Protein AF-A0A534KB92-F1 (afdb_monomer)

pLDDT: mean 74.89, std 21.26, range [25.2, 97.12]

Foldseek 3Di:
DDDDDDDDDDDDDDDDDDDDDDDDDDDDDDDDDDDDDDDDDPDPPDDPVVVVVVVVVVVVVVVVVVVVVVVVCVLPDADELLVQQVDDFADAQDKHKHKFFFAAWDWAQKLVGIWIATAGPNDDADDDNHQHFFTDDRPDDDDGGDMDIDMFHWHWFAELNAIAIGGNGTPPPPPRLLVVLQVVQQVVQVVLFWGWAFAHADPVRWTKTFIAGAQFDWAAQAQKKKFKKFFHDPLPPDPVPDHSHYRRHSVSSVVVSVVVSVLVVLLLEDPSPRIDGPWMDNGQVVQATPVRQWGKAPQVPPNTRHQRIIIIGRDDPPGPQRYKTKMKMKMARSRYPPGDSGIGIGIFTQHNSGTTHRHQPPQPDFDWHWHWPDWDDDPDIDTDIDIDGRSHDDDD

Structure (mmCIF, N/CA/C/O backbone):
data_AF-A0A534KB92-F1
#
_entry.id   AF-A0A534KB92-F1
#
loop_
_atom_site.group_PDB
_atom_site.id
_atom_site.type_symbol
_atom_site.label_atom_id
_atom_site.label_alt_id
_atom_site.label_comp_id
_atom_site.label_asym_id
_atom_site.label_entity_id
_atom_site.label_seq_id
_atom_site.pdbx_PDB_ins_code
_atom_site.Cartn_x
_atom_site.Cartn_y
_atom_site.Cartn_z
_atom_site.occupancy
_atom_site.B_iso_or_equiv
_atom_site.auth_seq_id
_atom_site.auth_comp_id
_atom_site.auth_asym_id
_atom_site.auth_atom_id
_atom_site.pdbx_PDB_model_num
ATOM 1 N N . MET A 1 1 ? 15.948 62.144 0.168 1.00 37.41 1 MET A N 1
ATOM 2 C CA . MET A 1 1 ? 17.275 62.699 0.505 1.00 37.41 1 MET A CA 1
ATOM 3 C C . MET A 1 1 ? 18.301 61.644 0.130 1.00 37.41 1 MET A C 1
ATOM 5 O O . MET A 1 1 ? 18.190 60.567 0.691 1.00 37.41 1 MET A O 1
ATOM 9 N N . ALA A 1 2 ? 19.145 61.980 -0.860 1.00 33.91 2 ALA A N 1
ATOM 10 C CA . ALA A 1 2 ? 20.427 61.401 -1.321 1.00 33.91 2 ALA A CA 1
ATOM 11 C C . ALA A 1 2 ? 20.609 59.859 -1.280 1.00 33.91 2 ALA A C 1
ATOM 13 O O . ALA A 1 2 ? 20.509 59.269 -0.213 1.00 33.91 2 ALA A O 1
ATOM 14 N N . ASP A 1 3 ? 20.793 59.124 -2.391 1.00 32.69 3 ASP A N 1
ATOM 15 C CA . ASP A 1 3 ? 21.846 59.218 -3.442 1.00 32.69 3 ASP A CA 1
ATOM 16 C C . ASP A 1 3 ? 23.246 58.991 -2.814 1.00 32.69 3 ASP A C 1
ATOM 18 O O . ASP A 1 3 ? 23.560 59.627 -1.815 1.00 32.69 3 ASP A O 1
ATOM 22 N N . SER A 1 4 ? 24.093 58.039 -3.227 1.00 32.06 4 SER A N 1
ATOM 23 C CA . SER A 1 4 ? 24.708 57.958 -4.560 1.00 32.06 4 SER A CA 1
ATOM 24 C C . SER A 1 4 ? 25.548 56.678 -4.793 1.00 32.06 4 SER A C 1
ATOM 26 O O . SER A 1 4 ? 26.228 56.188 -3.892 1.00 32.06 4 SER A O 1
ATOM 28 N N . THR A 1 5 ? 25.544 56.214 -6.050 1.00 38.62 5 THR A N 1
ATOM 29 C CA . THR A 1 5 ? 26.513 55.342 -6.775 1.00 38.62 5 THR A CA 1
ATOM 30 C C . THR A 1 5 ? 27.963 55.879 -6.799 1.00 38.62 5 THR A C 1
ATOM 32 O O . THR A 1 5 ? 28.164 57.036 -6.429 1.00 38.62 5 THR A O 1
ATOM 35 N N . PRO A 1 6 ? 28.987 55.092 -7.229 1.00 43.59 6 PRO A N 1
ATOM 36 C CA . PRO A 1 6 ? 29.460 55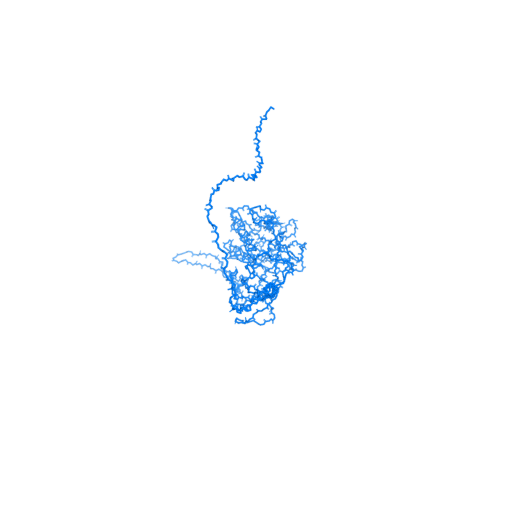.053 -8.647 1.00 43.59 6 PRO A CA 1
ATOM 37 C C . PRO A 1 6 ? 29.781 53.615 -9.161 1.00 43.59 6 PRO A C 1
ATOM 39 O O . PRO A 1 6 ? 30.151 52.753 -8.374 1.00 43.59 6 PRO A O 1
ATOM 42 N N . LEU A 1 7 ? 29.450 53.226 -10.406 1.00 30.69 7 LEU A N 1
ATOM 43 C CA . LEU A 1 7 ? 30.109 53.430 -11.728 1.00 30.69 7 LEU A CA 1
ATOM 44 C C . LEU A 1 7 ? 31.306 52.494 -12.034 1.00 30.69 7 LEU A C 1
ATOM 46 O O . LEU A 1 7 ? 32.291 52.468 -11.305 1.00 30.69 7 LEU A O 1
ATOM 50 N N . GLY A 1 8 ? 31.196 51.765 -13.161 1.00 30.03 8 GLY A N 1
ATOM 51 C CA . GLY A 1 8 ? 32.268 51.001 -13.834 1.00 30.03 8 GLY A CA 1
ATOM 52 C C . GLY A 1 8 ? 33.327 51.896 -14.509 1.00 30.03 8 GLY A C 1
ATOM 53 O O . GLY A 1 8 ? 33.359 53.092 -14.213 1.00 30.03 8 GLY A O 1
ATOM 54 N N . PRO A 1 9 ? 34.180 51.375 -15.425 1.00 38.47 9 PRO A N 1
ATOM 55 C CA . PRO A 1 9 ? 33.712 51.075 -16.790 1.00 38.47 9 PRO A CA 1
ATOM 56 C C . PRO A 1 9 ? 34.442 49.935 -17.559 1.00 38.47 9 PRO A C 1
ATOM 58 O O . PRO A 1 9 ? 35.397 49.320 -17.093 1.00 38.47 9 PRO A O 1
ATOM 61 N N . THR A 1 10 ? 33.922 49.687 -18.766 1.00 32.41 10 THR A N 1
ATOM 62 C CA . THR A 1 10 ? 34.367 48.852 -19.904 1.00 32.41 10 THR A CA 1
ATOM 63 C C . THR A 1 10 ? 35.384 49.545 -20.841 1.00 32.41 10 THR A C 1
ATOM 65 O O . THR A 1 10 ? 35.609 50.740 -20.691 1.00 32.41 10 THR A O 1
ATOM 68 N N . GLU A 1 11 ? 35.853 48.795 -21.867 1.00 29.11 11 GLU A N 1
ATOM 69 C CA . GLU A 1 11 ? 36.626 49.179 -23.088 1.00 29.11 11 GLU A CA 1
ATOM 70 C C . GLU A 1 11 ? 38.169 49.190 -22.957 1.00 29.11 11 GLU A C 1
ATOM 72 O O . GLU A 1 11 ? 38.690 49.487 -21.896 1.00 29.11 11 GLU A O 1
ATOM 77 N N . SER A 1 12 ? 39.023 48.903 -23.956 1.00 25.86 12 SER A N 1
ATOM 78 C CA . SER A 1 12 ? 38.944 48.510 -25.377 1.00 25.86 12 SER A CA 1
ATOM 79 C C . SER A 1 12 ? 40.400 48.368 -25.903 1.00 25.86 12 SER A C 1
ATOM 81 O O . SER A 1 12 ? 41.291 49.026 -25.383 1.00 25.86 12 SER A O 1
ATOM 83 N N . THR A 1 13 ? 40.616 47.555 -26.950 1.00 26.00 13 THR A N 1
ATOM 84 C CA . THR A 1 13 ? 41.680 47.644 -27.989 1.00 26.00 13 THR A CA 1
ATOM 85 C C . THR A 1 13 ? 43.175 47.646 -27.606 1.00 26.00 13 THR A C 1
ATOM 87 O O . THR A 1 13 ? 43.679 48.578 -26.994 1.00 26.00 13 THR A O 1
ATOM 90 N N . VAL A 1 14 ? 43.948 46.715 -28.191 1.00 30.83 14 VAL A N 1
ATOM 91 C CA . VAL A 1 14 ? 45.352 46.979 -28.571 1.00 30.83 14 VAL A CA 1
ATOM 92 C C . VAL A 1 14 ? 45.594 46.534 -30.012 1.00 30.83 14 VAL A C 1
ATOM 94 O O . VAL A 1 14 ? 45.486 45.359 -30.358 1.00 30.83 14 VAL A O 1
ATOM 97 N N . ALA A 1 15 ? 45.927 47.522 -30.838 1.00 27.72 15 ALA A N 1
ATOM 98 C CA . ALA A 1 15 ? 46.513 47.398 -32.159 1.00 27.72 15 ALA A CA 1
ATOM 99 C C . ALA A 1 15 ? 48.050 47.470 -32.069 1.00 27.72 15 ALA A C 1
ATOM 101 O O . ALA A 1 15 ? 48.586 48.123 -31.182 1.00 27.72 15 ALA A O 1
ATOM 102 N N . GLY A 1 16 ? 48.724 46.876 -33.058 1.00 25.20 16 GLY A N 1
ATOM 103 C CA . GLY A 1 16 ? 49.780 47.553 -33.822 1.00 25.20 16 GLY A CA 1
ATOM 104 C C . GLY A 1 16 ? 51.132 47.865 -33.162 1.00 25.20 16 GLY A C 1
ATOM 105 O O . GLY A 1 16 ? 51.293 48.891 -32.520 1.00 25.20 16 GLY A O 1
ATOM 106 N N . ALA A 1 17 ? 52.115 47.030 -33.515 1.00 28.20 17 ALA A N 1
ATOM 107 C CA . ALA A 1 17 ? 53.424 47.368 -34.104 1.00 28.20 17 ALA A CA 1
ATOM 108 C C . ALA A 1 17 ? 54.365 48.418 -33.460 1.00 28.20 17 ALA A C 1
ATOM 110 O O . ALA A 1 17 ? 54.050 49.602 -33.376 1.00 28.20 17 ALA A O 1
ATOM 111 N N . ARG A 1 18 ? 55.604 47.964 -33.198 1.00 28.33 18 ARG A N 1
ATOM 112 C CA . ARG A 1 18 ? 56.930 48.610 -33.406 1.00 28.33 18 ARG A CA 1
ATOM 113 C C . ARG A 1 18 ? 57.983 47.536 -33.071 1.00 28.33 18 ARG A C 1
ATOM 115 O O . ARG A 1 18 ? 57.934 46.992 -31.977 1.00 28.33 18 ARG A O 1
ATOM 122 N N . ASP A 1 19 ? 58.713 46.950 -34.016 1.00 28.78 19 ASP A N 1
ATOM 123 C CA . ASP A 1 19 ? 59.784 47.484 -34.879 1.00 28.78 19 ASP A CA 1
ATOM 124 C C . ASP A 1 19 ? 61.058 47.860 -34.103 1.00 28.78 19 ASP A C 1
ATOM 126 O O . ASP A 1 19 ? 60.982 48.693 -33.200 1.00 28.78 19 ASP A O 1
ATOM 130 N N . LEU A 1 20 ? 62.177 47.203 -34.456 1.00 28.88 20 LEU A N 1
ATOM 131 C CA . LEU A 1 20 ? 63.579 47.657 -34.386 1.00 28.88 20 LEU A CA 1
ATOM 132 C C . LEU A 1 20 ? 64.557 46.480 -34.587 1.00 28.88 20 LEU A C 1
ATOM 134 O O . LEU A 1 20 ? 64.624 45.582 -33.748 1.00 28.88 20 LEU A O 1
ATOM 138 N N . GLY A 1 21 ? 65.403 46.573 -35.621 1.00 26.52 21 GLY A N 1
ATOM 139 C CA . GLY A 1 21 ? 66.811 46.171 -35.498 1.00 26.52 21 GLY A CA 1
ATOM 140 C C . GLY A 1 21 ? 67.415 45.336 -36.628 1.00 26.52 21 GLY A C 1
ATOM 141 O O . GLY A 1 21 ? 67.614 44.139 -36.453 1.00 26.52 21 GLY A O 1
ATOM 142 N N . ASP A 1 22 ? 67.772 46.000 -37.729 1.00 28.91 22 ASP A N 1
ATOM 143 C CA . ASP A 1 22 ? 68.672 45.533 -38.795 1.00 28.91 22 ASP A CA 1
ATOM 144 C C . ASP A 1 22 ? 70.117 45.258 -38.329 1.00 28.91 22 ASP A C 1
ATOM 146 O O . ASP A 1 22 ? 70.643 45.930 -37.442 1.00 28.91 22 ASP A O 1
ATOM 150 N N . SER A 1 23 ? 70.777 44.319 -39.016 1.00 29.34 23 SER A N 1
ATOM 151 C CA . SER A 1 23 ? 72.150 44.379 -39.583 1.00 29.34 23 SER A CA 1
ATOM 152 C C . SER A 1 23 ? 72.512 42.970 -40.098 1.00 29.34 23 SER A C 1
ATOM 154 O O . SER A 1 23 ? 72.037 41.988 -39.538 1.00 29.34 23 SER A O 1
ATOM 156 N N . GLU A 1 24 ? 73.347 42.678 -41.093 1.00 31.47 24 GLU A N 1
ATOM 157 C CA . GLU A 1 24 ? 74.028 43.343 -42.216 1.00 31.47 24 GLU A CA 1
ATOM 158 C C . GLU A 1 24 ? 74.900 42.201 -42.827 1.00 31.47 24 GLU A C 1
ATOM 160 O O . GLU A 1 24 ? 75.537 41.464 -42.082 1.00 31.47 24 GLU A O 1
ATOM 165 N N . VAL A 1 25 ? 74.646 41.777 -44.074 1.00 32.84 25 VAL A N 1
ATOM 166 C CA . VAL A 1 25 ? 75.573 41.773 -45.239 1.00 32.84 25 VAL A CA 1
ATOM 167 C C . VAL A 1 25 ? 76.850 40.915 -45.129 1.00 32.84 25 VAL A C 1
ATOM 169 O O . VAL A 1 25 ? 77.754 41.231 -44.373 1.00 32.84 25 VAL A O 1
ATOM 172 N N . ASP A 1 26 ? 76.954 39.902 -46.003 1.00 29.67 26 ASP A N 1
ATOM 173 C CA . ASP A 1 26 ? 78.116 39.572 -46.866 1.00 29.67 26 ASP A CA 1
ATOM 174 C C . ASP A 1 26 ? 77.743 38.330 -47.712 1.00 29.67 26 ASP A C 1
ATOM 176 O O . ASP A 1 26 ? 77.031 37.454 -47.235 1.00 29.67 26 ASP A O 1
ATOM 180 N N . GLY A 1 27 ? 78.101 38.121 -48.979 1.00 27.88 27 GLY A N 1
ATOM 181 C CA . GLY A 1 27 ? 79.005 38.782 -49.907 1.00 27.88 27 GLY A CA 1
ATOM 182 C C . GLY A 1 27 ? 78.863 38.113 -51.294 1.00 27.88 27 GLY A C 1
ATOM 183 O O . GLY A 1 27 ? 78.242 37.063 -51.457 1.00 27.88 27 GLY A O 1
ATOM 184 N N . PHE A 1 28 ? 79.389 38.778 -52.316 1.00 29.83 28 PHE A N 1
ATOM 185 C CA . PHE A 1 28 ? 79.192 38.545 -53.753 1.00 29.83 28 PHE A CA 1
ATOM 186 C C . PHE A 1 28 ? 80.006 37.372 -54.370 1.00 29.83 28 PHE A C 1
ATOM 188 O O . PHE A 1 28 ? 81.140 37.134 -53.971 1.00 29.83 28 PHE A O 1
ATOM 195 N N . ARG A 1 29 ? 79.488 36.860 -55.511 1.00 29.44 29 ARG A N 1
ATOM 196 C CA . ARG A 1 29 ? 80.167 36.303 -56.725 1.00 29.44 29 ARG A CA 1
ATOM 197 C C . ARG A 1 29 ? 80.736 34.867 -56.739 1.00 29.44 29 ARG A C 1
ATOM 199 O O . ARG A 1 29 ? 81.778 34.610 -56.156 1.00 29.44 29 ARG A O 1
ATOM 206 N N . LEU A 1 30 ? 80.216 34.044 -57.667 1.00 28.61 30 LEU A N 1
ATOM 207 C CA . LEU A 1 30 ? 80.948 33.576 -58.868 1.00 28.61 30 LEU A CA 1
ATOM 208 C C . LEU A 1 30 ? 80.008 32.897 -59.893 1.00 28.61 30 LEU A C 1
ATOM 210 O O . LEU A 1 30 ? 79.083 32.182 -59.529 1.00 28.61 30 LEU A O 1
ATOM 214 N N . LEU A 1 31 ? 80.246 33.199 -61.173 1.00 33.78 31 LEU A N 1
ATOM 215 C CA . LEU A 1 31 ? 79.661 32.606 -62.387 1.00 33.78 31 LEU A CA 1
ATOM 216 C C . LEU A 1 31 ? 80.573 31.463 -62.892 1.00 33.78 31 LEU A C 1
ATOM 218 O O . LEU A 1 31 ? 81.767 31.509 -62.603 1.00 33.78 31 LEU A O 1
ATOM 222 N N . ALA A 1 32 ? 80.017 30.588 -63.750 1.00 31.36 32 ALA A N 1
ATOM 223 C CA . ALA A 1 32 ? 80.631 29.458 -64.492 1.00 31.36 32 ALA A CA 1
ATOM 224 C C . ALA A 1 32 ? 80.796 28.150 -63.672 1.00 31.36 32 ALA A C 1
ATOM 226 O O . ALA A 1 32 ? 81.136 28.214 -62.500 1.00 31.36 32 ALA A O 1
ATOM 227 N N . ASP A 1 33 ? 80.524 26.930 -64.149 1.00 30.52 33 ASP A N 1
ATOM 228 C CA . ASP A 1 33 ? 80.508 26.367 -65.502 1.00 30.52 33 ASP A CA 1
ATOM 229 C C . ASP A 1 33 ? 79.569 25.135 -65.591 1.00 30.52 33 ASP A C 1
ATOM 231 O O . ASP A 1 33 ? 79.400 24.397 -64.626 1.00 30.52 33 ASP A O 1
ATOM 235 N N . ILE A 1 34 ? 78.974 24.985 -66.779 1.00 32.25 34 ILE A N 1
ATOM 236 C CA . ILE A 1 34 ? 78.766 23.789 -67.630 1.00 32.25 34 ILE A CA 1
ATOM 237 C C . ILE A 1 34 ? 78.379 22.427 -66.995 1.00 32.25 34 ILE A C 1
ATOM 239 O O . ILE A 1 34 ? 79.138 21.812 -66.258 1.00 32.25 34 ILE A O 1
ATOM 243 N N . GLU A 1 35 ? 77.203 21.953 -67.436 1.00 33.16 35 GLU A N 1
ATOM 244 C CA . GLU A 1 35 ? 76.746 20.567 -67.668 1.00 33.16 35 GLU A CA 1
ATOM 245 C C . GLU A 1 35 ? 77.602 19.405 -67.131 1.00 33.16 35 GLU A C 1
ATOM 247 O O . GLU A 1 35 ? 78.654 19.088 -67.681 1.00 33.16 35 GLU A O 1
ATOM 252 N N . ASP A 1 36 ? 77.028 18.628 -66.206 1.00 31.09 36 ASP A N 1
ATOM 253 C CA . ASP A 1 36 ? 77.106 17.176 -66.344 1.00 31.09 36 ASP A CA 1
ATOM 254 C C . ASP A 1 36 ? 75.792 16.505 -65.932 1.00 31.09 36 ASP A C 1
ATOM 256 O O . ASP A 1 36 ? 75.069 16.917 -65.020 1.00 31.09 36 ASP A O 1
ATOM 260 N N . SER A 1 37 ? 75.479 15.488 -66.710 1.00 38.97 37 SER A N 1
ATOM 261 C CA . SER A 1 37 ? 74.259 14.716 -66.749 1.00 38.97 37 SER A CA 1
ATOM 262 C C . SER A 1 37 ? 74.090 13.903 -65.465 1.00 38.97 37 SER A C 1
ATOM 264 O O . SER A 1 37 ? 74.858 12.980 -65.206 1.00 38.97 37 SER A O 1
ATOM 266 N N . MET A 1 38 ? 73.052 14.187 -64.678 1.00 33.47 38 MET A N 1
ATOM 267 C CA . MET A 1 38 ? 72.481 13.193 -63.771 1.00 33.47 38 MET A CA 1
ATOM 268 C C . MET A 1 38 ? 70.962 13.226 -63.865 1.00 33.47 38 MET A C 1
ATOM 270 O O . MET A 1 38 ? 70.290 14.196 -63.525 1.00 33.47 38 MET A O 1
ATOM 274 N N . GLU A 1 39 ? 70.460 12.119 -64.390 1.00 36.00 39 GLU A N 1
ATOM 275 C CA . GLU A 1 39 ? 69.072 11.709 -64.484 1.00 36.00 39 GLU A CA 1
ATOM 276 C C . GLU A 1 39 ? 68.310 12.052 -63.196 1.00 36.00 39 GLU A C 1
ATOM 278 O O . GLU A 1 39 ? 68.649 11.592 -62.103 1.00 36.00 39 GLU A O 1
ATOM 283 N N . ALA A 1 40 ? 67.289 12.904 -63.317 1.00 38.16 40 ALA A N 1
ATOM 284 C CA . ALA A 1 40 ? 66.415 13.226 -62.201 1.00 38.16 40 ALA A CA 1
ATOM 285 C C . ALA A 1 40 ? 65.730 11.933 -61.717 1.00 38.16 40 ALA A C 1
ATOM 287 O O . ALA A 1 40 ? 65.131 11.227 -62.536 1.00 38.16 40 ALA A O 1
ATOM 288 N N . PRO A 1 41 ? 65.760 11.602 -60.411 1.00 50.50 41 PRO A N 1
ATOM 289 C CA . PRO A 1 41 ? 64.901 10.543 -59.905 1.00 50.50 41 PRO A CA 1
ATOM 290 C C . PRO A 1 41 ? 63.446 10.966 -60.159 1.00 50.50 41 PRO A C 1
ATOM 292 O O . PRO A 1 41 ? 63.150 12.164 -60.090 1.00 50.50 41 PRO A O 1
ATOM 295 N N . PRO A 1 42 ? 62.519 10.038 -60.457 1.00 46.25 42 PRO A N 1
ATOM 296 C CA . PRO A 1 42 ? 61.131 10.419 -60.645 1.00 46.25 42 PRO A CA 1
ATOM 297 C C . PRO A 1 42 ? 60.658 11.135 -59.381 1.00 46.25 42 PRO A C 1
ATOM 299 O O . PRO A 1 42 ? 60.732 10.591 -58.277 1.00 46.25 42 PRO A O 1
ATOM 302 N N . GLU A 1 43 ? 60.199 12.373 -59.556 1.00 43.75 43 GLU A N 1
ATOM 303 C CA . GLU A 1 43 ? 59.539 13.148 -58.521 1.00 43.75 43 GLU A CA 1
ATOM 304 C C . GLU A 1 43 ? 58.388 12.293 -57.980 1.00 43.75 43 GLU A C 1
ATOM 306 O O . GLU A 1 43 ? 57.392 12.031 -58.664 1.00 43.75 43 GLU A O 1
ATOM 311 N N . VAL A 1 44 ? 58.553 11.771 -56.761 1.00 51.47 44 VAL A N 1
ATOM 312 C CA . VAL A 1 44 ? 57.488 11.061 -56.061 1.00 51.47 44 VAL A CA 1
ATOM 313 C C . VAL A 1 44 ? 56.400 12.092 -55.820 1.00 51.47 44 VAL A C 1
ATOM 315 O O . VAL A 1 44 ? 56.494 12.905 -54.902 1.00 51.47 44 VAL A O 1
ATOM 318 N N . ALA A 1 45 ? 55.378 12.078 -56.678 1.00 54.38 45 ALA A N 1
ATOM 319 C CA . ALA A 1 45 ? 54.221 12.945 -56.541 1.00 54.38 45 ALA A CA 1
ATOM 320 C C . ALA A 1 45 ? 53.734 12.892 -55.081 1.00 54.38 45 ALA A C 1
ATOM 322 O O . ALA A 1 45 ? 53.485 11.790 -54.571 1.00 54.38 45 ALA A O 1
ATOM 323 N N . PRO A 1 46 ? 53.584 14.037 -54.385 1.00 56.12 46 PRO A N 1
ATOM 324 C CA . PRO A 1 46 ? 53.117 14.021 -53.009 1.00 56.12 46 PRO A CA 1
ATOM 325 C C . PRO A 1 46 ? 51.763 13.299 -52.972 1.00 56.12 46 PRO A C 1
ATOM 327 O O . PRO A 1 46 ? 50.927 13.511 -53.862 1.00 56.12 46 PRO A O 1
ATOM 330 N N . PRO A 1 47 ? 51.515 12.412 -51.989 1.00 53.69 47 PRO A N 1
ATOM 331 C CA . PRO A 1 47 ? 50.299 11.616 -51.962 1.00 53.69 47 PRO A CA 1
ATOM 332 C C . PRO A 1 47 ? 49.088 12.549 -52.009 1.00 53.69 47 PRO A C 1
ATOM 334 O O . PRO A 1 47 ? 48.866 13.363 -51.111 1.00 53.69 47 PRO A O 1
ATOM 337 N N . ARG A 1 48 ? 48.313 12.444 -53.097 1.00 53.78 48 ARG A N 1
ATOM 338 C CA . ARG A 1 48 ? 47.195 13.343 -53.412 1.00 53.78 48 ARG A CA 1
ATOM 339 C C . ARG A 1 48 ? 46.264 13.502 -52.189 1.00 53.78 48 ARG A C 1
ATOM 341 O O . ARG A 1 48 ? 45.743 12.496 -51.692 1.00 53.78 48 ARG A O 1
ATOM 348 N N . PRO A 1 49 ? 45.929 14.734 -51.749 1.00 55.16 49 PRO A N 1
ATOM 349 C CA . PRO A 1 49 ? 45.143 14.999 -50.530 1.00 55.16 49 PRO A CA 1
ATOM 350 C C . PRO A 1 49 ? 43.722 14.401 -50.546 1.00 55.16 49 PRO A C 1
ATOM 352 O O . PRO A 1 49 ? 43.091 14.226 -49.502 1.00 55.16 49 PRO A O 1
ATOM 355 N N . ARG A 1 50 ? 43.220 14.013 -51.727 1.00 55.97 50 ARG A N 1
ATOM 356 C CA . ARG A 1 50 ? 41.928 13.330 -51.902 1.00 55.97 50 ARG A CA 1
ATOM 357 C C . ARG A 1 50 ? 41.888 11.937 -51.259 1.00 55.97 50 ARG A C 1
ATOM 359 O O . ARG A 1 50 ? 40.833 11.548 -50.765 1.00 55.97 50 ARG A O 1
ATOM 366 N N . PHE A 1 51 ? 43.008 11.207 -51.207 1.00 54.62 51 PHE A N 1
ATOM 367 C CA . PHE A 1 51 ? 43.061 9.885 -50.562 1.00 54.62 51 PHE A CA 1
ATOM 368 C C . PHE A 1 51 ? 43.012 9.985 -49.032 1.00 54.62 51 PHE A C 1
ATOM 370 O O . PHE A 1 51 ? 42.342 9.179 -48.389 1.00 54.62 51 PHE A O 1
ATOM 377 N N . ARG A 1 52 ? 43.645 11.016 -48.448 1.00 62.88 52 ARG A N 1
ATOM 378 C CA . ARG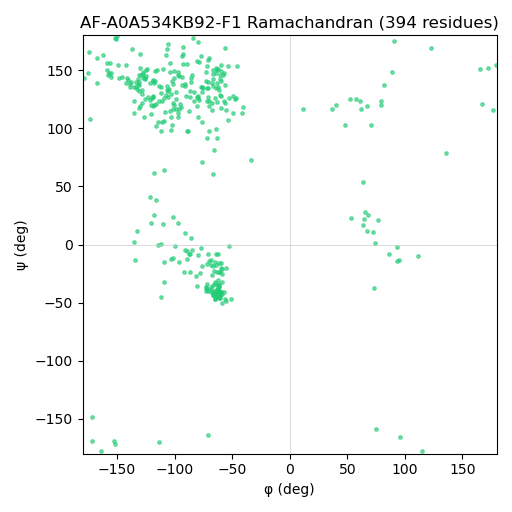 A 1 52 ? 43.550 11.309 -47.006 1.00 62.88 52 ARG A CA 1
ATOM 379 C C . ARG A 1 52 ? 42.135 11.730 -46.605 1.00 62.88 52 ARG A C 1
ATOM 381 O O . ARG A 1 52 ? 41.627 11.215 -45.617 1.00 62.88 52 ARG A O 1
ATOM 388 N N . ARG A 1 53 ? 41.459 12.570 -47.405 1.00 69.88 53 ARG A N 1
ATOM 389 C CA . ARG A 1 53 ? 40.045 12.929 -47.168 1.00 69.88 53 ARG A CA 1
ATOM 390 C C . ARG A 1 53 ? 39.105 11.725 -47.252 1.00 69.88 53 ARG A C 1
ATOM 392 O O . ARG A 1 53 ? 38.253 11.582 -46.388 1.00 69.88 53 ARG A O 1
ATOM 399 N N . ARG A 1 54 ? 39.270 10.832 -48.236 1.00 74.44 54 ARG A N 1
ATOM 400 C CA . ARG A 1 54 ? 38.445 9.611 -48.347 1.00 74.44 54 ARG A CA 1
ATOM 401 C C . ARG A 1 54 ? 38.665 8.641 -47.183 1.00 74.44 54 ARG A C 1
ATOM 403 O O . ARG A 1 54 ? 37.692 8.100 -46.677 1.00 74.44 54 ARG A O 1
ATOM 410 N N . LYS A 1 55 ? 39.912 8.470 -46.721 1.00 76.81 55 LYS A N 1
ATOM 411 C CA . LYS A 1 55 ? 40.212 7.691 -45.506 1.00 76.81 55 LYS A CA 1
ATOM 412 C C . LYS A 1 55 ? 39.590 8.317 -44.255 1.00 76.81 55 LYS A C 1
ATOM 414 O O . LYS A 1 55 ? 38.990 7.595 -43.473 1.00 76.81 55 LYS A O 1
ATOM 419 N N . LEU A 1 56 ? 39.676 9.640 -44.095 1.00 80.69 56 LEU A N 1
ATOM 420 C CA . LEU A 1 56 ? 39.056 10.347 -42.970 1.00 80.69 56 LEU A CA 1
ATOM 421 C C . LEU A 1 56 ? 37.528 10.182 -42.969 1.00 80.69 56 LEU A C 1
ATOM 423 O O . LEU A 1 56 ? 36.952 9.863 -41.938 1.00 80.69 56 LEU A O 1
ATOM 427 N N . ILE A 1 57 ? 36.883 10.334 -44.131 1.00 84.00 57 ILE A N 1
ATOM 428 C CA . ILE A 1 57 ? 35.434 10.132 -44.281 1.00 84.00 57 ILE A CA 1
ATOM 429 C C . ILE A 1 57 ? 35.049 8.686 -43.949 1.00 84.00 57 ILE A C 1
ATOM 431 O O . ILE A 1 57 ? 34.075 8.471 -43.238 1.00 84.00 57 ILE A O 1
ATOM 435 N N . ALA A 1 58 ? 35.822 7.699 -44.412 1.00 84.25 58 ALA A N 1
ATOM 436 C CA . ALA A 1 58 ? 35.571 6.294 -44.098 1.00 84.25 58 ALA A CA 1
ATOM 437 C C . ALA A 1 58 ? 35.712 5.994 -42.595 1.00 84.25 58 ALA A C 1
ATOM 439 O O . ALA A 1 58 ? 34.895 5.263 -42.047 1.00 84.25 58 ALA A O 1
ATOM 440 N N . ILE A 1 59 ? 36.701 6.590 -41.918 1.00 88.19 59 ILE A N 1
ATOM 441 C CA . ILE A 1 59 ? 36.874 6.459 -40.463 1.00 88.19 59 ILE A CA 1
ATOM 442 C C . ILE A 1 59 ? 35.696 7.099 -39.723 1.00 88.19 59 ILE A C 1
ATOM 444 O O . ILE A 1 59 ? 35.124 6.469 -38.842 1.00 88.19 59 ILE A O 1
ATOM 448 N N . LEU A 1 60 ? 35.289 8.315 -40.103 1.00 89.69 60 LEU A N 1
ATOM 449 C CA . LEU A 1 60 ? 34.142 8.992 -39.488 1.00 89.69 60 LEU A CA 1
ATOM 450 C C . LEU A 1 60 ? 32.842 8.207 -39.690 1.00 89.69 60 LEU A C 1
ATOM 452 O O . LEU A 1 60 ? 32.069 8.059 -38.748 1.00 89.69 60 LEU A O 1
ATOM 456 N N . ALA A 1 61 ? 32.625 7.655 -40.886 1.00 89.69 61 ALA A N 1
ATOM 457 C CA . ALA A 1 61 ? 31.483 6.792 -41.160 1.00 89.69 61 ALA A CA 1
ATOM 458 C C . ALA A 1 61 ? 31.527 5.507 -40.316 1.00 89.69 61 ALA A C 1
ATOM 460 O O . ALA A 1 61 ? 30.514 5.127 -39.741 1.00 89.69 61 ALA A O 1
ATOM 461 N N . ALA A 1 62 ? 32.693 4.869 -40.182 1.00 89.44 62 ALA A N 1
ATOM 462 C CA . ALA A 1 62 ? 32.850 3.672 -39.356 1.00 89.44 62 ALA A CA 1
ATOM 463 C C . ALA A 1 62 ? 32.586 3.953 -37.867 1.00 89.44 62 ALA A C 1
ATOM 465 O O . ALA A 1 62 ? 31.879 3.185 -37.220 1.00 89.44 62 ALA A O 1
ATOM 466 N N . VAL A 1 63 ? 33.092 5.072 -37.337 1.00 90.12 63 VAL A N 1
ATOM 467 C CA . VAL A 1 63 ? 32.821 5.507 -35.957 1.00 90.12 63 VAL A CA 1
ATOM 468 C C . VAL A 1 63 ? 31.334 5.797 -35.763 1.00 90.12 63 VAL A C 1
ATOM 470 O O . VAL A 1 63 ? 30.761 5.349 -34.776 1.00 90.12 63 VAL A O 1
ATOM 473 N N . ALA A 1 64 ? 30.690 6.483 -36.710 1.00 90.12 64 ALA A N 1
ATOM 474 C CA . ALA A 1 64 ? 29.259 6.768 -36.639 1.00 90.12 64 ALA A CA 1
ATOM 475 C C . ALA A 1 64 ? 28.412 5.485 -36.651 1.00 90.12 64 ALA A C 1
ATOM 477 O O . ALA A 1 64 ? 27.477 5.361 -35.865 1.00 90.12 64 ALA A O 1
ATOM 478 N N . VAL A 1 65 ? 28.764 4.506 -37.492 1.00 91.12 65 VAL A N 1
ATOM 479 C CA . VAL A 1 65 ? 28.084 3.203 -37.535 1.00 91.12 65 VAL A CA 1
ATOM 480 C C . VAL A 1 65 ? 28.298 2.428 -36.235 1.00 91.12 65 VAL A C 1
ATOM 482 O O . VAL A 1 65 ? 27.336 1.891 -35.694 1.00 91.12 65 VAL A O 1
ATOM 485 N N . ALA A 1 66 ? 29.520 2.402 -35.698 1.00 88.75 66 ALA A N 1
ATOM 486 C CA . ALA A 1 66 ? 29.806 1.742 -34.426 1.00 88.75 66 ALA A CA 1
ATOM 487 C C . ALA A 1 66 ? 29.052 2.398 -33.258 1.00 88.75 66 ALA A C 1
ATOM 489 O O . ALA A 1 66 ? 28.467 1.696 -32.438 1.00 88.75 66 ALA A O 1
ATOM 490 N N . ALA A 1 67 ? 29.001 3.732 -33.218 1.00 89.75 67 ALA A N 1
ATOM 491 C CA . ALA A 1 67 ? 28.248 4.477 -32.215 1.00 89.75 67 ALA A CA 1
ATOM 492 C C . ALA A 1 67 ? 26.738 4.214 -32.321 1.00 89.75 67 ALA A C 1
ATOM 494 O O . ALA A 1 67 ? 26.087 3.994 -31.305 1.00 89.75 67 ALA A O 1
ATOM 495 N N . ALA A 1 68 ? 26.185 4.172 -33.538 1.00 88.75 68 ALA A N 1
ATOM 496 C CA . ALA A 1 68 ? 24.776 3.855 -33.758 1.00 88.75 68 ALA A CA 1
ATOM 497 C C . ALA A 1 68 ? 24.442 2.404 -33.377 1.00 88.75 68 ALA A C 1
ATOM 499 O O . ALA A 1 68 ? 23.416 2.158 -32.750 1.00 88.75 68 ALA A O 1
ATOM 500 N N . ALA A 1 69 ? 25.315 1.450 -33.712 1.00 88.69 69 ALA A N 1
ATOM 501 C CA . ALA A 1 69 ? 25.150 0.049 -33.335 1.00 88.69 69 ALA A CA 1
ATOM 502 C C . ALA A 1 69 ? 25.219 -0.140 -31.815 1.00 88.69 69 ALA A C 1
ATOM 504 O O . ALA A 1 69 ? 24.393 -0.852 -31.251 1.00 88.69 69 ALA A O 1
ATOM 505 N N . PHE A 1 70 ? 26.158 0.536 -31.148 1.00 87.62 70 PHE A N 1
ATOM 506 C CA . PHE A 1 70 ? 26.253 0.533 -29.691 1.00 87.62 70 PHE A CA 1
ATOM 507 C C . PHE A 1 70 ? 25.017 1.168 -29.046 1.00 87.62 70 PHE A C 1
ATOM 509 O O . PHE A 1 70 ? 24.445 0.580 -28.138 1.00 87.62 70 PHE A O 1
ATOM 516 N N . ALA A 1 71 ? 24.553 2.314 -29.550 1.00 84.38 71 ALA A N 1
ATOM 517 C CA . ALA A 1 71 ? 23.341 2.960 -29.053 1.00 84.38 71 ALA A CA 1
ATOM 518 C C . ALA A 1 71 ? 22.103 2.064 -29.225 1.00 84.38 71 ALA A C 1
ATOM 520 O O . ALA A 1 71 ? 21.314 1.923 -28.296 1.00 84.38 71 ALA A O 1
ATOM 521 N N . ALA A 1 72 ? 21.952 1.410 -30.380 1.00 83.31 72 ALA A N 1
ATOM 522 C CA . ALA A 1 72 ? 20.861 0.469 -30.618 1.00 83.31 72 ALA A CA 1
ATOM 523 C C . ALA A 1 72 ? 20.943 -0.752 -29.691 1.00 83.31 72 ALA A C 1
ATOM 525 O O . ALA A 1 72 ? 19.930 -1.162 -29.129 1.00 83.31 72 ALA A O 1
ATOM 526 N N . TRP A 1 73 ? 22.140 -1.312 -29.497 1.00 87.06 73 TRP A N 1
ATOM 527 C CA . TRP A 1 73 ? 22.355 -2.414 -28.561 1.00 87.06 73 TRP A CA 1
ATOM 528 C C . TRP A 1 73 ? 22.025 -2.007 -27.123 1.00 87.06 73 TRP A C 1
ATOM 530 O O . TRP A 1 73 ? 21.319 -2.734 -26.435 1.00 87.06 73 TRP A O 1
ATOM 540 N N . GLU A 1 74 ? 22.455 -0.824 -26.688 1.00 84.75 74 GLU A N 1
ATOM 541 C CA . GLU A 1 74 ? 22.192 -0.325 -25.339 1.00 84.75 74 GLU A CA 1
ATOM 542 C C . GLU A 1 74 ? 20.691 -0.079 -25.100 1.00 84.75 74 GLU A C 1
ATOM 544 O O . GLU A 1 74 ? 20.193 -0.333 -24.007 1.00 84.75 74 GLU A O 1
ATOM 549 N N . ILE A 1 75 ? 19.939 0.348 -26.117 1.00 78.69 75 ILE A N 1
ATOM 550 C CA . ILE A 1 75 ? 18.481 0.538 -26.018 1.00 78.69 75 ILE A CA 1
ATOM 551 C C . ILE A 1 75 ? 17.732 -0.803 -25.979 1.00 78.69 75 ILE A C 1
ATOM 553 O O . ILE A 1 75 ? 16.733 -0.925 -25.276 1.00 78.69 75 ILE A O 1
ATOM 557 N N . LEU A 1 76 ? 18.191 -1.801 -26.738 1.00 82.19 76 LEU A N 1
ATOM 558 C CA . LEU A 1 76 ? 17.460 -3.058 -26.939 1.00 82.19 76 LEU A CA 1
ATOM 559 C C . LEU A 1 76 ? 17.896 -4.193 -26.006 1.00 82.19 76 LEU A C 1
ATOM 561 O O . LEU A 1 76 ? 17.199 -5.206 -25.927 1.00 82.19 76 LEU A O 1
ATOM 565 N N . ARG A 1 77 ? 19.048 -4.077 -25.335 1.00 91.50 77 ARG A N 1
ATOM 566 C CA . ARG A 1 77 ? 19.543 -5.145 -24.461 1.00 91.50 77 ARG A CA 1
ATOM 567 C C . ARG A 1 77 ? 18.639 -5.331 -23.249 1.00 91.50 77 ARG A C 1
ATOM 569 O O . ARG A 1 77 ? 18.183 -4.361 -22.644 1.00 91.50 77 ARG A O 1
ATOM 576 N N . ALA A 1 78 ? 18.463 -6.591 -22.860 1.00 92.88 78 ALA A N 1
ATOM 577 C CA . ALA A 1 78 ? 17.868 -6.909 -21.576 1.00 92.88 78 ALA A CA 1
ATOM 578 C C . ALA A 1 78 ? 18.745 -6.368 -20.443 1.00 92.88 78 ALA A C 1
ATOM 580 O O . ALA A 1 78 ? 19.977 -6.468 -20.480 1.00 92.88 78 ALA A O 1
ATOM 581 N N . ARG A 1 79 ? 18.086 -5.757 -19.465 1.00 93.81 79 ARG A N 1
ATOM 582 C CA . ARG A 1 79 ? 18.690 -5.190 -18.265 1.00 93.81 79 ARG A CA 1
ATOM 583 C C . ARG A 1 79 ? 18.586 -6.181 -17.121 1.00 93.81 79 ARG A C 1
ATOM 585 O O . ARG A 1 79 ? 17.612 -6.930 -17.047 1.00 93.81 79 ARG A O 1
ATOM 592 N N . SER A 1 80 ? 19.565 -6.163 -16.223 1.00 92.69 80 SER A N 1
ATOM 593 C CA . SER A 1 80 ? 19.414 -6.834 -14.929 1.00 92.69 80 SER A CA 1
ATOM 594 C C . SER A 1 80 ? 18.546 -5.993 -13.993 1.00 92.69 80 SER A C 1
ATOM 596 O O . SER A 1 80 ? 18.383 -4.785 -14.192 1.00 92.69 80 SER A O 1
ATOM 598 N N . ILE A 1 81 ? 18.010 -6.606 -12.936 1.00 91.38 81 ILE A N 1
ATOM 599 C CA . ILE A 1 81 ? 17.199 -5.870 -11.958 1.00 91.38 81 ILE A CA 1
ATOM 600 C C . ILE A 1 81 ? 18.010 -4.770 -11.253 1.00 91.38 81 ILE A C 1
ATOM 602 O O . ILE A 1 81 ? 17.522 -3.656 -11.075 1.00 91.38 81 ILE A O 1
ATOM 606 N N . GLY A 1 82 ? 19.284 -5.040 -10.947 1.00 90.00 82 GLY A N 1
ATOM 607 C CA . GLY A 1 82 ? 20.190 -4.055 -10.360 1.00 90.00 82 GLY A CA 1
ATOM 608 C C . GLY A 1 82 ? 20.429 -2.848 -11.273 1.00 90.00 82 GLY A C 1
ATOM 609 O O . GLY A 1 82 ? 20.498 -1.722 -10.788 1.00 90.00 82 GLY A O 1
ATOM 610 N N . GLU A 1 83 ? 20.492 -3.052 -12.595 1.00 92.19 83 GLU A N 1
ATOM 611 C CA . GLU A 1 83 ? 20.577 -1.942 -13.552 1.00 92.19 83 GLU A CA 1
ATOM 612 C C . GLU A 1 83 ? 19.297 -1.105 -13.562 1.00 92.19 83 GLU A C 1
ATOM 614 O O . GLU A 1 83 ? 19.393 0.118 -13.561 1.00 92.19 83 GLU A O 1
ATOM 619 N N . VAL A 1 84 ? 18.117 -1.738 -13.541 1.00 92.56 84 VAL A N 1
ATOM 620 C CA . VAL A 1 84 ? 16.824 -1.031 -13.495 1.00 92.56 84 VAL A CA 1
ATOM 621 C C . VAL A 1 84 ? 16.721 -0.169 -12.240 1.00 92.56 84 VAL A C 1
ATOM 623 O O . VAL A 1 84 ? 16.348 1.000 -12.326 1.00 92.56 84 VAL A O 1
ATOM 626 N N . TYR A 1 85 ? 17.109 -0.702 -11.082 1.00 90.81 85 TYR A N 1
ATOM 627 C CA . TYR A 1 85 ? 17.097 0.056 -9.833 1.00 90.81 85 TYR A CA 1
ATOM 628 C C . TYR A 1 85 ? 18.110 1.205 -9.788 1.00 90.81 85 TYR A C 1
ATOM 630 O O . TYR A 1 85 ? 17.882 2.189 -9.084 1.00 90.81 85 TYR A O 1
ATOM 638 N N . ALA A 1 86 ? 19.208 1.108 -10.540 1.00 90.31 86 ALA A N 1
ATOM 639 C CA . ALA A 1 86 ? 20.196 2.175 -10.659 1.00 90.31 86 ALA A CA 1
ATOM 640 C C . ALA A 1 86 ? 19.776 3.293 -11.634 1.00 90.31 86 ALA A C 1
ATOM 642 O O . ALA A 1 86 ? 20.447 4.326 -11.696 1.00 90.31 86 ALA A O 1
ATOM 643 N N . MET A 1 87 ? 18.694 3.114 -12.402 1.00 91.12 87 MET A N 1
ATOM 644 C CA . MET A 1 87 ? 18.211 4.142 -13.323 1.00 91.12 87 MET A CA 1
ATOM 645 C C . MET A 1 87 ? 17.606 5.326 -12.568 1.00 91.12 87 MET A C 1
ATOM 647 O O . MET A 1 87 ? 16.779 5.174 -11.667 1.00 91.12 87 MET A O 1
ATOM 651 N N . SER A 1 88 ? 17.977 6.526 -13.003 1.00 85.94 88 SER A N 1
ATOM 652 C CA . SER A 1 88 ? 17.301 7.768 -12.647 1.00 85.94 88 SER A CA 1
ATOM 653 C C . SER A 1 88 ? 16.373 8.204 -13.782 1.00 85.94 88 SER A C 1
ATOM 655 O O . SER A 1 88 ? 16.662 7.961 -14.954 1.00 85.94 88 SER A O 1
ATOM 657 N N . HIS A 1 89 ? 15.270 8.872 -13.440 1.00 87.44 89 HIS A N 1
ATOM 658 C CA . HIS A 1 89 ? 14.361 9.503 -14.405 1.00 87.44 89 HIS A CA 1
ATOM 659 C C . HIS A 1 89 ? 13.659 8.543 -15.377 1.00 87.44 89 HIS A C 1
ATOM 661 O O . HIS A 1 89 ? 13.689 8.71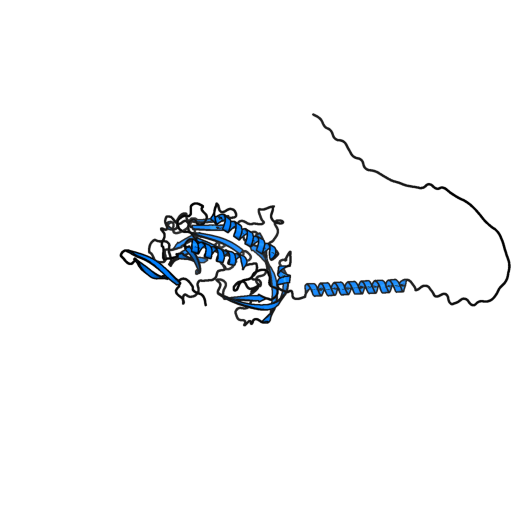9 -16.597 1.00 87.44 89 HIS A O 1
ATOM 667 N N . LEU A 1 90 ? 12.985 7.531 -14.830 1.00 92.12 90 LEU A N 1
ATOM 668 C CA . LEU A 1 90 ? 12.072 6.675 -15.582 1.00 92.12 90 LEU A CA 1
ATOM 669 C C . LEU A 1 90 ? 10.926 7.504 -16.174 1.00 92.12 90 LEU A C 1
ATOM 671 O O . LEU A 1 90 ? 10.401 8.430 -15.556 1.00 92.12 90 LEU A O 1
ATOM 675 N N . SER A 1 91 ? 10.509 7.148 -17.386 1.00 93.19 91 SER A N 1
ATOM 676 C CA . SER A 1 91 ? 9.458 7.859 -18.114 1.00 93.19 91 SER A CA 1
ATOM 677 C C . SER A 1 91 ? 8.264 6.954 -18.385 1.00 93.19 91 SER A C 1
ATOM 679 O O . SER A 1 91 ? 8.411 5.780 -18.724 1.00 93.19 91 SER A O 1
ATOM 681 N N . ALA A 1 92 ? 7.061 7.507 -18.234 1.00 94.50 92 ALA A N 1
ATOM 682 C CA . ALA A 1 92 ? 5.836 6.794 -18.564 1.00 94.50 92 ALA A CA 1
ATOM 683 C C . ALA A 1 92 ? 5.785 6.477 -20.068 1.00 94.50 92 ALA A C 1
ATOM 685 O O . ALA A 1 92 ? 6.138 7.309 -20.904 1.00 94.50 92 ALA A O 1
ATOM 686 N N . GLY A 1 93 ? 5.335 5.271 -20.405 1.00 94.94 93 GLY A N 1
ATOM 687 C CA . GLY A 1 93 ? 5.314 4.745 -21.769 1.00 94.94 93 GLY A CA 1
ATOM 688 C C . GLY A 1 93 ? 6.619 4.077 -22.213 1.00 94.94 93 GLY A C 1
ATOM 689 O O . GLY A 1 93 ? 6.631 3.448 -23.271 1.00 94.94 93 GLY A O 1
ATOM 690 N N . ALA A 1 94 ? 7.699 4.167 -21.429 1.00 93.94 94 ALA A N 1
ATOM 691 C CA . ALA A 1 94 ? 8.917 3.413 -21.702 1.00 93.94 94 ALA A CA 1
ATOM 692 C C . ALA A 1 94 ? 8.691 1.903 -21.522 1.00 93.94 94 ALA A C 1
ATOM 694 O O . ALA A 1 94 ? 7.879 1.467 -20.704 1.00 93.94 94 ALA A O 1
ATOM 695 N N . GLN A 1 95 ? 9.449 1.111 -22.282 1.00 95.38 95 GLN A N 1
ATOM 696 C CA . GLN A 1 95 ? 9.504 -0.342 -22.152 1.00 95.38 95 GLN A CA 1
ATOM 697 C C . GLN A 1 95 ? 10.946 -0.764 -21.908 1.00 95.38 95 GLN A C 1
ATOM 699 O O . GLN A 1 95 ? 11.833 -0.387 -22.675 1.00 95.38 95 GLN A O 1
ATOM 704 N N . ILE A 1 96 ? 11.177 -1.533 -20.846 1.00 94.75 96 ILE A N 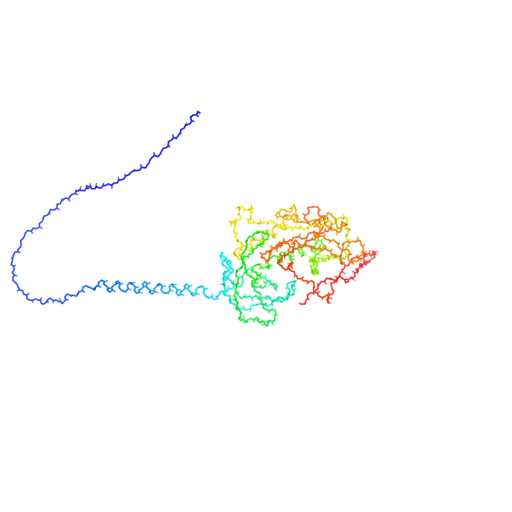1
ATOM 705 C CA . ILE A 1 96 ? 12.516 -2.004 -20.481 1.00 94.75 96 ILE A CA 1
ATOM 706 C C . ILE A 1 96 ? 12.504 -3.533 -20.474 1.00 94.75 96 ILE A C 1
ATOM 708 O O . ILE A 1 96 ? 11.851 -4.127 -19.612 1.00 94.75 96 ILE A O 1
ATOM 712 N N . PRO A 1 97 ? 13.209 -4.197 -21.407 1.00 95.62 97 PRO A N 1
ATOM 713 C CA . PRO A 1 97 ? 13.395 -5.638 -21.338 1.00 95.62 97 PRO A CA 1
ATOM 714 C C . PRO A 1 97 ? 14.231 -5.981 -20.098 1.00 95.62 97 PRO A C 1
ATOM 716 O O . PRO A 1 97 ? 15.323 -5.444 -19.914 1.00 95.62 97 PRO A O 1
ATOM 719 N N . LEU A 1 98 ? 13.723 -6.870 -19.250 1.00 95.06 98 LEU A N 1
ATOM 720 C CA . LEU A 1 98 ? 14.367 -7.337 -18.024 1.00 95.06 98 LEU A CA 1
ATOM 721 C C . LEU A 1 98 ? 14.722 -8.816 -18.177 1.00 95.06 98 LEU A C 1
ATOM 723 O O . LEU A 1 98 ? 13.894 -9.610 -18.626 1.00 95.06 98 LEU A O 1
ATOM 727 N N . GLN A 1 99 ? 15.925 -9.197 -17.755 1.00 95.38 99 GLN A N 1
ATOM 728 C CA . GLN A 1 99 ? 16.333 -10.594 -17.661 1.00 95.38 99 GLN A CA 1
ATOM 729 C C . GLN A 1 99 ? 17.187 -10.829 -16.413 1.00 95.38 99 GLN A C 1
ATOM 731 O O . GLN A 1 99 ? 18.009 -9.994 -16.043 1.00 95.38 99 GLN A O 1
ATOM 736 N N . GLY A 1 100 ? 17.008 -11.990 -15.789 1.00 93.81 100 GLY A N 1
ATOM 737 C CA . GLY A 1 100 ? 17.799 -12.423 -14.641 1.00 93.81 100 GLY A CA 1
ATOM 738 C C . GLY A 1 100 ? 17.659 -13.917 -14.371 1.00 93.81 100 GLY A C 1
ATOM 739 O O . GLY A 1 100 ? 16.972 -14.641 -15.097 1.00 93.81 100 GLY A O 1
ATOM 740 N N . THR A 1 101 ? 18.318 -14.374 -13.318 1.00 94.00 101 THR A N 1
ATOM 741 C CA . THR A 1 101 ? 18.217 -15.737 -12.788 1.00 94.00 101 THR A CA 1
ATOM 742 C C . THR A 1 101 ? 17.388 -15.717 -11.514 1.00 94.00 101 THR A C 1
ATOM 744 O O . THR A 1 101 ? 17.625 -14.885 -10.643 1.00 94.00 101 THR A O 1
ATOM 747 N N . ILE A 1 102 ? 16.436 -16.638 -11.373 1.00 91.94 102 ILE A N 1
ATOM 748 C CA . ILE A 1 102 ? 15.594 -16.728 -10.177 1.00 91.94 102 ILE A CA 1
ATOM 749 C C . ILE A 1 102 ? 16.436 -17.213 -8.992 1.00 91.94 102 ILE A C 1
ATOM 751 O O . ILE A 1 102 ? 17.008 -18.302 -9.033 1.00 91.94 102 ILE A O 1
ATOM 755 N N . THR A 1 103 ? 16.473 -16.438 -7.912 1.00 88.81 103 THR A N 1
ATOM 756 C CA . THR A 1 103 ? 17.173 -16.764 -6.657 1.00 88.81 103 THR A CA 1
ATOM 757 C C . THR A 1 103 ? 16.216 -17.082 -5.507 1.00 88.81 103 THR A C 1
ATOM 759 O O . THR A 1 103 ? 16.623 -17.700 -4.526 1.00 88.81 103 THR A O 1
ATOM 762 N N . GLY A 1 104 ? 14.934 -16.740 -5.645 1.00 85.19 104 GLY A N 1
ATOM 763 C CA . GLY A 1 104 ? 13.894 -16.997 -4.652 1.00 85.19 104 GLY A CA 1
ATOM 764 C C . GLY A 1 104 ? 12.500 -16.970 -5.271 1.00 85.19 104 GLY A C 1
ATOM 765 O O . GLY A 1 104 ? 12.266 -16.282 -6.264 1.00 85.19 104 GLY A O 1
ATOM 766 N N . VAL A 1 105 ? 11.579 -17.742 -4.694 1.00 86.50 105 VAL A N 1
ATOM 767 C CA . VAL A 1 105 ? 10.177 -17.821 -5.123 1.00 86.50 105 VAL A CA 1
ATOM 768 C C . VAL A 1 105 ? 9.299 -17.779 -3.882 1.00 86.50 105 VAL A C 1
ATOM 770 O O . VAL A 1 105 ? 9.433 -18.640 -3.015 1.00 86.50 105 VAL A O 1
ATOM 773 N N . ALA A 1 106 ? 8.382 -16.820 -3.823 1.00 83.38 106 ALA A N 1
ATOM 774 C CA . ALA A 1 106 ? 7.372 -16.724 -2.778 1.00 83.38 106 ALA A CA 1
ATOM 775 C C . ALA A 1 106 ? 5.974 -16.673 -3.394 1.00 83.38 106 ALA A C 1
ATOM 777 O O . ALA A 1 106 ? 5.789 -16.212 -4.522 1.00 83.38 106 ALA A O 1
ATOM 778 N N . ARG A 1 107 ? 4.980 -17.184 -2.667 1.00 85.00 107 ARG A N 1
ATOM 779 C CA . ARG A 1 107 ? 3.580 -17.207 -3.099 1.00 85.00 107 ARG A CA 1
ATOM 780 C C . ARG A 1 107 ? 2.707 -16.682 -1.981 1.00 85.00 107 ARG A C 1
ATOM 782 O O . ARG A 1 107 ? 2.899 -17.056 -0.831 1.00 85.00 107 ARG A O 1
ATOM 789 N N . GLU A 1 108 ? 1.746 -15.849 -2.338 1.00 80.88 108 GLU A N 1
ATOM 790 C CA . GLU A 1 108 ? 0.878 -15.186 -1.375 1.00 80.88 108 GLU A CA 1
ATOM 791 C C . GLU A 1 108 ? -0.503 -14.974 -1.985 1.00 80.88 108 GLU A C 1
ATOM 793 O O . GLU A 1 108 ? -0.628 -14.657 -3.170 1.00 80.88 108 GLU A O 1
ATOM 798 N N . ASN A 1 109 ? -1.547 -15.114 -1.175 1.00 85.56 109 ASN A N 1
ATOM 799 C CA . ASN A 1 109 ? -2.881 -14.679 -1.557 1.00 85.56 109 ASN A CA 1
ATOM 800 C C . ASN A 1 109 ? -3.093 -13.274 -1.016 1.00 85.56 109 ASN A C 1
ATOM 802 O O . ASN A 1 109 ? -3.052 -13.064 0.189 1.00 85.56 109 ASN A O 1
ATOM 806 N N . THR A 1 110 ? -3.316 -12.324 -1.916 1.00 87.56 110 THR A N 1
ATOM 807 C CA . THR A 1 110 ? -3.626 -10.938 -1.557 1.00 87.56 110 THR A CA 1
ATOM 808 C C . THR A 1 110 ? -5.100 -10.647 -1.813 1.00 87.56 110 THR A C 1
ATOM 810 O O . THR A 1 110 ? -5.769 -11.384 -2.541 1.00 87.56 110 THR A O 1
ATOM 813 N N . SER A 1 111 ? -5.600 -9.520 -1.316 1.00 88.19 111 SER A N 1
ATOM 814 C CA . SER A 1 111 ? -6.909 -8.965 -1.684 1.00 88.19 111 SER A CA 1
ATOM 815 C C . SER A 1 111 ? -7.058 -8.748 -3.200 1.00 88.19 111 SER A C 1
ATOM 817 O O . SER A 1 111 ? -8.166 -8.688 -3.728 1.00 88.19 111 SER A O 1
ATOM 819 N N . TYR A 1 112 ? -5.945 -8.671 -3.942 1.00 88.44 112 TYR A N 1
ATOM 820 C CA . TYR A 1 112 ? -5.935 -8.527 -5.402 1.00 88.44 112 TYR A CA 1
ATOM 821 C C . TYR A 1 112 ? -5.942 -9.883 -6.132 1.00 88.44 112 TYR A C 1
ATOM 823 O O . TYR A 1 112 ? -6.063 -9.907 -7.363 1.00 88.44 112 TYR A O 1
ATOM 831 N N . GLY A 1 113 ? -5.846 -10.990 -5.389 1.00 89.56 113 GLY A N 1
ATOM 832 C CA . GLY A 1 113 ? -5.745 -12.362 -5.879 1.00 89.56 113 GLY A CA 1
ATOM 833 C C . GLY A 1 113 ? -4.407 -13.034 -5.533 1.00 89.56 113 GLY A C 1
ATOM 834 O O . GLY A 1 113 ? -3.559 -12.430 -4.862 1.00 89.56 113 GLY A O 1
ATOM 835 N N . PRO A 1 114 ? -4.205 -14.283 -5.992 1.00 89.38 114 PRO A N 1
ATOM 836 C CA . PRO A 1 114 ? -2.946 -15.003 -5.826 1.00 89.38 114 PRO A CA 1
ATOM 837 C C . PRO A 1 114 ? -1.811 -14.297 -6.574 1.00 89.38 114 PRO A C 1
ATOM 839 O O . PRO A 1 114 ? -1.960 -13.911 -7.735 1.00 89.38 114 PRO A O 1
ATOM 842 N N . ARG A 1 115 ? -0.663 -14.156 -5.913 1.00 87.88 115 ARG A N 1
ATOM 843 C CA . ARG A 1 115 ? 0.559 -13.556 -6.452 1.00 87.88 115 ARG A CA 1
ATOM 844 C C . ARG A 1 115 ? 1.745 -14.491 -6.271 1.00 87.88 115 ARG A C 1
ATOM 846 O O . ARG A 1 115 ? 1.818 -15.262 -5.312 1.00 87.88 115 ARG A O 1
ATOM 853 N N . VAL A 1 116 ? 2.681 -14.404 -7.210 1.00 89.31 116 VAL A N 1
ATOM 854 C CA . VAL A 1 116 ? 3.984 -15.064 -7.136 1.00 89.31 116 VAL A CA 1
ATOM 855 C C . VAL A 1 116 ? 5.042 -13.985 -7.215 1.00 89.31 116 VAL A C 1
ATOM 857 O O . VAL A 1 116 ? 5.058 -13.214 -8.169 1.00 89.31 116 VAL A O 1
ATOM 860 N N . TYR A 1 117 ? 5.918 -13.948 -6.224 1.00 88.19 117 TYR A N 1
ATOM 861 C CA . TYR A 1 117 ? 7.050 -13.039 -6.176 1.00 88.19 117 TYR A CA 1
ATOM 862 C C . TYR A 1 117 ? 8.308 -13.812 -6.540 1.00 88.19 117 TYR A C 1
ATOM 864 O O . TYR A 1 117 ? 8.570 -14.881 -5.980 1.00 88.19 117 TYR A O 1
ATOM 872 N N . LEU A 1 118 ? 9.078 -13.282 -7.484 1.00 89.75 118 LEU A N 1
ATOM 873 C CA . LEU A 1 118 ? 10.350 -13.859 -7.895 1.00 89.75 118 LEU A CA 1
ATOM 874 C C . LEU A 1 118 ? 11.468 -12.901 -7.505 1.00 89.75 118 LEU A C 1
ATOM 876 O O . LEU A 1 118 ? 11.471 -11.741 -7.913 1.00 89.75 118 LEU A O 1
ATOM 880 N N . GLN A 1 119 ? 12.422 -13.402 -6.730 1.00 89.56 119 GLN A N 1
ATOM 881 C CA . GLN A 1 119 ? 13.685 -12.714 -6.503 1.00 89.56 119 GLN A CA 1
ATOM 882 C C . GLN A 1 119 ? 14.617 -13.032 -7.669 1.00 89.56 119 GLN A C 1
ATOM 884 O O . GLN A 1 119 ? 14.770 -14.203 -8.033 1.00 89.56 119 GLN A O 1
ATOM 889 N N . LEU A 1 120 ? 15.239 -12.006 -8.242 1.00 90.06 120 LEU A N 1
ATOM 890 C CA . LEU A 1 120 ? 16.235 -12.149 -9.293 1.00 90.06 120 LEU A CA 1
ATOM 891 C C . LEU A 1 120 ? 17.644 -11.920 -8.732 1.00 90.06 120 LEU A C 1
ATOM 893 O O . LEU A 1 120 ? 17.850 -11.287 -7.694 1.00 90.06 120 LEU A O 1
ATOM 897 N N . ASP A 1 121 ? 18.640 -12.477 -9.408 1.00 87.44 121 ASP A N 1
ATOM 898 C CA . ASP A 1 121 ? 20.042 -12.186 -9.144 1.00 87.44 121 ASP A CA 1
ATOM 899 C C . ASP A 1 121 ? 20.357 -10.693 -9.335 1.00 87.44 121 ASP A C 1
ATOM 901 O O . ASP A 1 121 ? 19.695 -9.976 -10.081 1.00 87.44 121 ASP A O 1
ATOM 905 N N . HIS A 1 122 ? 21.396 -10.213 -8.647 1.00 80.94 122 HIS A N 1
ATOM 906 C CA . HIS A 1 122 ? 21.804 -8.800 -8.654 1.00 80.94 122 HIS A CA 1
ATOM 907 C C . HIS A 1 122 ? 20.771 -7.817 -8.073 1.00 80.94 122 HIS A C 1
ATOM 909 O O . HIS A 1 122 ? 20.897 -6.610 -8.287 1.00 80.94 122 HIS A O 1
ATOM 915 N N . SER A 1 123 ? 19.782 -8.300 -7.316 1.00 75.50 123 SER A N 1
ATOM 916 C CA . SER A 1 123 ? 18.934 -7.430 -6.501 1.00 75.50 123 SER A CA 1
ATOM 917 C C . SER A 1 123 ? 19.666 -6.941 -5.253 1.00 75.50 123 SER A C 1
ATOM 919 O O . SER A 1 123 ? 20.351 -7.705 -4.570 1.00 75.50 123 SER A O 1
ATOM 921 N N . THR A 1 124 ? 19.537 -5.646 -4.969 1.00 64.81 124 THR A N 1
ATOM 922 C CA . THR A 1 124 ? 20.225 -4.963 -3.861 1.00 64.81 124 THR A CA 1
ATOM 923 C C . THR A 1 124 ? 19.316 -4.026 -3.061 1.00 64.81 124 THR A C 1
ATOM 925 O O . THR A 1 124 ? 19.797 -3.346 -2.158 1.00 64.81 124 THR A O 1
ATOM 928 N N . VAL A 1 125 ? 18.020 -3.952 -3.391 1.00 61.47 125 VAL A N 1
ATOM 929 C CA . VAL A 1 125 ? 17.158 -2.814 -3.011 1.00 61.47 125 VAL A CA 1
ATOM 930 C C . VAL A 1 125 ? 16.094 -3.182 -1.984 1.00 61.47 125 VAL A C 1
ATOM 932 O O . VAL A 1 125 ? 15.947 -2.456 -1.003 1.00 61.47 125 VAL A O 1
ATOM 935 N N . CYS A 1 126 ? 15.396 -4.306 -2.154 1.00 63.78 126 CYS A N 1
ATOM 936 C CA . CYS A 1 126 ? 14.500 -4.849 -1.134 1.00 63.78 126 CYS A CA 1
ATOM 937 C C . CYS A 1 126 ? 14.864 -6.312 -0.894 1.00 63.78 126 CYS A C 1
ATOM 939 O O . CYS A 1 126 ? 14.879 -7.111 -1.827 1.00 63.78 126 CYS A O 1
ATOM 941 N N . GLY A 1 127 ? 15.197 -6.647 0.352 1.00 51.50 127 GLY A N 1
ATOM 942 C CA . GLY A 1 127 ? 15.446 -8.016 0.789 1.00 51.50 127 GLY A CA 1
ATOM 943 C C . GLY A 1 127 ? 14.354 -8.464 1.753 1.00 51.50 127 GLY A C 1
ATOM 944 O O . GLY A 1 127 ? 13.977 -7.713 2.649 1.00 51.50 127 GLY A O 1
ATOM 945 N N . GLY A 1 128 ? 13.844 -9.677 1.568 1.00 48.84 128 GLY A N 1
ATOM 946 C CA . GLY A 1 128 ? 12.867 -10.301 2.456 1.00 48.84 128 GLY A CA 1
ATOM 947 C C . GLY A 1 128 ? 12.205 -11.517 1.797 1.00 48.84 128 GLY A C 1
ATOM 948 O O . GLY A 1 128 ? 12.092 -11.566 0.574 1.00 48.84 128 GLY A O 1
ATOM 949 N N . PRO A 1 129 ? 11.774 -12.525 2.575 1.00 40.12 129 PRO A N 1
ATOM 950 C CA . PRO A 1 129 ? 11.171 -13.745 2.034 1.00 40.12 129 PRO A CA 1
ATOM 951 C C . PRO A 1 129 ? 9.824 -13.510 1.322 1.00 40.12 129 PRO A C 1
ATOM 953 O O . PRO A 1 129 ? 9.391 -14.374 0.567 1.00 40.12 129 PRO A O 1
ATOM 956 N N . SER A 1 130 ? 9.185 -12.352 1.521 1.00 50.75 130 SER A N 1
ATOM 957 C CA . SER A 1 130 ? 7.896 -11.948 0.935 1.00 50.75 130 SER A CA 1
ATOM 958 C C . SER A 1 130 ? 7.996 -10.799 -0.085 1.00 50.75 130 SER A C 1
ATOM 960 O O . SER A 1 130 ? 6.980 -10.395 -0.643 1.00 50.75 130 SER A O 1
ATOM 962 N N . SER A 1 131 ? 9.195 -10.270 -0.364 1.00 60.56 131 SER A N 1
ATOM 963 C CA . SER A 1 131 ? 9.382 -8.982 -1.060 1.00 60.56 131 SER A CA 1
ATOM 964 C C . SER A 1 131 ? 10.109 -9.074 -2.407 1.00 60.56 131 SER A C 1
ATOM 966 O O . SER A 1 131 ? 10.706 -8.090 -2.842 1.00 60.56 131 SER A O 1
ATOM 968 N N . GLY A 1 132 ? 10.042 -10.242 -3.066 1.00 73.88 132 GLY A N 1
ATOM 969 C CA . GLY A 1 132 ? 10.733 -10.525 -4.333 1.00 73.88 132 GLY A CA 1
ATOM 970 C C . GLY A 1 132 ? 10.597 -9.412 -5.381 1.00 73.88 132 GLY A C 1
ATOM 971 O O . GLY A 1 132 ? 9.630 -8.662 -5.386 1.00 73.88 132 GLY A O 1
ATOM 972 N N . ASP A 1 133 ? 11.569 -9.305 -6.284 1.00 84.31 133 ASP A N 1
ATOM 973 C CA . ASP A 1 133 ? 11.703 -8.164 -7.197 1.00 84.31 133 ASP A CA 1
ATOM 974 C C . ASP A 1 133 ? 10.530 -7.993 -8.167 1.00 84.31 133 ASP A C 1
ATOM 976 O O . ASP A 1 133 ? 10.092 -6.869 -8.429 1.00 84.31 133 ASP A O 1
ATOM 980 N N . VAL A 1 134 ? 10.036 -9.106 -8.718 1.00 90.50 134 VAL A N 1
ATOM 981 C CA . VAL A 1 134 ? 9.085 -9.107 -9.838 1.00 90.50 134 VAL A CA 1
ATOM 982 C C . VAL A 1 134 ? 7.870 -9.990 -9.575 1.00 90.50 134 VAL A C 1
ATOM 984 O O . VAL A 1 134 ? 7.959 -11.001 -8.873 1.00 90.50 134 VAL A O 1
ATOM 987 N N . LEU A 1 135 ? 6.740 -9.644 -10.195 1.00 91.50 135 LEU A N 1
ATOM 988 C CA . LEU A 1 135 ? 5.566 -10.513 -10.247 1.00 91.50 135 LEU A CA 1
ATOM 989 C C . LEU A 1 135 ? 5.729 -11.579 -11.335 1.00 91.50 135 LEU A C 1
ATOM 991 O O . LEU A 1 135 ? 5.966 -11.269 -12.503 1.00 91.50 135 LEU A O 1
ATOM 995 N N . GLY A 1 136 ? 5.557 -12.838 -10.937 1.00 91.44 136 GLY A N 1
ATOM 996 C CA . GLY A 1 136 ? 5.355 -13.973 -11.832 1.00 91.44 136 GLY A CA 1
ATOM 997 C C . GLY A 1 136 ? 3.869 -14.261 -12.076 1.00 91.44 136 GLY A C 1
ATOM 998 O O . GLY A 1 136 ? 2.996 -13.835 -11.318 1.00 91.44 136 GLY A O 1
ATOM 999 N N . ASP A 1 137 ? 3.580 -15.038 -13.119 1.00 93.50 137 ASP A N 1
ATOM 1000 C CA . ASP A 1 137 ? 2.253 -15.596 -13.380 1.00 93.50 137 ASP A CA 1
ATOM 1001 C C . ASP A 1 137 ? 1.903 -16.628 -12.291 1.00 93.50 137 ASP A C 1
ATOM 1003 O O . ASP A 1 137 ? 2.617 -17.626 -12.135 1.00 93.50 137 ASP A O 1
ATOM 1007 N N . PRO A 1 138 ? 0.800 -16.447 -11.541 1.00 91.69 138 PRO A N 1
ATOM 1008 C CA . PRO A 1 138 ? 0.399 -17.388 -10.501 1.00 91.69 138 PRO A CA 1
ATOM 1009 C C . PRO A 1 138 ? 0.156 -18.815 -11.002 1.00 91.69 138 PRO A C 1
ATOM 1011 O O . PRO A 1 138 ? 0.344 -19.761 -10.230 1.00 91.69 138 PRO A O 1
ATOM 1014 N N . ASN A 1 139 ? -0.184 -18.985 -12.282 1.00 94.12 139 ASN A N 1
ATOM 1015 C CA . ASN A 1 139 ? -0.440 -20.286 -12.899 1.00 94.12 139 ASN A CA 1
ATOM 1016 C C . ASN A 1 139 ? 0.829 -20.962 -13.442 1.00 94.12 139 ASN A C 1
ATOM 1018 O O . ASN A 1 139 ? 0.783 -22.127 -13.844 1.00 94.12 139 ASN A O 1
ATOM 1022 N N . ALA A 1 140 ? 1.965 -20.261 -13.448 1.00 93.81 140 ALA A N 1
ATOM 1023 C CA . ALA A 1 140 ? 3.234 -20.798 -13.905 1.00 93.81 140 ALA A CA 1
ATOM 1024 C C . ALA A 1 140 ? 4.018 -21.489 -12.774 1.00 93.81 140 ALA A C 1
ATOM 1026 O O . ALA A 1 140 ? 3.867 -21.218 -11.574 1.00 93.81 140 ALA A O 1
ATOM 1027 N N . SER A 1 141 ? 4.887 -22.415 -13.182 1.00 92.56 141 SER A N 1
ATOM 1028 C CA . SER A 1 141 ? 5.854 -23.074 -12.305 1.00 92.56 141 SER A CA 1
ATOM 1029 C C . SER A 1 141 ? 7.219 -22.416 -12.457 1.00 92.56 141 SER A C 1
ATOM 1031 O O . SER A 1 141 ? 7.705 -22.263 -13.573 1.00 92.56 141 SER A O 1
ATOM 1033 N N . TYR A 1 142 ? 7.840 -22.081 -11.329 1.00 91.31 142 TYR A N 1
ATOM 1034 C CA . TYR A 1 142 ? 9.144 -21.426 -11.259 1.00 91.31 142 TYR A CA 1
ATOM 1035 C C . TYR A 1 142 ? 10.091 -22.251 -10.399 1.00 91.31 142 TYR A C 1
ATOM 1037 O O . TYR A 1 142 ? 9.655 -22.850 -9.410 1.00 91.31 142 TYR A O 1
ATOM 1045 N N . ARG A 1 143 ? 11.379 -22.270 -10.750 1.00 90.81 143 ARG A N 1
ATOM 1046 C CA . ARG A 1 143 ? 12.426 -22.885 -9.930 1.00 90.81 143 ARG A CA 1
ATOM 1047 C C . ARG A 1 143 ? 13.597 -21.934 -9.757 1.00 90.81 143 ARG A C 1
ATOM 1049 O O . ARG A 1 143 ? 13.947 -21.173 -10.653 1.00 90.81 143 ARG A O 1
ATOM 1056 N N . ILE A 1 144 ? 14.215 -22.011 -8.584 1.00 88.44 144 ILE A N 1
ATOM 1057 C CA . ILE A 1 144 ? 15.476 -21.325 -8.311 1.00 88.44 144 ILE A CA 1
ATOM 1058 C C . ILE A 1 144 ? 16.540 -21.871 -9.274 1.00 88.44 144 ILE A C 1
ATOM 1060 O O . ILE A 1 144 ? 16.665 -23.085 -9.436 1.00 88.44 144 ILE A O 1
ATOM 1064 N N . GLY A 1 145 ? 17.290 -20.969 -9.903 1.00 88.44 145 GLY A N 1
ATOM 1065 C CA . GLY A 1 145 ? 18.282 -21.266 -10.936 1.00 88.44 145 GLY A CA 1
ATOM 1066 C C . GLY A 1 145 ? 17.763 -21.151 -12.372 1.00 88.44 145 GLY A C 1
ATOM 1067 O O . GLY A 1 145 ? 18.579 -21.095 -13.290 1.00 88.44 145 GLY A O 1
ATOM 1068 N N . ASP A 1 146 ? 16.445 -21.072 -12.585 1.00 93.62 146 ASP A N 1
ATOM 1069 C CA . ASP A 1 146 ? 15.888 -20.853 -13.922 1.00 93.62 146 ASP A CA 1
ATOM 1070 C C . ASP A 1 146 ? 16.130 -19.404 -14.383 1.00 93.62 146 ASP A C 1
ATOM 1072 O O . ASP A 1 146 ? 16.132 -18.464 -13.582 1.00 93.62 146 ASP A O 1
ATOM 1076 N N . SER A 1 147 ? 16.301 -19.209 -15.695 1.00 94.56 147 SER A N 1
ATOM 1077 C CA . SER A 1 147 ? 16.305 -17.866 -16.283 1.00 94.56 147 SER A CA 1
ATOM 1078 C C . SER A 1 147 ? 14.878 -17.332 -16.371 1.00 94.56 147 SER A C 1
ATOM 1080 O O . SER A 1 147 ? 13.964 -18.032 -16.809 1.00 94.56 147 SER A O 1
ATOM 1082 N N . TYR A 1 148 ? 14.706 -16.071 -15.992 1.00 94.75 148 TYR A N 1
ATOM 1083 C CA . TYR A 1 148 ? 13.464 -15.328 -16.109 1.00 94.75 148 TYR A CA 1
ATOM 1084 C C . TYR A 1 148 ? 13.662 -14.112 -17.010 1.00 94.75 148 TYR A C 1
ATOM 1086 O O . TYR A 1 148 ? 14.691 -13.437 -16.943 1.00 94.75 148 TYR A O 1
ATOM 1094 N N . GLY A 1 149 ? 12.662 -13.821 -17.838 1.00 94.44 149 GLY A N 1
ATOM 1095 C CA . GLY A 1 149 ? 12.640 -12.643 -18.692 1.00 94.44 149 GLY A CA 1
ATOM 1096 C C . GLY A 1 149 ? 11.236 -12.062 -18.782 1.00 94.44 149 GLY A C 1
ATOM 1097 O O . GLY A 1 149 ? 10.261 -12.802 -18.890 1.00 94.44 149 GLY A O 1
ATOM 1098 N N . THR A 1 150 ? 11.141 -10.738 -18.738 1.00 95.06 150 THR A N 1
ATOM 1099 C CA . THR A 1 150 ? 9.885 -10.000 -18.912 1.00 95.06 150 THR A CA 1
ATOM 1100 C C . THR A 1 150 ? 10.159 -8.621 -19.517 1.00 95.06 150 THR A C 1
ATOM 1102 O O . THR A 1 150 ? 11.307 -8.253 -19.758 1.00 95.06 150 THR A O 1
ATOM 1105 N N . THR A 1 151 ? 9.114 -7.853 -19.804 1.00 95.88 151 THR A N 1
ATOM 1106 C CA . THR A 1 151 ? 9.222 -6.445 -20.203 1.00 95.88 151 THR A CA 1
ATOM 1107 C C . THR A 1 151 ? 8.499 -5.592 -19.176 1.00 95.88 151 THR A C 1
ATOM 1109 O O . THR A 1 151 ? 7.345 -5.855 -18.857 1.00 95.88 151 THR A O 1
ATOM 1112 N N . LEU A 1 152 ? 9.194 -4.586 -18.656 1.00 96.19 152 LEU A N 1
ATOM 1113 C CA . LEU A 1 152 ? 8.643 -3.610 -17.727 1.00 96.19 152 LEU A CA 1
ATOM 1114 C C . LEU A 1 152 ? 7.913 -2.528 -18.520 1.00 96.19 152 LEU A C 1
ATOM 1116 O O . LEU A 1 152 ? 8.522 -1.898 -19.388 1.00 96.19 152 LEU A O 1
ATOM 1120 N N . HIS A 1 153 ? 6.634 -2.313 -18.223 1.00 96.62 153 HIS A N 1
ATOM 1121 C CA . HIS A 1 153 ? 5.802 -1.285 -18.841 1.00 96.62 153 HIS A CA 1
ATOM 1122 C C . HIS A 1 153 ? 5.625 -0.107 -17.886 1.00 96.62 153 HIS A C 1
ATOM 1124 O O . HIS A 1 153 ? 4.762 -0.118 -17.006 1.00 96.62 153 HIS A O 1
ATOM 1130 N N . LEU A 1 154 ? 6.423 0.939 -18.088 1.00 96.19 154 LEU A N 1
ATOM 1131 C CA . LEU A 1 154 ? 6.426 2.097 -17.205 1.00 96.19 154 LEU A CA 1
ATOM 1132 C C . LEU A 1 154 ? 5.127 2.892 -17.384 1.00 96.19 154 LEU A C 1
ATOM 1134 O O . LEU A 1 154 ? 4.760 3.292 -18.491 1.00 96.19 154 LEU A O 1
ATOM 1138 N N . GLN A 1 155 ? 4.437 3.151 -16.282 1.00 95.62 155 GLN A N 1
ATOM 1139 C CA . GLN A 1 155 ? 3.144 3.819 -16.206 1.00 95.62 155 GLN A CA 1
ATOM 1140 C C . GLN A 1 155 ? 3.228 5.003 -15.251 1.00 95.62 155 GLN A C 1
ATOM 1142 O O . GLN A 1 155 ? 3.886 4.932 -14.213 1.00 95.62 155 GLN A O 1
ATOM 1147 N N . SER A 1 156 ? 2.534 6.088 -15.590 1.00 93.81 156 SER A N 1
ATOM 1148 C CA . SER A 1 156 ? 2.327 7.197 -14.667 1.00 93.81 156 SER A CA 1
ATOM 1149 C C . SER A 1 156 ? 1.116 6.946 -13.775 1.00 93.81 156 SER A C 1
ATOM 1151 O O . SER A 1 156 ? 0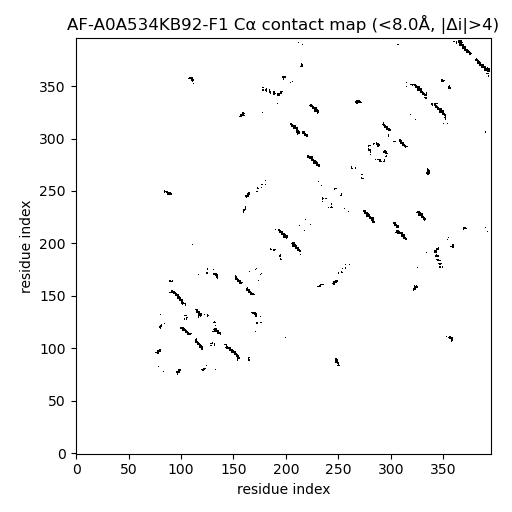.063 6.487 -14.221 1.00 93.81 156 SER A O 1
ATOM 1153 N N . PHE A 1 157 ? 1.256 7.300 -12.507 1.00 93.50 157 PHE A N 1
ATOM 1154 C CA . PHE A 1 157 ? 0.190 7.263 -11.514 1.00 93.50 157 PHE A CA 1
ATOM 1155 C C . PHE A 1 157 ? 0.433 8.352 -10.466 1.00 93.50 157 PHE A C 1
ATOM 1157 O O . PHE A 1 157 ? 1.399 9.110 -10.562 1.00 93.50 157 PHE A O 1
ATOM 1164 N N . THR A 1 158 ? -0.451 8.465 -9.482 1.00 91.31 158 THR A N 1
ATOM 1165 C CA . THR A 1 158 ? -0.226 9.307 -8.303 1.00 91.31 158 THR A CA 1
ATOM 1166 C C . THR A 1 158 ? -0.178 8.465 -7.038 1.00 91.31 158 THR A C 1
ATOM 1168 O O . THR A 1 158 ? -0.962 7.527 -6.904 1.00 91.31 158 THR A O 1
ATOM 1171 N N . ILE A 1 159 ? 0.713 8.798 -6.106 1.00 90.69 159 ILE A N 1
ATOM 1172 C CA . ILE A 1 159 ? 0.741 8.228 -4.755 1.00 90.69 159 ILE A CA 1
ATOM 1173 C C . ILE A 1 159 ? 0.574 9.351 -3.735 1.00 90.69 159 ILE A C 1
ATOM 1175 O O . ILE A 1 159 ? 1.333 10.311 -3.749 1.00 90.69 159 ILE A O 1
ATOM 1179 N N . ASN A 1 160 ? -0.475 9.295 -2.912 1.00 88.38 160 ASN A N 1
ATOM 1180 C CA . ASN A 1 160 ? -0.836 10.375 -1.974 1.00 88.38 160 ASN A CA 1
ATOM 1181 C C . ASN A 1 160 ? -0.981 11.766 -2.629 1.00 88.38 160 ASN A C 1
ATOM 1183 O O . ASN A 1 160 ? -0.889 12.789 -1.962 1.00 88.38 160 ASN A O 1
ATOM 1187 N N . GLY A 1 161 ? -1.244 11.816 -3.940 1.00 87.31 161 GLY A N 1
ATOM 1188 C CA . GLY A 1 161 ? -1.315 13.055 -4.721 1.00 87.31 161 GLY A CA 1
ATOM 1189 C C . GLY A 1 161 ? -0.005 13.465 -5.404 1.00 87.31 161 GLY A C 1
ATOM 1190 O O . GLY A 1 161 ? -0.061 14.264 -6.337 1.00 87.31 161 GLY A O 1
ATOM 1191 N N . ASP A 1 162 ? 1.137 12.880 -5.033 1.00 87.56 162 ASP A N 1
ATOM 1192 C CA . ASP A 1 162 ? 2.411 13.110 -5.717 1.00 87.56 162 ASP A CA 1
ATOM 1193 C C . ASP A 1 162 ? 2.469 12.321 -7.040 1.00 87.56 162 ASP A C 1
ATOM 1195 O O . ASP A 1 162 ? 2.089 11.144 -7.073 1.00 87.56 162 ASP A O 1
ATOM 1199 N N . PRO A 1 163 ? 2.930 12.923 -8.153 1.00 90.81 163 PRO A N 1
ATOM 1200 C CA . PRO A 1 163 ? 3.093 12.213 -9.418 1.00 90.81 163 PRO A CA 1
ATOM 1201 C C . PRO A 1 163 ? 4.210 11.168 -9.320 1.00 90.81 163 PRO A C 1
ATOM 1203 O O . PRO A 1 163 ? 5.275 11.433 -8.769 1.00 90.81 163 PRO A O 1
ATOM 1206 N N . ALA A 1 164 ? 3.995 9.993 -9.903 1.00 92.12 164 ALA A N 1
ATOM 1207 C CA . ALA A 1 164 ? 4.928 8.874 -9.862 1.00 92.12 164 ALA A CA 1
ATOM 1208 C C . ALA A 1 164 ? 4.968 8.115 -11.196 1.00 92.12 164 ALA A C 1
ATOM 1210 O O . ALA A 1 164 ? 4.001 8.121 -11.962 1.00 92.12 164 ALA A O 1
ATOM 1211 N N . VAL A 1 165 ? 6.094 7.457 -11.471 1.00 94.12 165 VAL A N 1
ATOM 1212 C CA . VAL A 1 165 ? 6.292 6.565 -12.618 1.00 94.12 165 VAL A CA 1
ATOM 1213 C C . VAL A 1 165 ? 6.874 5.250 -12.119 1.00 94.12 165 VAL A C 1
ATOM 1215 O O . VAL A 1 165 ? 7.969 5.223 -11.563 1.00 94.12 165 VAL A O 1
ATOM 1218 N N . TRP A 1 166 ? 6.151 4.155 -12.337 1.00 94.25 166 TRP A N 1
ATOM 1219 C CA . TRP A 1 166 ? 6.588 2.805 -11.972 1.00 94.25 166 TRP A CA 1
ATOM 1220 C C . TRP A 1 166 ? 5.967 1.765 -12.902 1.00 94.25 166 TRP A C 1
ATOM 1222 O O . TRP A 1 166 ? 5.357 2.120 -13.903 1.00 94.25 166 TRP A O 1
ATOM 1232 N N . THR A 1 167 ? 6.130 0.481 -12.607 1.00 94.44 167 THR A N 1
ATOM 1233 C CA . THR A 1 167 ? 5.694 -0.613 -13.478 1.00 94.44 167 THR A CA 1
ATOM 1234 C C . THR A 1 167 ? 4.991 -1.687 -12.645 1.00 94.44 167 THR A C 1
ATOM 1236 O O . THR A 1 167 ? 5.485 -2.025 -11.569 1.00 94.44 167 THR A O 1
ATOM 1239 N N . PRO A 1 168 ? 3.840 -2.226 -13.085 1.00 91.81 168 PRO A N 1
ATOM 1240 C CA . PRO A 1 168 ? 3.096 -3.229 -12.318 1.00 91.81 168 PRO A CA 1
ATOM 1241 C C . PRO A 1 168 ? 3.817 -4.582 -12.214 1.00 91.81 168 PRO A C 1
ATOM 1243 O O . PRO A 1 168 ? 3.460 -5.396 -11.371 1.00 91.81 168 PRO A O 1
ATOM 1246 N N . GLU A 1 169 ? 4.807 -4.842 -13.068 1.00 94.38 169 GLU A N 1
ATOM 1247 C CA . GLU A 1 169 ? 5.608 -6.067 -13.069 1.00 94.38 169 GLU A CA 1
ATOM 1248 C C . GLU A 1 169 ? 6.654 -6.102 -11.947 1.00 94.38 169 GLU A C 1
ATOM 1250 O O . GLU A 1 169 ? 7.145 -7.184 -11.627 1.00 94.38 169 GLU A O 1
ATOM 1255 N N . LEU A 1 170 ? 6.999 -4.951 -11.357 1.00 92.00 170 LEU A N 1
ATOM 1256 C CA . LEU A 1 170 ? 7.918 -4.858 -10.224 1.00 92.00 170 LEU A CA 1
ATOM 1257 C C . LEU A 1 170 ? 7.145 -4.705 -8.918 1.00 92.00 170 LEU A C 1
ATOM 1259 O O . LEU A 1 170 ? 6.124 -4.024 -8.857 1.00 92.00 170 LEU A O 1
ATOM 1263 N N . VAL A 1 171 ? 7.670 -5.327 -7.866 1.00 87.31 171 VAL A N 1
ATOM 1264 C CA . VAL A 1 171 ? 7.086 -5.281 -6.518 1.00 87.31 171 VAL A CA 1
ATOM 1265 C C . VAL A 1 171 ? 7.931 -4.449 -5.570 1.00 87.31 171 VAL A C 1
ATOM 1267 O O . VAL A 1 171 ? 7.394 -3.781 -4.692 1.00 87.31 171 VAL A O 1
ATOM 1270 N N . CYS A 1 172 ? 9.245 -4.438 -5.770 1.00 87.00 172 CYS A N 1
ATOM 1271 C CA . CYS A 1 172 ? 10.164 -3.555 -5.070 1.00 87.00 172 CYS A CA 1
ATOM 1272 C C . CYS A 1 172 ? 10.571 -2.385 -5.981 1.00 87.00 172 CYS A C 1
ATOM 1274 O O . CYS A 1 172 ? 10.822 -2.614 -7.162 1.00 87.00 172 CYS A O 1
ATOM 1276 N N . PRO A 1 173 ? 10.695 -1.149 -5.458 1.00 85.50 173 PRO A N 1
ATOM 1277 C CA . PRO A 1 173 ? 10.365 -0.741 -4.089 1.00 85.50 173 PRO A CA 1
ATOM 1278 C C . PRO A 1 173 ? 8.865 -0.552 -3.844 1.00 85.50 173 PRO A C 1
ATOM 1280 O O . PRO A 1 173 ? 8.430 -0.715 -2.711 1.00 85.50 173 PRO A O 1
ATOM 1283 N N . PHE A 1 174 ? 8.079 -0.265 -4.882 1.00 90.88 174 PHE A N 1
ATOM 1284 C CA . PHE A 1 174 ? 6.630 -0.108 -4.775 1.00 90.88 174 PHE A CA 1
ATOM 1285 C C . PHE A 1 174 ? 5.908 -1.325 -5.370 1.00 90.88 174 PHE A C 1
ATOM 1287 O O . PHE A 1 174 ? 6.224 -1.693 -6.508 1.00 90.88 174 PHE A O 1
ATOM 1294 N N . PRO A 1 175 ? 4.919 -1.925 -4.674 1.00 89.00 175 PRO A N 1
ATOM 1295 C CA . PRO A 1 175 ? 4.352 -1.529 -3.373 1.00 89.00 175 PRO A CA 1
ATOM 1296 C C . PRO A 1 175 ? 5.016 -2.164 -2.127 1.00 89.00 175 PRO A C 1
ATOM 1298 O O . PRO A 1 175 ? 4.444 -2.115 -1.038 1.00 89.00 175 PRO A O 1
ATOM 1301 N N . ALA A 1 176 ? 6.156 -2.852 -2.268 1.00 86.88 176 ALA A N 1
ATOM 1302 C CA . ALA A 1 176 ? 6.749 -3.651 -1.189 1.00 86.88 176 ALA A CA 1
ATOM 1303 C C . ALA A 1 176 ? 7.087 -2.849 0.074 1.00 86.88 176 ALA A C 1
ATOM 1305 O O . ALA A 1 176 ? 6.864 -3.342 1.178 1.00 86.88 176 ALA A O 1
ATOM 1306 N N . LEU A 1 177 ? 7.649 -1.647 -0.065 1.00 85.88 177 LEU A N 1
ATOM 1307 C CA . LEU A 1 177 ? 8.118 -0.880 1.088 1.00 85.88 177 LEU A CA 1
ATOM 1308 C C . LEU A 1 177 ? 6.961 -0.341 1.928 1.00 85.88 177 LEU A C 1
ATOM 1310 O O . LEU A 1 177 ? 7.029 -0.412 3.149 1.00 85.88 177 LEU A O 1
ATOM 1314 N N . GLU A 1 178 ? 5.881 0.131 1.307 1.00 86.38 178 GLU A N 1
ATOM 1315 C CA . GLU A 1 178 ? 4.681 0.575 2.020 1.00 86.38 178 GLU A CA 1
ATOM 1316 C C . GLU A 1 178 ? 4.040 -0.578 2.800 1.00 86.38 178 GLU A C 1
ATOM 1318 O O . GLU A 1 178 ? 3.628 -0.400 3.945 1.00 86.38 178 GLU A O 1
ATOM 1323 N N . ARG A 1 179 ? 4.027 -1.782 2.215 1.00 84.88 179 ARG A N 1
ATOM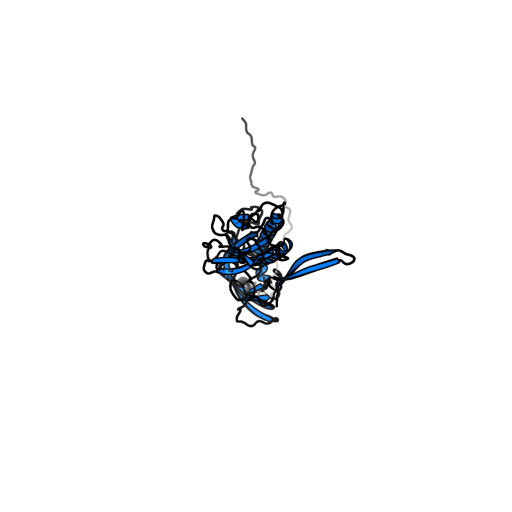 1324 C CA . ARG A 1 179 ? 3.582 -2.993 2.915 1.00 84.88 179 ARG A CA 1
ATOM 1325 C C . ARG A 1 179 ? 4.493 -3.356 4.087 1.00 84.88 179 ARG A C 1
ATOM 1327 O O . ARG A 1 179 ? 3.995 -3.654 5.165 1.00 84.88 179 ARG A O 1
ATOM 1334 N N . ALA A 1 180 ? 5.811 -3.293 3.901 1.00 82.06 180 ALA A N 1
ATOM 1335 C CA . ALA A 1 180 ? 6.771 -3.579 4.966 1.00 82.06 180 ALA A CA 1
ATOM 1336 C C . ALA A 1 180 ? 6.644 -2.592 6.140 1.00 82.06 180 ALA A C 1
ATOM 1338 O O . ALA A 1 180 ? 6.789 -2.987 7.295 1.00 82.06 180 ALA A O 1
ATOM 1339 N N . ILE A 1 181 ? 6.329 -1.320 5.866 1.00 84.56 181 ILE A N 1
ATOM 1340 C CA . ILE A 1 181 ? 5.997 -0.345 6.913 1.00 84.56 181 ILE A CA 1
ATOM 1341 C C . ILE A 1 181 ? 4.767 -0.815 7.696 1.00 84.56 181 ILE A C 1
ATOM 1343 O O . ILE A 1 181 ? 4.810 -0.808 8.923 1.00 84.56 181 ILE A O 1
ATOM 1347 N N . GLY A 1 182 ? 3.714 -1.275 7.014 1.00 83.81 182 GLY A N 1
ATOM 1348 C CA . GLY A 1 182 ? 2.535 -1.868 7.655 1.00 83.81 182 GLY A CA 1
ATOM 1349 C C . GLY A 1 182 ? 2.876 -3.040 8.572 1.00 83.81 182 GLY A C 1
ATOM 1350 O O . GLY A 1 182 ? 2.502 -3.016 9.738 1.00 83.81 182 GLY A O 1
ATOM 1351 N N . GLU A 1 183 ? 3.680 -3.997 8.105 1.00 81.19 183 GLU A N 1
ATOM 1352 C CA . GLU A 1 183 ? 4.104 -5.153 8.914 1.00 81.19 183 GLU A CA 1
ATOM 1353 C C . GLU A 1 183 ? 4.866 -4.739 10.185 1.00 81.19 183 GLU A C 1
ATOM 1355 O O . GLU A 1 183 ? 4.652 -5.302 11.263 1.00 81.19 183 GLU A O 1
ATOM 1360 N N . VAL A 1 184 ? 5.746 -3.736 10.085 1.00 81.56 184 VAL A N 1
ATOM 1361 C CA . VAL A 1 184 ? 6.454 -3.187 11.251 1.00 81.56 184 VAL A CA 1
ATOM 1362 C C . VAL A 1 184 ? 5.470 -2.521 12.212 1.00 81.56 184 VAL A C 1
ATOM 1364 O O . VAL A 1 184 ? 5.556 -2.735 13.419 1.00 81.56 184 VAL A O 1
ATOM 1367 N N . MET A 1 185 ? 4.522 -1.741 11.697 1.00 81.62 185 MET A N 1
ATOM 1368 C CA . MET A 1 185 ? 3.539 -1.020 12.509 1.00 81.62 185 MET A CA 1
ATOM 1369 C C . MET A 1 185 ? 2.551 -1.969 13.194 1.00 81.62 185 MET A C 1
ATOM 1371 O O . MET A 1 185 ? 2.260 -1.789 14.376 1.00 81.62 185 MET A O 1
ATOM 1375 N N . ASP A 1 186 ? 2.131 -3.041 12.527 1.00 79.12 186 ASP A N 1
ATOM 1376 C CA . ASP A 1 186 ? 1.326 -4.110 13.123 1.00 79.12 186 ASP A CA 1
ATOM 1377 C C . ASP A 1 186 ? 2.089 -4.812 14.261 1.00 79.12 186 ASP A C 1
ATOM 1379 O O . ASP A 1 186 ? 1.511 -5.154 15.298 1.00 79.12 186 ASP A O 1
ATOM 1383 N N . ALA A 1 187 ? 3.404 -5.007 14.104 1.00 76.38 187 ALA A N 1
ATOM 1384 C CA . ALA A 1 187 ? 4.253 -5.576 15.148 1.00 76.38 187 ALA A CA 1
ATOM 1385 C C . ALA A 1 187 ? 4.422 -4.633 16.352 1.00 76.38 187 ALA A C 1
ATOM 1387 O O . ALA A 1 187 ? 4.446 -5.108 17.486 1.00 76.38 187 ALA A O 1
ATOM 1388 N N . VAL A 1 188 ? 4.512 -3.316 16.137 1.00 77.56 188 VAL A N 1
ATOM 1389 C CA . VAL A 1 188 ? 4.533 -2.335 17.237 1.00 77.56 188 VAL A CA 1
ATOM 1390 C C . VAL A 1 188 ? 3.176 -2.282 17.940 1.00 77.56 188 VAL A C 1
ATOM 1392 O O . VAL A 1 188 ? 3.131 -2.264 19.167 1.00 77.56 188 VAL A O 1
ATOM 1395 N N . SER A 1 189 ? 2.081 -2.323 17.185 1.00 79.06 189 SER A N 1
ATOM 1396 C CA . SER A 1 189 ? 0.711 -2.316 17.718 1.00 79.06 189 SER A CA 1
ATOM 1397 C C . SER A 1 189 ? 0.434 -3.521 18.612 1.00 79.06 189 SER A C 1
ATOM 1399 O O . SER A 1 189 ? -0.179 -3.388 19.666 1.00 79.06 189 SER A O 1
ATOM 1401 N N . ALA A 1 190 ? 0.997 -4.681 18.266 1.00 71.38 190 ALA A N 1
ATOM 1402 C CA . ALA A 1 190 ? 0.979 -5.859 19.126 1.00 71.38 190 ALA A CA 1
ATOM 1403 C C . ALA A 1 190 ? 1.468 -5.577 20.549 1.00 71.38 190 ALA A C 1
ATOM 1405 O O . ALA A 1 190 ? 0.823 -5.952 21.519 1.00 71.38 190 ALA A O 1
ATOM 1406 N N . VAL A 1 191 ? 2.595 -4.867 20.660 1.00 72.50 191 VAL A N 1
ATOM 1407 C CA . VAL A 1 191 ? 3.199 -4.510 21.948 1.00 72.50 191 VAL A CA 1
ATOM 1408 C C . VAL A 1 191 ? 2.302 -3.546 22.736 1.00 72.50 191 VAL A C 1
ATOM 1410 O O . VAL A 1 191 ? 2.402 -3.495 23.958 1.00 72.50 191 VAL A O 1
ATOM 1413 N N . ASP A 1 192 ? 1.414 -2.816 22.056 1.00 73.31 192 ASP A N 1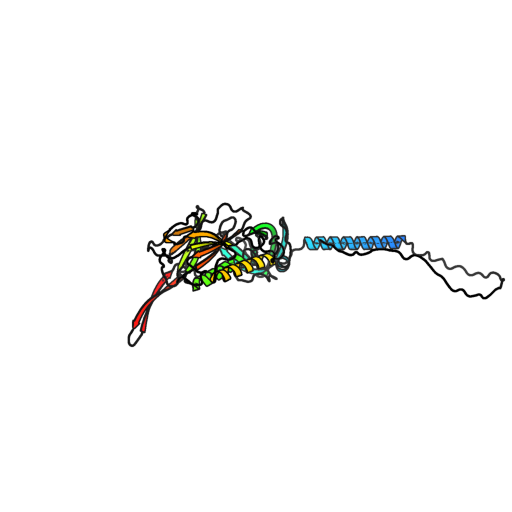
ATOM 1414 C CA . ASP A 1 192 ? 0.414 -1.904 22.633 1.00 73.31 192 ASP A CA 1
ATOM 1415 C C . ASP A 1 192 ? -0.981 -2.569 22.780 1.00 73.31 192 ASP A C 1
ATOM 1417 O O . ASP A 1 192 ? -1.995 -1.901 22.996 1.00 73.31 192 ASP A O 1
ATOM 1421 N N . HIS A 1 193 ? -1.000 -3.911 22.740 1.00 76.06 193 HIS A N 1
ATOM 1422 C CA . HIS A 1 193 ? -2.105 -4.833 23.040 1.00 76.06 193 HIS A CA 1
ATOM 1423 C C . HIS A 1 193 ? -3.232 -4.948 22.009 1.00 76.06 193 HIS A C 1
ATOM 1425 O O . HIS A 1 193 ? -4.160 -5.732 22.229 1.00 76.06 193 HIS A O 1
ATOM 1431 N N . VAL A 1 194 ? -3.159 -4.243 20.877 1.00 82.19 194 VAL A N 1
ATOM 1432 C CA . VAL A 1 194 ? -4.146 -4.351 19.794 1.00 82.19 194 VAL A CA 1
ATOM 1433 C C . VAL A 1 194 ? -3.466 -4.494 18.442 1.00 82.19 194 VAL A C 1
ATOM 1435 O O . VAL A 1 194 ? -2.596 -3.715 18.082 1.00 82.19 194 VAL A O 1
ATOM 1438 N N . ARG A 1 195 ? -3.938 -5.434 17.624 1.00 85.69 195 ARG A N 1
ATOM 1439 C CA . ARG A 1 195 ? -3.670 -5.466 16.183 1.00 85.69 195 ARG A CA 1
ATOM 1440 C C . ARG A 1 195 ? -4.969 -5.323 15.409 1.00 85.69 195 ARG A C 1
ATOM 1442 O O . ARG A 1 195 ? -6.018 -5.780 15.856 1.00 85.69 195 ARG A O 1
ATOM 1449 N N . LEU A 1 196 ? -4.876 -4.730 14.230 1.00 89.06 196 LEU A N 1
ATOM 1450 C CA . LEU A 1 196 ? -5.964 -4.680 13.264 1.00 89.06 196 LEU A CA 1
ATOM 1451 C C . LEU A 1 196 ? -5.551 -5.536 12.073 1.00 89.06 196 LEU A C 1
ATOM 1453 O O . LEU A 1 196 ? -4.435 -5.394 11.583 1.00 89.06 196 LEU A O 1
ATOM 1457 N N . VAL A 1 197 ? -6.418 -6.444 11.630 1.00 87.62 197 VAL A N 1
ATOM 1458 C CA . VAL A 1 197 ? -6.083 -7.355 10.528 1.00 87.62 197 VAL A CA 1
ATOM 1459 C C . VAL A 1 197 ? -7.176 -7.370 9.478 1.00 87.62 197 VAL A C 1
ATOM 1461 O O . VAL A 1 197 ? -8.356 -7.534 9.787 1.00 87.62 197 VAL A O 1
ATOM 1464 N N . TYR A 1 198 ? -6.779 -7.234 8.217 1.00 89.88 198 TYR A N 1
ATOM 1465 C CA . TYR A 1 198 ? -7.699 -7.257 7.092 1.00 89.88 198 TYR A CA 1
ATOM 1466 C C . TYR A 1 198 ? -8.415 -8.616 6.946 1.00 89.88 198 TYR A C 1
ATOM 1468 O O . TYR A 1 198 ? -7.805 -9.672 6.759 1.00 89.88 198 TYR A O 1
ATOM 1476 N N . ASN A 1 199 ? -9.746 -8.567 6.978 1.00 88.25 199 ASN A N 1
ATOM 1477 C CA . ASN A 1 199 ? -10.672 -9.696 6.887 1.00 88.25 199 ASN A CA 1
ATOM 1478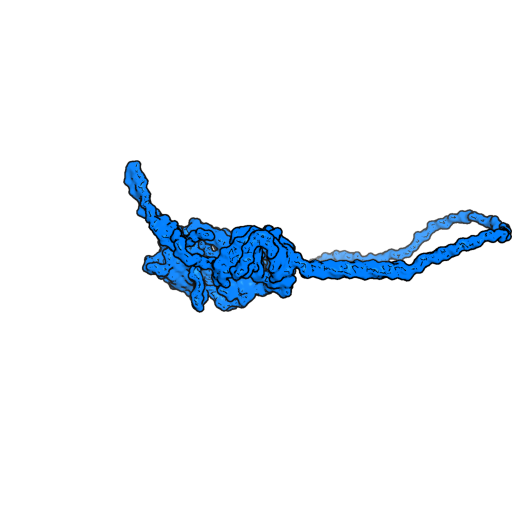 C C . ASN A 1 199 ? -11.638 -9.536 5.696 1.00 88.25 199 ASN A C 1
ATOM 1480 O O . ASN A 1 199 ? -12.840 -9.795 5.777 1.00 88.25 199 ASN A O 1
ATOM 1484 N N . GLY A 1 200 ? -11.108 -9.064 4.569 1.00 88.88 200 GLY A N 1
ATOM 1485 C CA . GLY A 1 200 ? -11.845 -8.966 3.314 1.00 88.88 200 GLY A CA 1
ATOM 1486 C C . GLY A 1 200 ? -12.571 -7.640 3.101 1.00 88.88 200 GLY A C 1
ATOM 1487 O O . GLY A 1 200 ? -12.590 -6.746 3.946 1.00 88.88 200 GLY A O 1
ATOM 1488 N N . THR A 1 201 ? -13.163 -7.519 1.915 1.00 89.94 201 THR A N 1
ATOM 1489 C CA . THR A 1 201 ? -13.960 -6.363 1.504 1.00 89.94 201 THR A CA 1
ATOM 1490 C C . THR A 1 201 ? -15.305 -6.852 0.981 1.00 89.94 201 THR A C 1
ATOM 1492 O O . THR A 1 201 ? -15.346 -7.746 0.132 1.00 89.94 201 THR A O 1
ATOM 1495 N N . ASP A 1 202 ? -16.403 -6.280 1.473 1.00 89.19 202 ASP A N 1
ATOM 1496 C CA . ASP A 1 202 ? -17.745 -6.641 1.019 1.00 89.19 202 ASP A CA 1
ATOM 1497 C C . ASP A 1 202 ? -18.137 -5.981 -0.318 1.00 89.19 202 ASP A C 1
ATOM 1499 O O . ASP A 1 202 ? -17.447 -5.125 -0.877 1.00 89.19 202 ASP A O 1
ATOM 1503 N N . ALA A 1 203 ? -19.302 -6.371 -0.843 1.00 86.44 203 ALA A N 1
ATOM 1504 C CA . ALA A 1 203 ? -19.860 -5.804 -2.072 1.00 86.44 203 ALA A CA 1
ATOM 1505 C C . ALA A 1 203 ? -20.203 -4.303 -1.962 1.00 86.44 203 ALA A C 1
ATOM 1507 O O . ALA A 1 203 ? -20.371 -3.634 -2.981 1.00 86.44 203 ALA A O 1
ATOM 1508 N N . GLY A 1 204 ? -20.320 -3.774 -0.741 1.00 85.81 204 GLY A N 1
ATOM 1509 C CA . GLY A 1 204 ? -20.503 -2.355 -0.448 1.00 85.81 204 GLY A CA 1
ATOM 1510 C C . GLY A 1 204 ? -19.191 -1.567 -0.374 1.00 85.81 204 GLY A C 1
ATOM 1511 O O . GLY A 1 204 ? -19.237 -0.378 -0.053 1.00 85.81 204 GLY A O 1
ATOM 1512 N N . LEU A 1 205 ? -18.055 -2.205 -0.691 1.00 88.00 205 LEU A N 1
ATOM 1513 C CA . LEU A 1 205 ? -16.697 -1.659 -0.607 1.00 88.00 205 LEU A CA 1
ATOM 1514 C C . LEU A 1 205 ? -16.252 -1.326 0.825 1.00 88.00 205 LEU A C 1
ATOM 1516 O O . LEU A 1 205 ? -15.335 -0.524 1.018 1.00 88.00 205 LEU A O 1
ATOM 1520 N N . TRP A 1 206 ? -16.873 -1.945 1.830 1.00 93.19 206 TRP A N 1
ATOM 1521 C CA . TRP A 1 206 ? -16.369 -1.892 3.197 1.00 93.19 206 TRP A CA 1
ATOM 1522 C C . TRP A 1 206 ? -15.249 -2.897 3.356 1.00 93.19 206 TRP A C 1
ATOM 1524 O O . TRP A 1 206 ? -15.454 -4.090 3.167 1.00 93.19 206 TRP A O 1
ATOM 1534 N N . SER A 1 207 ? -14.067 -2.404 3.696 1.00 94.19 207 SER A N 1
ATOM 1535 C CA . SER A 1 207 ? -12.939 -3.235 4.098 1.00 94.19 207 SER A CA 1
ATOM 1536 C C . SER A 1 207 ? -13.044 -3.503 5.591 1.00 94.19 207 SER A C 1
ATOM 1538 O O . SER A 1 207 ? -13.208 -2.568 6.372 1.00 94.19 207 SER A O 1
ATOM 1540 N N . HIS A 1 208 ? -12.990 -4.771 5.969 1.00 93.88 208 HIS A N 1
ATOM 1541 C CA . HIS A 1 208 ? -13.172 -5.230 7.338 1.00 93.88 208 HIS A CA 1
ATOM 1542 C C . HIS A 1 208 ? -11.805 -5.381 7.997 1.00 93.88 208 HIS A C 1
ATOM 1544 O O . HIS A 1 208 ? -10.989 -6.159 7.510 1.00 93.88 208 HIS A O 1
ATOM 1550 N N . TYR A 1 209 ? -11.557 -4.675 9.096 1.00 94.19 209 TYR A N 1
ATOM 1551 C CA . TYR A 1 209 ? -10.344 -4.833 9.896 1.00 94.19 209 TYR A CA 1
ATOM 1552 C C . TYR A 1 209 ? -10.728 -5.381 11.262 1.00 94.19 209 TYR A C 1
ATOM 1554 O O . TYR A 1 209 ? -11.320 -4.683 12.083 1.00 94.19 209 TYR A O 1
ATOM 1562 N N . GLU A 1 210 ? -10.446 -6.659 11.477 1.00 91.56 210 GLU A N 1
ATOM 1563 C CA . GLU A 1 210 ? -10.730 -7.348 12.729 1.00 91.56 210 GLU A CA 1
ATOM 1564 C C . GLU A 1 210 ? -9.785 -6.869 13.823 1.00 91.56 210 GLU A C 1
ATOM 1566 O O . GLU A 1 210 ? -8.579 -6.746 13.602 1.00 91.56 210 GLU A O 1
ATOM 1571 N N . ILE A 1 211 ? -10.351 -6.595 14.994 1.00 89.88 211 ILE A N 1
ATOM 1572 C CA . ILE A 1 211 ? -9.595 -6.260 16.191 1.00 89.88 211 ILE A CA 1
ATOM 1573 C C . ILE A 1 211 ? -9.084 -7.572 16.774 1.00 89.88 211 ILE A C 1
ATOM 1575 O O . ILE A 1 211 ? -9.853 -8.506 16.986 1.00 89.88 211 ILE A O 1
ATOM 1579 N N . LEU A 1 212 ? -7.784 -7.641 17.035 1.00 85.38 212 LEU A N 1
ATOM 1580 C CA . LEU A 1 212 ? -7.158 -8.711 17.797 1.00 85.38 212 LEU A CA 1
ATOM 1581 C C . LEU A 1 212 ? -6.523 -8.100 19.037 1.00 85.38 212 LEU A C 1
ATOM 1583 O O . LEU A 1 212 ? -5.643 -7.248 18.931 1.00 85.38 212 LEU A O 1
ATOM 1587 N N . THR A 1 213 ? -6.964 -8.548 20.203 1.00 80.69 213 THR A N 1
ATOM 1588 C CA . THR A 1 213 ? -6.422 -8.134 21.496 1.00 80.69 213 THR A CA 1
ATOM 1589 C C . THR A 1 213 ? -5.486 -9.206 22.035 1.00 80.69 213 THR A C 1
ATOM 1591 O O . THR A 1 213 ? -5.768 -10.402 21.931 1.00 80.69 213 THR A O 1
ATOM 1594 N N . GLU A 1 214 ? -4.350 -8.802 22.599 1.00 68.94 214 GLU A N 1
ATOM 1595 C CA . GLU A 1 214 ? -3.500 -9.748 23.326 1.00 68.94 214 GLU A CA 1
ATOM 1596 C C . GLU A 1 214 ? -4.159 -10.115 24.671 1.00 68.94 214 GLU A C 1
ATOM 1598 O O . GLU A 1 214 ? -4.737 -9.260 25.337 1.00 68.94 214 GLU A O 1
ATOM 1603 N N . ASN A 1 215 ? -4.072 -11.384 25.087 1.00 66.06 215 ASN A N 1
ATOM 1604 C CA . ASN A 1 215 ? -4.596 -11.915 26.362 1.00 66.06 215 ASN A CA 1
ATOM 1605 C C . ASN A 1 215 ? -6.132 -11.923 26.508 1.00 66.06 215 ASN A C 1
ATOM 1607 O O . ASN A 1 215 ? -6.645 -12.132 27.616 1.00 66.06 215 ASN A O 1
ATOM 1611 N N . GLY A 1 216 ? -6.869 -11.688 25.416 1.00 66.75 216 GLY A N 1
ATOM 1612 C CA . GLY A 1 216 ? -8.333 -11.682 25.414 1.00 66.75 216 GLY A CA 1
ATOM 1613 C C . GLY A 1 216 ? -8.926 -10.510 26.196 1.00 66.75 216 GLY A C 1
ATOM 1614 O O . GLY A 1 216 ? -10.039 -10.612 26.722 1.00 66.75 216 GLY A O 1
ATOM 1615 N N . ASP A 1 217 ? -8.166 -9.419 26.312 1.00 77.88 217 ASP A N 1
ATOM 1616 C CA . ASP A 1 217 ? -8.619 -8.187 26.940 1.00 77.88 217 ASP A CA 1
ATOM 1617 C C . ASP A 1 217 ? -9.732 -7.540 26.116 1.00 77.88 217 ASP A C 1
ATOM 1619 O O . ASP A 1 217 ? -9.745 -7.620 24.884 1.00 77.88 217 ASP A O 1
ATOM 1623 N N . GLY A 1 218 ? -10.659 -6.885 26.817 1.00 84.69 218 GLY A N 1
ATOM 1624 C CA . GLY A 1 218 ? -11.736 -6.131 26.198 1.00 84.69 218 GLY A CA 1
ATOM 1625 C C . GLY A 1 218 ? -11.883 -4.745 26.789 1.00 84.69 218 GLY A C 1
ATOM 1626 O O . GLY A 1 218 ? -11.788 -4.528 28.002 1.00 84.69 218 GLY A O 1
ATOM 1627 N N . PHE A 1 219 ? -12.101 -3.788 25.897 1.00 86.62 219 PHE A N 1
ATOM 1628 C CA . PHE A 1 219 ? -12.007 -2.371 26.206 1.00 86.62 219 PHE A CA 1
ATOM 1629 C C . PHE A 1 219 ? -13.362 -1.692 26.072 1.00 86.62 219 PHE A C 1
ATOM 1631 O O . PHE A 1 219 ? -14.205 -2.094 25.279 1.00 86.62 219 PHE A O 1
ATOM 1638 N N . ARG A 1 220 ? -13.595 -0.637 26.859 1.00 89.62 220 ARG A N 1
ATOM 1639 C CA . ARG A 1 220 ? -14.854 0.112 26.778 1.00 89.62 220 ARG A CA 1
ATOM 1640 C C . ARG A 1 220 ? -14.889 0.934 25.482 1.00 89.62 220 ARG A C 1
ATOM 1642 O O . ARG A 1 220 ? -14.027 1.800 25.327 1.00 89.62 220 ARG A O 1
ATOM 1649 N N . PRO A 1 221 ? -15.901 0.769 24.611 1.00 91.31 221 PRO A N 1
ATOM 1650 C CA . PRO A 1 221 ? -15.999 1.536 23.367 1.00 91.31 221 PRO A CA 1
ATOM 1651 C C . PRO A 1 221 ? -16.044 3.058 23.591 1.00 91.31 221 PRO A C 1
ATOM 1653 O O . PRO A 1 221 ? -15.482 3.820 22.805 1.00 91.31 221 PRO A O 1
ATOM 1656 N N . ASP A 1 222 ? -16.640 3.509 24.703 1.00 89.94 222 ASP A N 1
ATOM 1657 C CA . ASP A 1 222 ? -16.822 4.928 25.070 1.00 89.94 222 ASP A CA 1
ATOM 1658 C C . ASP A 1 222 ? -15.525 5.746 25.191 1.00 89.94 222 ASP A C 1
ATOM 1660 O O . ASP A 1 222 ? -15.561 6.973 25.123 1.00 89.94 222 ASP A O 1
ATOM 1664 N N . ILE A 1 223 ? -14.382 5.085 25.393 1.00 83.69 223 ILE A N 1
ATOM 1665 C CA . ILE A 1 223 ? -13.084 5.747 25.608 1.00 83.69 223 ILE A CA 1
ATOM 1666 C C . ILE A 1 223 ? -12.082 5.491 24.483 1.00 83.69 223 ILE A C 1
ATOM 1668 O O . ILE A 1 223 ? -10.955 5.976 24.560 1.00 83.69 223 ILE A O 1
ATOM 1672 N N . LEU A 1 224 ? -12.467 4.711 23.470 1.00 88.62 224 LEU A N 1
ATOM 1673 C CA . LEU A 1 224 ? -11.598 4.350 22.359 1.00 88.62 224 LEU A CA 1
ATOM 1674 C C . LEU A 1 224 ? -11.940 5.185 21.128 1.00 88.62 224 LEU A C 1
ATOM 1676 O O . LEU A 1 224 ? -12.938 4.892 20.468 1.00 88.62 224 LEU A O 1
ATOM 1680 N N . PRO A 1 225 ? -11.152 6.218 20.796 1.00 90.81 225 PRO A N 1
ATOM 1681 C CA . PRO A 1 225 ? -11.281 6.878 19.509 1.00 90.81 225 PRO A CA 1
ATOM 1682 C C . PRO A 1 225 ? -10.765 5.971 18.389 1.00 90.81 225 PRO A C 1
ATOM 1684 O O . PRO A 1 225 ? -9.955 5.077 18.621 1.00 90.81 225 PRO A O 1
ATOM 1687 N N . VAL A 1 226 ? -11.205 6.230 17.163 1.00 92.25 226 VAL A N 1
ATOM 1688 C CA . VAL A 1 226 ? -10.568 5.703 15.953 1.00 92.25 226 VAL A CA 1
ATOM 1689 C C . VAL A 1 226 ? -10.405 6.830 14.950 1.00 92.25 226 VAL A C 1
ATOM 1691 O O . VAL A 1 226 ? -11.320 7.632 14.748 1.00 92.25 226 VAL A O 1
ATOM 1694 N N . VAL A 1 227 ? -9.236 6.900 14.328 1.00 90.75 227 VAL A N 1
ATOM 1695 C CA . VAL A 1 227 ? -8.868 7.956 13.389 1.00 90.75 227 VAL A CA 1
ATOM 1696 C C . VAL A 1 227 ? -8.353 7.311 12.111 1.00 90.75 227 VAL A C 1
ATOM 1698 O O . VAL A 1 227 ? -7.537 6.394 12.144 1.00 90.75 227 VAL A O 1
ATOM 1701 N N . LEU A 1 228 ? -8.844 7.795 10.974 1.00 92.75 228 LEU A N 1
ATOM 1702 C CA . LEU A 1 228 ? -8.308 7.475 9.662 1.00 92.75 228 LEU A CA 1
ATOM 1703 C C . LEU A 1 228 ? -7.497 8.667 9.174 1.00 92.75 228 LEU A C 1
ATOM 1705 O O . LEU A 1 228 ? -8.037 9.744 8.916 1.00 92.75 228 LEU A O 1
ATOM 1709 N N . LEU A 1 229 ? -6.200 8.460 9.029 1.00 90.00 229 LEU A N 1
ATOM 1710 C CA . LEU A 1 229 ? -5.246 9.474 8.614 1.00 90.00 229 LEU A CA 1
ATOM 1711 C C . LEU A 1 229 ? -4.845 9.248 7.162 1.00 90.00 229 LEU A C 1
ATOM 1713 O O . LEU A 1 229 ? -4.774 8.111 6.687 1.00 90.00 229 LEU A O 1
ATOM 1717 N N . LYS A 1 230 ? -4.543 10.340 6.465 1.00 89.44 230 LYS A N 1
ATOM 1718 C CA . LYS A 1 230 ? -4.010 10.325 5.107 1.00 89.44 230 LYS A CA 1
ATOM 1719 C C . LYS A 1 230 ? -2.715 11.141 5.060 1.00 89.44 230 LYS A C 1
ATOM 1721 O O . LYS A 1 230 ? -2.766 12.312 5.431 1.00 89.44 230 LYS A O 1
ATOM 1726 N N . PRO A 1 231 ? -1.586 10.579 4.591 1.00 85.88 231 PRO A N 1
ATOM 1727 C CA . PRO A 1 231 ? -0.364 11.346 4.405 1.00 85.88 231 PRO A CA 1
ATOM 1728 C C . PRO A 1 231 ? -0.581 12.496 3.424 1.00 85.88 231 PRO A C 1
ATOM 1730 O O . PRO A 1 231 ? -1.269 12.352 2.405 1.00 85.88 231 PRO A O 1
ATOM 1733 N N . LEU A 1 232 ? 0.034 13.627 3.735 1.00 83.00 232 LEU A N 1
ATOM 1734 C CA . LEU A 1 232 ? 0.098 14.782 2.861 1.00 83.00 232 LEU A CA 1
ATOM 1735 C C . LEU A 1 232 ? 1.043 14.502 1.680 1.00 83.00 232 LEU A C 1
ATOM 1737 O O . LEU A 1 232 ? 1.980 13.711 1.810 1.00 83.00 232 LEU A O 1
ATOM 1741 N N . PRO A 1 233 ? 0.840 15.160 0.524 1.00 79.81 233 PRO A N 1
ATOM 1742 C CA . PRO A 1 233 ? 1.808 15.121 -0.564 1.00 79.81 233 PRO A CA 1
ATOM 1743 C C . PRO A 1 233 ? 3.175 15.619 -0.080 1.00 79.81 233 PRO A C 1
ATOM 1745 O O . PRO A 1 233 ? 3.308 16.746 0.405 1.00 79.81 233 PRO A O 1
ATOM 1748 N N . VAL A 1 234 ? 4.198 14.790 -0.244 1.00 70.31 234 VAL A N 1
ATOM 1749 C CA . VAL A 1 234 ? 5.556 15.036 0.250 1.00 70.31 234 VAL A CA 1
ATOM 1750 C C . VAL A 1 234 ? 6.308 15.974 -0.696 1.00 70.31 234 VAL A C 1
ATOM 1752 O O . VAL A 1 234 ? 7.079 16.829 -0.256 1.00 70.31 234 VAL A O 1
ATOM 1755 N N . GLN A 1 235 ? 6.063 15.863 -2.005 1.00 63.47 235 GLN A N 1
ATOM 1756 C CA . GLN A 1 235 ? 6.713 16.702 -3.020 1.00 63.47 235 GLN A CA 1
ATOM 1757 C C . GLN A 1 235 ? 5.978 18.031 -3.246 1.00 63.47 235 GLN A C 1
ATOM 1759 O O . GLN A 1 235 ? 6.587 19.005 -3.689 1.00 63.47 235 GLN A O 1
ATOM 1764 N N . GLY A 1 236 ? 4.682 18.099 -2.925 1.00 51.41 236 GLY A N 1
ATOM 1765 C CA . GLY A 1 236 ? 3.849 19.286 -3.145 1.00 51.41 236 GLY A CA 1
ATOM 1766 C C . GLY A 1 236 ? 4.132 20.482 -2.225 1.00 51.41 236 GLY A C 1
ATOM 1767 O O . GLY A 1 236 ? 3.714 21.592 -2.554 1.00 51.41 236 GLY A O 1
ATOM 1768 N N . ALA A 1 237 ? 4.827 20.289 -1.095 1.00 49.81 237 ALA A N 1
ATOM 1769 C CA . ALA A 1 237 ? 4.926 21.308 -0.041 1.00 49.81 237 ALA A CA 1
ATOM 1770 C C . ALA A 1 237 ? 6.334 21.565 0.536 1.00 49.81 237 ALA A C 1
ATOM 1772 O O . ALA A 1 237 ? 6.509 22.576 1.217 1.00 49.81 237 ALA A O 1
ATOM 1773 N N . ASN A 1 238 ? 7.339 20.713 0.283 1.00 48.19 238 ASN A N 1
ATOM 1774 C CA . ASN A 1 238 ? 8.654 20.829 0.927 1.00 48.19 238 ASN A CA 1
ATOM 1775 C C . ASN A 1 238 ? 9.773 21.259 -0.055 1.00 48.19 238 ASN A C 1
ATOM 1777 O O . ASN A 1 238 ? 10.242 20.436 -0.844 1.00 48.19 238 ASN A O 1
ATOM 1781 N N . PRO A 1 239 ? 10.247 22.521 -0.000 1.00 47.03 239 PRO A N 1
ATOM 1782 C CA . PRO A 1 239 ? 11.318 23.023 -0.865 1.00 47.03 239 PRO A CA 1
ATOM 1783 C C . PRO A 1 239 ? 12.718 22.452 -0.557 1.00 47.03 239 PRO A C 1
ATOM 1785 O O . PRO A 1 239 ? 13.639 22.699 -1.334 1.00 47.03 239 PRO A O 1
ATOM 1788 N N . GLU A 1 240 ? 12.901 21.706 0.541 1.00 45.06 240 GLU A N 1
ATOM 1789 C CA . GLU A 1 240 ? 14.180 21.073 0.914 1.00 45.06 240 GLU A CA 1
ATOM 1790 C C . GLU A 1 240 ? 14.360 19.661 0.330 1.00 45.06 240 GLU A C 1
ATOM 1792 O O . GLU A 1 240 ? 15.470 19.126 0.331 1.00 45.06 240 GLU A O 1
ATOM 1797 N N . LEU A 1 241 ? 13.296 19.055 -0.208 1.00 51.94 241 LEU A N 1
ATOM 1798 C CA . LEU A 1 241 ? 13.379 17.784 -0.929 1.00 51.94 241 LEU A CA 1
ATOM 1799 C C . LEU A 1 241 ? 13.725 18.045 -2.405 1.00 51.94 241 LEU A C 1
ATOM 1801 O O . LEU A 1 241 ? 13.286 19.052 -2.962 1.00 51.94 241 LEU A O 1
ATOM 1805 N N . PRO A 1 242 ? 14.544 17.190 -3.054 1.00 47.53 242 PRO A N 1
ATOM 1806 C CA . PRO A 1 242 ? 15.138 17.472 -4.359 1.00 47.53 242 PRO A CA 1
ATOM 1807 C C . PRO A 1 242 ? 14.081 17.637 -5.461 1.00 47.53 242 PRO A C 1
ATOM 1809 O O . PRO A 1 242 ? 13.709 16.674 -6.125 1.00 47.53 242 PRO A O 1
ATOM 1812 N N . ALA A 1 243 ? 13.679 18.899 -5.646 1.00 47.28 243 ALA A N 1
ATOM 1813 C CA . ALA A 1 243 ? 12.840 19.487 -6.684 1.00 47.28 243 ALA A CA 1
ATOM 1814 C C . ALA A 1 243 ? 11.537 18.725 -6.961 1.00 47.28 243 ALA A C 1
ATOM 1816 O O . ALA A 1 243 ? 11.577 17.744 -7.697 1.00 47.28 243 ALA A O 1
ATOM 1817 N N . GLY A 1 244 ? 10.416 19.258 -6.441 1.00 56.91 244 GLY A N 1
ATOM 1818 C CA . GLY A 1 244 ? 9.009 18.859 -6.633 1.00 56.91 244 GLY A CA 1
ATOM 1819 C C . GLY A 1 244 ? 8.649 18.306 -8.015 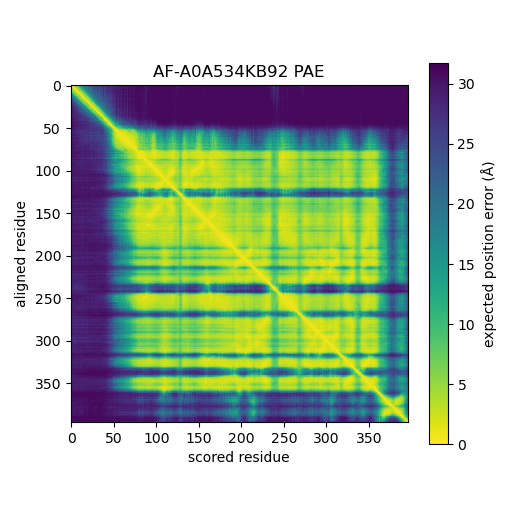1.00 56.91 244 GLY A C 1
ATOM 1820 O O . GLY A 1 244 ? 7.994 18.950 -8.832 1.00 56.91 244 GLY A O 1
ATOM 1821 N N . GLY A 1 245 ? 9.104 17.089 -8.265 1.00 67.31 245 GLY A N 1
ATOM 1822 C CA . GLY A 1 245 ? 9.087 16.379 -9.528 1.00 67.31 245 GLY A CA 1
ATOM 1823 C C . GLY A 1 245 ? 8.673 14.936 -9.271 1.00 67.31 245 GLY A C 1
ATOM 1824 O O . GLY A 1 245 ? 8.605 14.506 -8.120 1.00 67.31 245 GLY A O 1
ATOM 1825 N N . PRO A 1 246 ? 8.358 14.175 -10.325 1.00 81.38 246 PRO A N 1
ATOM 1826 C CA . PRO A 1 246 ? 7.745 12.870 -10.158 1.00 81.38 246 PRO A CA 1
ATOM 1827 C C . PRO A 1 246 ? 8.660 11.882 -9.429 1.00 81.38 246 PRO A C 1
ATOM 1829 O O . PRO A 1 246 ? 9.882 11.900 -9.584 1.00 81.38 246 PRO A O 1
ATOM 1832 N N . ILE A 1 247 ? 8.063 10.974 -8.666 1.00 90.12 247 ILE A N 1
ATOM 1833 C CA . ILE A 1 247 ? 8.739 9.807 -8.100 1.00 90.12 247 ILE A CA 1
ATOM 1834 C C . ILE A 1 247 ? 9.010 8.841 -9.257 1.00 90.12 247 ILE A C 1
ATOM 1836 O O . ILE A 1 247 ? 8.154 8.055 -9.647 1.00 90.12 247 ILE A O 1
ATOM 1840 N N . ASP A 1 248 ? 10.182 8.976 -9.868 1.00 91.06 248 ASP A N 1
ATOM 1841 C CA . ASP A 1 248 ? 10.525 8.414 -11.180 1.00 91.06 248 ASP A CA 1
ATOM 1842 C C . ASP A 1 248 ? 11.726 7.456 -11.127 1.00 91.06 248 ASP A C 1
ATOM 1844 O O . ASP A 1 248 ? 12.393 7.207 -12.127 1.00 91.06 248 ASP A O 1
ATOM 1848 N N . SER A 1 249 ? 12.067 6.950 -9.948 1.00 90.75 249 SER A N 1
ATOM 1849 C CA . SER A 1 249 ? 13.195 6.037 -9.755 1.00 90.75 249 SER A CA 1
ATOM 1850 C C . SER A 1 249 ? 13.025 5.250 -8.467 1.00 90.75 249 SER A C 1
ATOM 1852 O O . SER A 1 249 ? 12.364 5.707 -7.530 1.00 90.75 249 SER A O 1
ATOM 1854 N N . ALA A 1 250 ? 13.671 4.086 -8.391 1.00 90.00 250 ALA A N 1
ATOM 1855 C CA . ALA A 1 250 ? 13.615 3.247 -7.199 1.00 90.00 250 ALA A CA 1
ATOM 1856 C C . ALA A 1 250 ? 14.100 3.999 -5.941 1.00 90.00 250 ALA A C 1
ATOM 1858 O O . ALA A 1 250 ? 13.463 3.938 -4.891 1.00 90.00 250 ALA A O 1
ATOM 1859 N N . ALA A 1 251 ? 15.167 4.796 -6.068 1.00 86.69 251 ALA A N 1
ATOM 1860 C CA . ALA A 1 251 ? 15.697 5.617 -4.978 1.00 86.69 251 ALA A CA 1
ATOM 1861 C C . ALA A 1 251 ? 14.692 6.667 -4.459 1.00 86.69 251 ALA A C 1
ATOM 1863 O O . ALA A 1 251 ? 14.632 6.935 -3.256 1.00 86.69 251 ALA A O 1
ATOM 1864 N N . ARG A 1 252 ? 13.865 7.254 -5.340 1.00 87.19 252 ARG A N 1
ATOM 1865 C CA . ARG A 1 252 ? 12.823 8.207 -4.924 1.00 87.19 252 ARG A CA 1
ATOM 1866 C C . ARG A 1 252 ? 11.674 7.516 -4.196 1.00 87.19 252 ARG A C 1
ATOM 1868 O O . ARG A 1 252 ? 11.214 8.052 -3.194 1.00 87.19 252 ARG A O 1
ATOM 1875 N N . PHE A 1 253 ? 11.267 6.323 -4.630 1.00 89.06 253 PHE A N 1
ATOM 1876 C CA . PHE A 1 253 ? 10.293 5.513 -3.887 1.00 89.06 253 PHE A CA 1
ATOM 1877 C C . PHE A 1 253 ? 10.813 5.117 -2.501 1.00 89.06 253 PHE A C 1
ATOM 1879 O O . PHE A 1 253 ? 10.094 5.257 -1.519 1.00 89.06 253 PHE A O 1
ATOM 1886 N N . GLN A 1 254 ? 12.082 4.709 -2.391 1.00 87.19 254 GLN A N 1
ATOM 1887 C CA . GLN A 1 254 ? 12.712 4.448 -1.091 1.00 87.19 254 GLN A CA 1
ATOM 1888 C C . GLN A 1 254 ? 12.715 5.684 -0.186 1.00 87.19 254 GLN A C 1
ATOM 1890 O O . GLN A 1 254 ? 12.453 5.575 1.008 1.00 87.19 254 GLN A O 1
ATOM 1895 N N . THR A 1 255 ? 12.989 6.862 -0.752 1.00 85.06 255 THR A N 1
ATOM 1896 C CA . THR A 1 255 ? 12.953 8.126 -0.004 1.00 85.06 255 THR A CA 1
ATOM 1897 C C . THR A 1 255 ? 11.540 8.430 0.493 1.00 85.06 255 THR A C 1
ATOM 1899 O O . THR A 1 255 ? 11.380 8.771 1.662 1.00 85.06 255 THR A O 1
ATOM 1902 N N . LEU A 1 256 ? 10.515 8.262 -0.355 1.00 86.06 256 LEU A N 1
ATOM 1903 C CA . LEU A 1 256 ? 9.114 8.438 0.041 1.00 86.06 256 LEU A CA 1
ATOM 1904 C C . LEU A 1 256 ? 8.738 7.487 1.185 1.00 86.06 256 LEU A C 1
ATOM 1906 O O . LEU A 1 256 ? 8.214 7.936 2.201 1.00 86.06 256 LEU A O 1
ATOM 1910 N N . ALA A 1 257 ? 9.039 6.195 1.043 1.00 86.44 257 ALA A N 1
ATOM 1911 C CA . ALA A 1 257 ? 8.751 5.199 2.070 1.00 86.44 257 ALA A CA 1
ATOM 1912 C C . ALA A 1 257 ? 9.482 5.511 3.389 1.00 86.44 257 ALA A C 1
ATOM 1914 O O . ALA A 1 257 ? 8.894 5.425 4.463 1.00 86.44 257 ALA A O 1
ATOM 1915 N N . GLY A 1 258 ? 10.746 5.941 3.320 1.00 84.56 258 GLY A N 1
ATOM 1916 C CA . GLY A 1 258 ? 11.510 6.367 4.492 1.00 84.56 258 GLY A CA 1
ATOM 1917 C C . GLY A 1 258 ? 10.892 7.570 5.209 1.00 84.56 258 GLY A C 1
ATOM 1918 O O . GLY A 1 258 ? 10.822 7.572 6.436 1.00 84.56 258 GLY A O 1
ATOM 1919 N N . LEU A 1 259 ? 10.405 8.568 4.464 1.00 81.94 259 LEU A N 1
ATOM 1920 C CA . LEU A 1 259 ? 9.712 9.727 5.036 1.00 81.94 259 LEU A CA 1
ATOM 1921 C C . LEU A 1 259 ? 8.396 9.322 5.700 1.00 81.94 259 LEU A C 1
ATOM 1923 O O . LEU A 1 259 ? 8.184 9.674 6.855 1.00 81.94 259 LEU A O 1
ATOM 1927 N N . LEU A 1 260 ? 7.582 8.501 5.029 1.00 83.56 260 LEU A N 1
ATOM 1928 C CA . LEU A 1 260 ? 6.352 7.957 5.606 1.00 83.56 260 LEU A CA 1
ATOM 1929 C C . LEU A 1 260 ? 6.637 7.203 6.914 1.00 83.56 260 LEU A C 1
ATOM 1931 O O . LEU A 1 260 ? 5.972 7.433 7.920 1.00 83.56 260 LEU A O 1
ATOM 1935 N N . TYR A 1 261 ? 7.655 6.339 6.928 1.00 83.94 261 TYR A N 1
ATOM 1936 C CA . TYR A 1 261 ? 8.047 5.606 8.131 1.00 83.94 261 TYR A CA 1
ATOM 1937 C C . TYR A 1 261 ? 8.479 6.541 9.272 1.00 83.94 261 TYR A C 1
ATOM 1939 O O . TYR A 1 261 ? 8.116 6.306 10.426 1.00 83.94 261 TYR A O 1
ATOM 1947 N N . LEU A 1 262 ? 9.237 7.601 8.969 1.00 79.94 262 LEU A N 1
ATOM 1948 C CA . LEU A 1 262 ? 9.676 8.592 9.956 1.00 79.94 262 LEU A CA 1
ATOM 1949 C C . LEU A 1 262 ? 8.508 9.406 10.516 1.00 79.94 262 LEU A C 1
ATOM 1951 O O . LEU A 1 262 ? 8.446 9.600 11.727 1.00 79.94 262 LEU A O 1
ATOM 1955 N N . GLU A 1 263 ? 7.583 9.854 9.667 1.00 79.06 263 GLU A N 1
ATOM 1956 C CA . GLU A 1 263 ? 6.382 10.585 10.083 1.00 79.06 263 GLU A CA 1
ATOM 1957 C C . GLU A 1 263 ? 5.487 9.711 10.966 1.00 79.06 263 GLU A C 1
ATOM 1959 O O . GLU A 1 263 ? 5.086 10.139 12.047 1.00 79.06 263 GLU A O 1
ATOM 1964 N N . MET A 1 264 ? 5.263 8.452 10.579 1.00 77.25 264 MET A N 1
ATOM 1965 C CA . MET A 1 264 ? 4.532 7.482 11.397 1.00 77.25 264 MET A CA 1
ATOM 1966 C C . MET A 1 264 ? 5.221 7.216 12.738 1.00 77.25 264 MET A C 1
ATOM 1968 O O . MET A 1 264 ? 4.573 7.233 13.781 1.00 77.25 264 MET A O 1
ATOM 1972 N N . SER A 1 265 ? 6.540 7.012 12.730 1.00 73.94 265 SER A N 1
ATOM 1973 C CA . SER A 1 265 ? 7.321 6.766 13.949 1.00 73.94 265 SER A CA 1
ATOM 1974 C C . SER A 1 265 ? 7.354 7.991 14.869 1.00 73.94 265 SER A C 1
ATOM 1976 O O . SER A 1 265 ? 7.345 7.850 16.090 1.00 73.94 265 SER A O 1
ATOM 1978 N N . GLY A 1 266 ? 7.380 9.200 14.300 1.00 64.44 266 GLY A N 1
ATOM 1979 C CA . GLY A 1 266 ? 7.302 10.461 15.037 1.00 64.44 266 GLY A CA 1
ATOM 1980 C C . GLY A 1 266 ? 5.909 10.733 15.607 1.00 64.44 266 GLY A C 1
ATOM 1981 O O . GLY A 1 266 ? 5.797 11.267 16.712 1.00 64.44 266 GLY A O 1
ATOM 1982 N N . ALA A 1 267 ? 4.856 10.306 14.903 1.00 59.62 267 ALA A N 1
ATOM 1983 C CA . ALA A 1 267 ? 3.477 10.393 15.372 1.00 59.62 267 ALA A CA 1
ATOM 1984 C C . ALA A 1 267 ? 3.233 9.553 16.637 1.00 59.62 267 ALA A C 1
ATOM 1986 O O . ALA A 1 267 ? 2.393 9.933 17.436 1.00 59.62 267 ALA A O 1
ATOM 1987 N N . VAL A 1 268 ? 4.028 8.509 16.911 1.00 52.62 268 VAL A N 1
ATOM 1988 C CA . VAL A 1 268 ? 3.977 7.722 18.170 1.00 52.62 268 VAL A CA 1
ATOM 1989 C C . VAL A 1 268 ? 4.306 8.564 19.426 1.00 52.62 268 VAL A C 1
ATOM 1991 O O . VAL A 1 268 ? 4.166 8.096 20.555 1.00 52.62 268 VAL A O 1
ATOM 1994 N N . GLY A 1 269 ? 4.748 9.819 19.268 1.00 45.56 269 GLY A N 1
ATOM 1995 C CA . GLY A 1 269 ? 5.087 10.720 20.375 1.00 45.56 269 GLY A CA 1
ATOM 1996 C C . GLY A 1 269 ? 4.524 12.144 20.287 1.00 45.56 269 GLY A C 1
ATOM 1997 O O . GLY A 1 269 ? 4.978 12.994 21.059 1.00 45.56 269 GLY A O 1
ATOM 1998 N N . GLY A 1 270 ? 3.584 12.453 19.383 1.00 49.41 270 GLY A N 1
ATOM 1999 C CA . GLY A 1 270 ? 3.132 13.833 19.149 1.00 49.41 270 GLY A CA 1
ATOM 2000 C C . GLY A 1 270 ? 1.915 13.991 18.225 1.00 49.41 270 GLY A C 1
ATOM 2001 O O . GLY A 1 270 ? 1.228 13.035 17.903 1.00 49.41 270 GLY A O 1
ATOM 2002 N N . GLN A 1 271 ? 1.625 15.233 17.808 1.00 55.44 271 GLN A N 1
ATOM 2003 C CA . GLN A 1 271 ? 0.590 15.510 16.796 1.00 55.44 271 GLN A CA 1
ATOM 2004 C C . GLN A 1 271 ? 0.973 14.872 15.449 1.00 55.44 271 GLN A C 1
ATOM 2006 O O . GLN A 1 271 ? 2.159 14.783 15.139 1.00 55.44 271 GLN A O 1
ATOM 2011 N N . TYR A 1 272 ? -0.022 14.484 14.643 1.00 63.59 272 TYR A N 1
ATOM 2012 C CA . TYR A 1 272 ? 0.133 13.880 13.311 1.00 63.59 272 TYR A CA 1
ATOM 2013 C C . TYR A 1 272 ? 0.731 14.833 12.258 1.00 63.59 272 TYR A C 1
ATOM 2015 O O . TYR A 1 272 ? 0.099 15.166 11.256 1.00 63.59 272 TYR A O 1
ATOM 2023 N N . PHE A 1 273 ? 1.950 15.317 12.476 1.00 66.62 273 PHE A N 1
ATOM 2024 C CA . PHE A 1 273 ? 2.675 16.091 11.476 1.00 66.62 273 PHE A CA 1
ATOM 2025 C C . PHE A 1 273 ? 2.860 15.240 10.214 1.00 66.62 273 PHE A C 1
ATOM 2027 O O . PHE A 1 273 ? 3.326 14.108 10.300 1.00 66.62 273 PHE A O 1
ATOM 2034 N N . GLY A 1 274 ? 2.474 15.787 9.059 1.00 75.19 274 GLY A N 1
ATOM 2035 C CA . GLY A 1 274 ? 2.525 15.075 7.778 1.00 75.19 274 GLY A CA 1
ATOM 2036 C C . GLY A 1 274 ? 1.232 14.350 7.391 1.00 75.19 274 GLY A C 1
ATOM 2037 O O . GLY A 1 274 ? 1.161 13.821 6.288 1.00 75.19 274 GLY A O 1
ATOM 2038 N N . PHE A 1 275 ? 0.182 14.374 8.224 1.00 83.50 275 PHE A N 1
ATOM 2039 C CA . PHE A 1 275 ? -1.098 13.731 7.910 1.00 83.50 275 PHE A CA 1
ATOM 2040 C C . PHE A 1 275 ? -2.295 14.671 8.065 1.00 83.50 275 PHE A C 1
ATOM 2042 O O . PHE A 1 275 ? -2.351 15.493 8.978 1.00 83.50 275 PHE A O 1
ATOM 2049 N N . ASP A 1 276 ? -3.300 14.461 7.218 1.00 87.38 276 ASP A N 1
ATOM 2050 C CA . ASP A 1 276 ? -4.654 14.975 7.401 1.00 87.38 276 ASP A CA 1
ATOM 2051 C C . ASP A 1 276 ? -5.553 13.909 8.040 1.00 87.38 276 ASP A C 1
ATOM 2053 O O . ASP A 1 276 ? -5.465 12.720 7.719 1.00 87.38 276 ASP A O 1
ATOM 2057 N N . VAL A 1 277 ? -6.487 14.339 8.893 1.00 88.88 277 VAL A N 1
ATOM 2058 C CA . VAL A 1 277 ? -7.575 13.478 9.380 1.00 88.88 277 VAL A CA 1
ATOM 2059 C C . VAL A 1 277 ? -8.609 13.328 8.267 1.00 88.88 277 VAL A C 1
ATOM 2061 O O . VAL A 1 277 ? -9.379 14.249 7.990 1.00 88.88 277 VAL A O 1
ATOM 2064 N N . ALA A 1 278 ? -8.630 12.163 7.622 1.00 90.12 278 ALA A N 1
ATOM 2065 C CA . ALA A 1 278 ? -9.603 11.841 6.584 1.00 90.12 278 ALA A CA 1
ATOM 2066 C C . ALA A 1 278 ? -10.999 11.600 7.182 1.00 90.12 278 ALA A C 1
ATOM 2068 O O . ALA A 1 278 ? -12.007 12.034 6.618 1.00 90.12 278 ALA A O 1
ATOM 2069 N N . ASP A 1 279 ? -11.058 10.919 8.326 1.00 93.38 279 ASP A N 1
ATOM 2070 C CA . ASP A 1 279 ? -12.274 10.720 9.113 1.00 93.38 279 ASP A CA 1
ATOM 2071 C C . ASP A 1 279 ? -11.924 10.285 10.540 1.00 93.38 279 ASP A C 1
ATOM 2073 O O . ASP A 1 279 ? -10.809 9.834 10.801 1.00 93.38 279 ASP A O 1
ATOM 2077 N N . GLN A 1 280 ? -12.869 10.399 11.470 1.00 92.81 280 GLN A N 1
ATOM 2078 C CA . GLN A 1 280 ? -12.666 9.949 12.845 1.00 92.81 280 GLN A CA 1
ATOM 2079 C C . GLN A 1 280 ? -13.977 9.639 13.573 1.00 92.81 280 GLN A C 1
ATOM 2081 O O . GLN A 1 280 ? -15.036 10.201 13.282 1.00 92.81 280 GLN A O 1
ATOM 2086 N N . MET A 1 281 ? -13.877 8.796 14.597 1.00 93.81 281 MET A N 1
ATOM 2087 C CA . MET A 1 281 ? -14.845 8.692 15.683 1.00 93.81 281 MET A CA 1
ATOM 2088 C C . MET A 1 281 ? -14.123 9.009 16.990 1.00 93.81 281 MET A C 1
ATOM 2090 O O . MET A 1 281 ? -13.119 8.383 17.311 1.00 93.81 281 MET A O 1
ATOM 2094 N N . LEU A 1 282 ? -14.643 9.958 17.772 1.00 90.81 282 LEU A N 1
ATOM 2095 C CA . LEU A 1 282 ? -14.078 10.275 19.095 1.00 90.81 282 LEU A CA 1
ATOM 2096 C C . LEU A 1 282 ? -14.256 9.125 20.098 1.00 90.81 282 LEU A C 1
ATOM 2098 O O . LEU A 1 282 ? -13.586 9.086 21.124 1.00 90.81 282 LEU A O 1
ATOM 2102 N N . SER A 1 283 ? -15.175 8.211 19.796 1.00 91.81 283 SER A N 1
ATOM 2103 C CA . SER A 1 283 ? -15.405 6.973 20.520 1.00 91.81 283 SER A CA 1
ATOM 2104 C C . SER A 1 283 ? -16.051 5.943 19.590 1.00 91.81 283 SER A C 1
ATOM 2106 O O . SER A 1 283 ? -16.910 6.296 18.777 1.00 91.81 283 SER A O 1
ATOM 2108 N N . LEU A 1 284 ? -15.702 4.666 19.755 1.00 93.81 284 LEU A N 1
ATOM 2109 C CA . LEU A 1 284 ? -16.351 3.545 19.075 1.00 93.81 284 LEU A CA 1
ATOM 2110 C C . LEU A 1 284 ? -17.851 3.418 19.398 1.00 93.81 284 LEU A C 1
ATOM 2112 O O . LEU A 1 284 ? -18.595 2.884 18.576 1.00 93.81 284 LEU A O 1
ATOM 2116 N N . SER A 1 285 ? -18.336 3.943 20.532 1.00 93.25 285 SER A N 1
ATOM 2117 C CA . SER A 1 285 ? -19.768 3.890 20.875 1.00 93.25 285 SER A CA 1
ATOM 2118 C C . SER A 1 285 ? -20.646 4.784 20.000 1.00 93.25 285 SER A C 1
ATOM 2120 O O . SER A 1 285 ? -21.858 4.582 19.935 1.00 93.25 285 SER A O 1
ATOM 2122 N N . ALA A 1 286 ? -20.044 5.711 19.243 1.00 93.94 286 ALA A N 1
ATOM 2123 C CA . ALA A 1 286 ? -20.737 6.419 18.170 1.00 93.94 286 ALA A CA 1
ATOM 2124 C C . ALA A 1 286 ? -21.239 5.459 17.073 1.00 93.94 286 ALA A C 1
ATOM 2126 O O . ALA A 1 286 ? -22.175 5.789 16.344 1.00 93.94 286 ALA A O 1
ATOM 2127 N N . GLY A 1 287 ? -20.616 4.282 16.939 1.00 94.12 287 GLY A N 1
ATOM 2128 C CA . GLY A 1 287 ? -20.945 3.236 15.974 1.00 94.12 287 GLY A CA 1
ATOM 2129 C C . GLY A 1 287 ? -20.546 3.570 14.536 1.00 94.12 287 GLY A C 1
ATOM 2130 O O . GLY A 1 287 ? -20.104 2.694 13.799 1.00 94.12 287 GLY A O 1
ATOM 2131 N N . THR A 1 288 ? -20.679 4.821 14.101 1.00 96.25 288 THR A N 1
ATOM 2132 C CA . THR A 1 288 ? -20.292 5.285 12.763 1.00 96.25 288 THR A CA 1
ATOM 2133 C C . THR A 1 288 ? -19.783 6.722 12.828 1.00 96.25 288 THR A C 1
ATOM 2135 O O . THR A 1 288 ? -20.286 7.536 13.603 1.00 96.25 288 THR A O 1
ATOM 2138 N N . SER A 1 289 ? -18.783 7.044 12.010 1.00 95.56 289 SER A N 1
ATOM 2139 C CA . SER A 1 289 ? -18.239 8.399 11.909 1.00 95.56 289 SER A CA 1
ATOM 2140 C C . SER A 1 289 ? -19.202 9.371 11.233 1.00 95.56 289 SER A C 1
ATOM 2142 O O . SER A 1 289 ? -20.099 8.982 10.483 1.00 95.56 289 SER A O 1
ATOM 2144 N N . SER A 1 290 ? -18.986 10.672 11.442 1.00 89.19 290 SER A N 1
ATOM 2145 C CA . SER A 1 290 ? -19.812 11.718 10.829 1.00 89.19 290 SER A CA 1
ATOM 2146 C C . SER A 1 290 ? -19.765 11.696 9.301 1.00 89.19 290 SER A C 1
ATOM 2148 O O . SER A 1 290 ? -20.778 11.972 8.660 1.00 89.19 290 SER A O 1
ATOM 2150 N N . ASN A 1 291 ? -18.616 11.342 8.715 1.00 89.69 291 ASN A N 1
ATOM 2151 C CA . ASN A 1 291 ? -18.474 11.240 7.261 1.00 89.69 291 ASN A CA 1
ATOM 2152 C C . ASN A 1 291 ? -18.924 9.865 6.731 1.00 89.69 291 ASN A C 1
ATOM 2154 O O . ASN A 1 291 ? -18.973 9.655 5.519 1.00 89.69 291 ASN A O 1
ATOM 2158 N N . GLY A 1 292 ? -19.274 8.925 7.619 1.00 90.62 292 GLY A N 1
ATOM 2159 C CA . GLY A 1 292 ? -19.777 7.602 7.262 1.00 90.62 292 GLY A CA 1
ATOM 2160 C C . GLY A 1 292 ? -18.754 6.727 6.539 1.00 90.62 292 GLY A C 1
ATOM 2161 O O . GLY A 1 292 ? -19.150 5.900 5.712 1.00 90.62 292 GLY A O 1
ATOM 2162 N N . THR A 1 293 ? -17.457 6.933 6.788 1.00 92.88 293 THR A N 1
ATOM 2163 C CA . THR A 1 293 ? -16.374 6.107 6.224 1.00 92.88 293 THR A CA 1
ATOM 2164 C C . THR A 1 293 ? -15.785 5.123 7.228 1.00 92.88 293 THR A C 1
ATOM 2166 O O . THR A 1 293 ? -15.108 4.186 6.815 1.00 92.88 293 THR A O 1
ATOM 2169 N N . LEU A 1 294 ? -16.099 5.279 8.517 1.00 96.50 294 LEU A N 1
ATOM 2170 C CA . LEU A 1 294 ? -15.707 4.369 9.587 1.00 96.50 294 LEU A CA 1
ATOM 2171 C C . LEU A 1 294 ? -16.945 3.836 10.302 1.00 96.50 294 LEU A C 1
ATOM 2173 O O . LEU A 1 294 ? -17.873 4.596 10.588 1.00 96.50 294 LEU A O 1
ATOM 2177 N N . ARG A 1 295 ? -16.939 2.543 10.626 1.00 96.19 295 ARG A N 1
ATOM 2178 C CA . ARG A 1 295 ? -17.963 1.891 11.446 1.00 96.19 295 ARG A CA 1
ATOM 2179 C C . ARG A 1 295 ? -17.322 0.911 12.419 1.00 96.19 295 ARG A C 1
ATOM 2181 O O . ARG A 1 295 ? -16.487 0.111 12.019 1.00 96.19 295 ARG A O 1
ATOM 2188 N N . PHE A 1 296 ? -17.764 0.934 13.670 1.00 97.12 296 PHE A N 1
ATOM 2189 C CA . PHE A 1 296 ? -17.471 -0.123 14.633 1.00 97.12 296 PHE A CA 1
ATOM 2190 C C . PHE A 1 296 ? -18.568 -1.186 14.579 1.00 97.12 296 PHE A C 1
ATOM 2192 O O . PHE A 1 296 ? -19.755 -0.856 14.514 1.00 97.12 296 PHE A O 1
ATOM 2199 N N . VAL A 1 297 ? -18.176 -2.457 14.599 1.00 95.94 297 VAL A N 1
ATOM 2200 C CA . VAL A 1 297 ? -19.099 -3.588 14.686 1.00 95.94 297 VAL A CA 1
ATOM 2201 C C . VAL A 1 297 ? -18.685 -4.471 15.852 1.00 95.94 297 VAL A C 1
ATOM 2203 O O . VAL A 1 297 ? -17.679 -5.170 15.756 1.00 95.94 297 VAL A O 1
ATOM 2206 N N . ASP A 1 298 ? -19.512 -4.455 16.897 1.00 93.25 298 ASP A N 1
ATOM 2207 C CA . ASP A 1 298 ? -19.502 -5.444 17.977 1.00 93.25 298 ASP A CA 1
ATOM 2208 C C . ASP A 1 298 ? -20.023 -6.772 17.403 1.00 93.25 298 ASP A C 1
ATOM 2210 O O . ASP A 1 298 ? -21.223 -6.956 17.165 1.00 93.25 298 ASP A O 1
ATOM 2214 N N . GLY A 1 299 ? -19.089 -7.643 17.031 1.00 88.31 299 GLY A N 1
ATOM 2215 C CA . GLY A 1 299 ? -19.364 -8.877 16.307 1.00 88.31 299 GLY A CA 1
ATOM 2216 C C . GLY A 1 299 ? -19.837 -9.998 17.224 1.00 88.31 299 GLY A C 1
ATOM 2217 O O . GLY A 1 299 ? -20.577 -10.882 16.781 1.00 88.31 299 GLY A O 1
ATOM 2218 N N . ASN A 1 300 ? -19.428 -9.958 18.492 1.00 85.75 300 ASN A N 1
ATOM 2219 C CA . ASN A 1 300 ? -19.746 -10.977 19.488 1.00 85.75 300 ASN A CA 1
ATOM 2220 C C . ASN A 1 300 ? -20.891 -10.559 20.441 1.00 85.75 300 ASN A C 1
ATOM 2222 O O . ASN A 1 300 ? -21.457 -11.416 21.126 1.00 85.75 300 ASN A O 1
ATOM 2226 N N . GLY A 1 301 ? -21.295 -9.287 20.420 1.00 87.75 301 GLY A N 1
ATOM 2227 C CA . GLY A 1 301 ? -22.426 -8.720 21.150 1.00 87.75 301 GLY A CA 1
ATOM 2228 C C . GLY A 1 301 ? -22.164 -8.492 22.639 1.00 87.75 301 GLY A C 1
ATOM 2229 O O . GLY A 1 301 ? -23.123 -8.473 23.419 1.00 87.75 301 GLY A O 1
ATOM 2230 N N . ASN A 1 302 ? -20.901 -8.400 23.064 1.00 87.31 302 ASN A N 1
ATOM 2231 C CA . ASN A 1 302 ? -20.534 -8.307 24.477 1.00 87.31 302 ASN A CA 1
ATOM 2232 C C . ASN A 1 302 ? -20.433 -6.856 24.998 1.00 87.31 302 ASN A C 1
ATOM 2234 O O . ASN A 1 302 ? -20.269 -6.653 26.206 1.00 87.31 302 ASN A O 1
ATOM 2238 N N . GLY A 1 303 ? -20.581 -5.856 24.119 1.00 90.06 303 GLY A N 1
ATOM 2239 C CA . GLY A 1 303 ? -20.519 -4.433 24.454 1.00 90.06 303 GLY A CA 1
ATOM 2240 C C . GLY A 1 303 ? -19.116 -3.905 24.775 1.00 90.06 303 GLY A C 1
ATOM 2241 O O . GLY A 1 303 ? -18.991 -2.787 25.286 1.00 90.06 303 GLY A O 1
ATOM 2242 N N . LEU A 1 304 ? -18.074 -4.693 24.515 1.00 91.19 304 LEU A N 1
ATOM 2243 C CA . LEU A 1 304 ? -16.668 -4.308 24.575 1.00 91.19 304 LEU A CA 1
ATOM 2244 C C . LEU A 1 304 ? -16.116 -4.154 23.151 1.00 91.19 304 LEU A C 1
ATOM 2246 O O . LEU A 1 304 ? -16.819 -4.379 22.176 1.00 91.19 304 LEU A O 1
ATOM 2250 N N . ALA A 1 305 ? -14.887 -3.659 23.047 1.00 90.12 305 ALA A N 1
ATOM 2251 C CA . ALA A 1 305 ? -14.088 -3.714 21.833 1.00 90.12 305 ALA A CA 1
ATOM 2252 C C . ALA A 1 305 ? -12.953 -4.711 22.074 1.00 90.12 305 ALA A C 1
ATOM 2254 O O . ALA A 1 305 ? -12.040 -4.420 22.856 1.00 90.12 305 ALA A O 1
ATOM 2255 N N . ASP A 1 306 ? -13.048 -5.887 21.459 1.00 87.00 306 ASP A N 1
ATOM 2256 C CA . ASP A 1 306 ? -12.102 -6.984 21.633 1.00 87.00 306 ASP A CA 1
ATOM 2257 C C . ASP A 1 306 ? -12.009 -7.924 20.420 1.00 87.00 306 ASP A C 1
ATOM 2259 O O . ASP A 1 306 ? -12.453 -7.626 19.308 1.00 87.00 306 ASP A O 1
ATOM 2263 N N . SER A 1 307 ? -11.332 -9.054 20.628 1.00 86.31 307 SER A N 1
ATOM 2264 C CA . SER A 1 307 ? -11.171 -10.093 19.620 1.00 86.31 307 SER A CA 1
ATOM 2265 C C . SER A 1 307 ? -12.521 -10.651 19.149 1.00 86.31 307 SER A C 1
ATOM 2267 O O . SER A 1 307 ? -13.242 -11.308 19.900 1.00 86.31 307 SER A O 1
ATOM 2269 N N . GLY A 1 308 ? -12.815 -10.479 17.858 1.00 81.44 308 GLY A N 1
ATOM 2270 C CA . GLY A 1 308 ? -14.093 -10.855 17.237 1.00 81.44 308 GLY A CA 1
ATOM 2271 C C . GLY A 1 308 ? -14.934 -9.656 16.792 1.00 81.44 308 GLY A C 1
ATOM 2272 O O . GLY A 1 308 ? -15.895 -9.834 16.036 1.00 81.44 308 GLY A O 1
ATOM 2273 N N . ASP A 1 309 ? -14.525 -8.453 17.186 1.00 92.00 309 ASP A N 1
ATOM 2274 C CA . ASP A 1 309 ? -15.067 -7.196 16.689 1.00 92.00 309 ASP A CA 1
ATOM 2275 C C . ASP A 1 309 ? -14.257 -6.671 15.510 1.00 92.00 309 ASP A C 1
ATOM 2277 O O . ASP A 1 309 ? -13.179 -7.170 15.175 1.00 92.00 309 ASP A O 1
ATOM 2281 N N . ARG A 1 310 ? -14.779 -5.643 14.840 1.00 93.69 310 ARG A N 1
ATOM 2282 C CA . ARG A 1 310 ? -14.073 -5.038 13.709 1.00 93.69 310 ARG A CA 1
ATOM 2283 C C . ARG A 1 310 ? -14.337 -3.556 13.538 1.00 93.69 310 ARG A C 1
ATOM 2285 O O . ARG A 1 310 ? -15.405 -3.037 13.874 1.00 93.69 310 ARG A O 1
ATOM 2292 N N . ILE A 1 311 ? -13.360 -2.909 12.918 1.00 96.38 311 ILE A N 1
ATOM 2293 C CA . ILE A 1 311 ? -13.489 -1.595 12.310 1.00 96.38 311 ILE A CA 1
ATOM 2294 C C . ILE A 1 311 ? -13.699 -1.795 10.812 1.00 96.38 311 ILE A C 1
ATOM 2296 O O . ILE A 1 311 ? -12.836 -2.310 10.104 1.00 96.38 311 ILE A O 1
ATOM 2300 N N . ASP A 1 312 ? -14.857 -1.380 10.319 1.00 96.69 312 ASP A N 1
ATOM 2301 C CA . ASP A 1 312 ? -15.134 -1.336 8.894 1.00 96.69 312 ASP A CA 1
ATOM 2302 C C . ASP A 1 312 ? -14.728 0.033 8.347 1.00 96.69 312 ASP A C 1
ATOM 2304 O O . ASP A 1 312 ? -15.162 1.074 8.849 1.00 96.69 312 ASP A O 1
ATOM 2308 N N . VAL A 1 313 ? -13.921 0.025 7.290 1.00 96.38 313 VAL A N 1
ATOM 2309 C CA . VAL A 1 313 ? -13.429 1.229 6.620 1.00 96.38 313 VAL A CA 1
ATOM 2310 C C . VAL A 1 313 ? -13.899 1.236 5.177 1.00 96.38 313 VAL A C 1
ATOM 2312 O O . VAL A 1 313 ? -13.650 0.303 4.412 1.00 96.38 313 VAL A O 1
ATOM 2315 N N . ARG A 1 314 ? -14.537 2.328 4.776 1.00 92.69 314 ARG A N 1
ATOM 2316 C CA . ARG A 1 314 ? -14.894 2.596 3.387 1.00 92.69 314 ARG A CA 1
ATOM 2317 C C . ARG A 1 314 ? -14.074 3.762 2.880 1.00 92.69 314 ARG A C 1
ATOM 2319 O O . ARG A 1 314 ? -14.411 4.922 3.097 1.00 92.69 314 ARG A O 1
ATOM 2326 N N . LEU A 1 315 ? -12.999 3.434 2.179 1.00 86.75 315 LEU A N 1
ATOM 2327 C CA . LEU A 1 315 ? -12.137 4.435 1.569 1.00 86.75 315 LEU A CA 1
ATOM 2328 C C . LEU A 1 315 ? -12.902 5.226 0.489 1.00 86.75 315 LEU A C 1
ATOM 2330 O O . LEU A 1 315 ? -13.835 4.690 -0.118 1.00 86.75 315 LEU A O 1
ATOM 2334 N N . PRO A 1 316 ? -12.533 6.494 0.230 1.00 72.50 316 PRO A N 1
ATOM 2335 C CA . PRO A 1 316 ? -13.210 7.326 -0.760 1.00 72.50 316 PRO A CA 1
ATOM 2336 C C . PRO A 1 316 ? -13.290 6.630 -2.125 1.00 72.50 316 PRO A C 1
ATOM 2338 O O . PRO A 1 316 ? -12.278 6.226 -2.686 1.00 72.50 316 PRO A O 1
ATOM 2341 N N . SER A 1 317 ? -14.493 6.508 -2.686 1.00 57.12 317 SER A N 1
ATOM 2342 C CA . SER A 1 317 ? -14.753 5.735 -3.912 1.00 57.12 317 SER A CA 1
ATOM 2343 C C . SER A 1 317 ? -14.320 6.428 -5.213 1.00 57.12 317 SER A C 1
ATOM 2345 O O . SER A 1 317 ? -14.499 5.869 -6.291 1.00 57.12 317 SER A O 1
ATOM 2347 N N . SER A 1 318 ? -13.809 7.661 -5.148 1.00 52.78 318 SER A N 1
ATOM 2348 C CA . SER A 1 318 ? -13.531 8.520 -6.310 1.00 52.78 318 SER A CA 1
ATOM 2349 C C . SER A 1 318 ? -12.058 8.567 -6.711 1.00 52.78 318 SER A C 1
ATOM 2351 O O . SER A 1 318 ? -11.618 9.544 -7.320 1.00 52.78 318 SER A O 1
ATOM 2353 N N . VAL A 1 319 ? -11.277 7.547 -6.358 1.00 62.34 319 VAL A N 1
ATOM 2354 C CA . VAL A 1 319 ? -9.863 7.518 -6.722 1.00 62.34 319 VAL A CA 1
ATOM 2355 C C . VAL A 1 319 ? -9.713 7.062 -8.183 1.00 62.34 319 VAL A C 1
ATOM 2357 O O . VAL A 1 319 ? -10.261 6.018 -8.543 1.00 62.34 319 VAL A O 1
ATOM 2360 N N . PRO A 1 320 ? -9.012 7.817 -9.050 1.00 74.19 320 PRO A N 1
ATOM 2361 C CA . PRO A 1 320 ? -8.720 7.378 -10.412 1.00 74.19 320 PRO A CA 1
ATOM 2362 C C . PRO A 1 320 ? -8.041 6.003 -10.453 1.00 74.19 320 PRO A C 1
ATOM 2364 O O . PRO A 1 320 ? -7.320 5.616 -9.535 1.00 74.19 320 PRO A O 1
ATOM 2367 N N . SER A 1 321 ? -8.206 5.273 -11.561 1.00 81.00 321 SER A N 1
ATOM 2368 C CA . SER A 1 321 ? -7.609 3.939 -11.738 1.00 81.00 321 SER A CA 1
ATOM 2369 C C . SER A 1 321 ? -6.075 3.934 -11.766 1.00 81.00 321 SER A C 1
ATOM 2371 O O . SER A 1 321 ? -5.467 2.871 -11.806 1.00 81.00 321 SER A O 1
ATOM 2373 N N . ASN A 1 322 ? -5.447 5.106 -11.792 1.00 87.44 322 ASN A N 1
ATOM 2374 C CA . ASN A 1 322 ? -4.007 5.323 -11.755 1.00 87.44 322 ASN A CA 1
ATOM 2375 C C . ASN A 1 322 ? -3.602 6.080 -10.482 1.00 87.44 322 ASN A C 1
ATOM 2377 O O . ASN A 1 322 ? -2.750 6.966 -10.519 1.00 87.44 322 ASN A O 1
ATOM 2381 N N . THR A 1 323 ? -4.232 5.769 -9.356 1.00 90.12 323 THR A N 1
ATOM 2382 C CA . THR A 1 323 ? -3.895 6.388 -8.079 1.00 90.12 323 THR A CA 1
ATOM 2383 C C . THR A 1 323 ? -3.786 5.339 -6.991 1.00 90.12 323 THR A C 1
ATOM 2385 O O . THR A 1 323 ? -4.597 4.420 -6.890 1.00 90.12 323 THR A O 1
ATOM 2388 N N . TRP A 1 324 ? -2.782 5.544 -6.155 1.00 92.69 324 TRP A N 1
ATOM 2389 C CA . TRP A 1 324 ? -2.554 4.847 -4.911 1.00 92.69 324 TRP A CA 1
ATOM 2390 C C . TRP A 1 324 ? -2.590 5.862 -3.769 1.00 92.69 324 TRP A C 1
ATOM 2392 O O . TRP A 1 324 ? -2.132 6.995 -3.902 1.00 92.69 324 TRP A O 1
ATOM 2402 N N . ASN A 1 325 ? -3.169 5.490 -2.640 1.00 91.94 325 ASN A N 1
ATOM 2403 C CA . ASN A 1 325 ? -3.093 6.277 -1.419 1.00 91.94 325 ASN A CA 1
ATOM 2404 C C . ASN A 1 325 ? -2.704 5.351 -0.281 1.00 91.94 325 ASN A C 1
ATOM 2406 O O . ASN A 1 325 ? -3.178 4.223 -0.205 1.00 91.94 325 ASN A O 1
ATOM 2410 N N . VAL A 1 326 ? -1.882 5.851 0.617 1.00 92.00 326 VAL A N 1
ATOM 2411 C CA . VAL A 1 326 ? -1.665 5.240 1.915 1.00 92.00 326 VAL A CA 1
ATOM 2412 C C . VAL A 1 326 ? -2.672 5.857 2.877 1.00 92.00 326 VAL A C 1
ATOM 2414 O O . VAL A 1 326 ? -2.918 7.062 2.845 1.00 92.00 326 VAL A O 1
ATOM 2417 N N . TYR A 1 327 ? -3.268 5.031 3.718 1.00 92.62 327 TYR A N 1
ATOM 2418 C CA . TYR A 1 327 ? -4.038 5.465 4.870 1.00 92.62 327 TYR A CA 1
ATOM 2419 C C . TYR A 1 327 ? -3.464 4.817 6.118 1.00 92.62 327 TYR A C 1
ATOM 2421 O O . TYR A 1 327 ? -2.914 3.720 6.055 1.00 92.62 327 TYR A O 1
ATOM 2429 N N . VAL A 1 328 ? -3.610 5.489 7.250 1.00 91.06 328 VAL A N 1
ATOM 2430 C CA . VAL A 1 328 ? -3.241 4.939 8.551 1.00 91.06 328 VAL A CA 1
ATOM 2431 C C . VAL A 1 328 ? -4.501 4.890 9.398 1.00 91.06 328 VAL A C 1
ATOM 2433 O O . VAL A 1 328 ? -5.148 5.914 9.612 1.00 91.06 328 VAL A O 1
ATOM 2436 N N . LEU A 1 329 ? -4.880 3.691 9.820 1.00 92.94 329 LEU A N 1
ATOM 2437 C CA . LEU A 1 329 ? -5.998 3.454 10.716 1.00 92.94 329 LEU A CA 1
ATOM 2438 C C . LEU A 1 329 ? -5.453 3.315 12.134 1.00 92.94 329 LEU A C 1
ATOM 2440 O O . LEU A 1 329 ? -4.750 2.352 12.423 1.00 92.94 329 LEU A O 1
ATOM 2444 N N . GLU A 1 330 ? -5.776 4.263 13.003 1.00 89.75 330 GLU A N 1
ATOM 2445 C CA . GLU A 1 330 ? -5.397 4.232 14.415 1.00 89.75 330 GLU A CA 1
ATOM 2446 C C . GLU A 1 330 ? -6.627 3.985 15.280 1.00 89.75 330 GLU A C 1
ATOM 2448 O O . GLU A 1 330 ? -7.611 4.717 15.186 1.00 89.75 330 GLU A O 1
ATOM 2453 N N . LEU A 1 331 ? -6.557 2.970 16.136 1.00 89.31 331 LEU A N 1
ATOM 2454 C CA . LEU A 1 331 ? -7.506 2.708 17.208 1.00 89.31 331 LEU A CA 1
ATOM 2455 C C . LEU A 1 331 ? -6.865 3.062 18.552 1.00 89.31 331 LEU A C 1
ATOM 2457 O O . LEU A 1 331 ? -5.729 2.684 18.831 1.00 89.31 331 LEU A O 1
ATOM 2461 N N . GLY A 1 332 ? -7.617 3.734 19.417 1.00 84.62 332 GLY A N 1
ATOM 2462 C CA . GLY A 1 332 ? -7.089 4.251 20.671 1.00 84.62 332 GLY A CA 1
ATOM 2463 C C . GLY A 1 332 ? -6.216 5.482 20.444 1.00 84.62 332 GLY A C 1
ATOM 2464 O O . GLY A 1 332 ? -6.352 6.183 19.445 1.00 84.62 332 GLY A O 1
ATOM 2465 N N . ASN A 1 333 ? -5.353 5.778 21.411 1.00 72.81 333 ASN A N 1
ATOM 2466 C CA . ASN A 1 333 ? -4.483 6.950 21.377 1.00 72.81 333 ASN A CA 1
ATOM 2467 C C . ASN A 1 333 ? -3.012 6.522 21.365 1.00 72.81 333 ASN A C 1
ATOM 2469 O O . ASN A 1 333 ? -2.258 6.810 22.302 1.00 72.81 333 ASN A O 1
ATOM 2473 N N . PHE A 1 334 ? -2.649 5.793 20.308 1.00 64.69 334 PHE A N 1
ATOM 2474 C CA . PHE A 1 334 ? -1.302 5.279 20.051 1.00 64.69 334 PHE A CA 1
ATOM 2475 C C . PHE A 1 334 ? -0.285 6.424 19.892 1.00 64.69 334 PHE A C 1
ATOM 2477 O O . PHE A 1 334 ? 0.878 6.297 20.271 1.00 64.69 334 PHE A O 1
ATOM 2484 N N . SER A 1 335 ? -0.743 7.570 19.385 1.00 56.88 335 SER A N 1
ATOM 2485 C CA . SER A 1 335 ? 0.060 8.756 19.062 1.00 56.88 335 SER A CA 1
ATOM 2486 C C . SER A 1 335 ? 0.302 9.753 20.213 1.00 56.88 335 SER A C 1
ATOM 2488 O O . SER A 1 335 ? 1.111 10.677 20.086 1.00 56.88 335 SER A O 1
ATOM 2490 N N . SER A 1 336 ? -0.348 9.604 21.375 1.00 53.22 336 SER A N 1
ATOM 2491 C CA . SER A 1 336 ? -0.187 10.577 22.470 1.00 53.22 336 SER A CA 1
ATOM 2492 C C . SER A 1 336 ? 0.884 10.214 23.503 1.00 53.22 336 SER A C 1
ATOM 2494 O O . SER A 1 336 ? 1.015 9.080 23.960 1.00 53.22 336 SER A O 1
ATOM 2496 N N . ALA A 1 337 ? 1.568 11.249 24.008 1.00 42.81 337 ALA A N 1
ATOM 2497 C CA . ALA A 1 337 ? 2.448 11.164 25.179 1.00 42.81 337 ALA A CA 1
ATOM 2498 C C . ALA A 1 337 ? 1.725 10.704 26.466 1.00 42.81 337 ALA A C 1
ATOM 2500 O O . ALA A 1 337 ? 2.371 10.310 27.436 1.00 42.81 337 ALA A O 1
ATOM 2501 N N . ALA A 1 338 ? 0.391 10.752 26.477 1.00 41.84 338 ALA A N 1
ATOM 2502 C CA . ALA A 1 338 ? -0.462 10.215 27.524 1.00 41.84 338 ALA A CA 1
ATOM 2503 C C . ALA A 1 338 ? -1.190 8.983 26.981 1.00 41.84 338 ALA A C 1
ATOM 2505 O O . ALA A 1 338 ? -2.413 9.018 26.846 1.00 41.84 338 ALA A O 1
ATOM 2506 N N . ARG A 1 339 ? -0.429 7.928 26.643 1.00 49.47 339 ARG A N 1
ATOM 2507 C CA . ARG A 1 339 ? -0.977 6.644 26.190 1.00 49.47 339 ARG A CA 1
ATOM 2508 C C . ARG A 1 339 ? -2.191 6.296 27.042 1.00 49.47 339 ARG A C 1
ATOM 2510 O O . ARG A 1 339 ? -2.070 6.055 28.247 1.00 49.47 339 ARG A O 1
ATOM 2517 N N . THR A 1 340 ? -3.370 6.285 26.429 1.00 49.38 340 THR A N 1
ATOM 2518 C CA . THR A 1 340 ? -4.442 5.456 26.968 1.00 49.38 340 THR A CA 1
ATOM 2519 C C . THR A 1 340 ? -3.912 4.032 27.009 1.00 49.38 340 THR A C 1
ATOM 2521 O O . THR A 1 340 ? -3.091 3.660 26.181 1.00 49.38 340 THR A O 1
ATOM 2524 N N . TYR A 1 341 ? -4.355 3.254 27.989 1.00 56.19 341 TYR A N 1
ATOM 2525 C CA . TYR A 1 341 ? -3.868 1.911 28.322 1.00 56.19 341 TYR A CA 1
ATOM 2526 C C . TYR A 1 341 ? -3.833 0.877 27.168 1.00 56.19 341 TYR A C 1
ATOM 2528 O O . TYR A 1 341 ? -3.442 -0.258 27.410 1.00 56.19 341 TYR A O 1
ATOM 2536 N N . VAL A 1 342 ? -4.266 1.242 25.958 1.00 69.50 342 VAL A N 1
ATOM 2537 C CA . VAL A 1 342 ? -4.353 0.404 24.765 1.00 69.50 342 VAL A CA 1
ATOM 2538 C C . VAL A 1 342 ? -4.372 1.274 23.498 1.00 69.50 342 VAL A C 1
ATOM 2540 O O . VAL A 1 342 ? -4.975 2.360 23.493 1.00 69.50 342 VAL A O 1
ATOM 2543 N N . GLY A 1 343 ? -3.766 0.776 22.422 1.00 78.56 343 GLY A N 1
ATOM 2544 C CA . GLY A 1 343 ? -3.801 1.386 21.100 1.00 78.56 343 GLY A CA 1
ATOM 2545 C C . GLY A 1 343 ? -3.289 0.438 20.018 1.00 78.56 343 GLY A C 1
ATOM 2546 O O . GLY A 1 343 ? -2.611 -0.544 20.293 1.00 78.56 343 GLY A O 1
ATOM 2547 N N . GLY A 1 344 ? -3.639 0.711 18.767 1.00 84.06 344 GLY A N 1
ATOM 2548 C CA . GLY A 1 344 ? -3.129 -0.042 17.629 1.00 84.06 344 GLY A CA 1
ATOM 2549 C C . GLY A 1 344 ? -3.209 0.773 16.352 1.00 84.06 344 GLY A C 1
ATOM 2550 O O . GLY A 1 344 ? -4.116 1.584 16.176 1.00 84.06 344 GLY A O 1
ATOM 2551 N N . VAL A 1 345 ? -2.255 0.559 15.458 1.00 87.44 345 VAL A N 1
ATOM 2552 C CA . VAL A 1 345 ? -2.158 1.230 14.168 1.00 87.44 345 VAL A CA 1
ATOM 2553 C C . VAL A 1 345 ? -2.022 0.206 13.048 1.00 87.44 345 VAL A C 1
ATOM 2555 O O . VAL A 1 345 ? -1.365 -0.818 13.202 1.00 87.44 345 VAL A O 1
ATOM 2558 N N . HIS A 1 346 ? -2.636 0.497 11.907 1.00 90.75 346 HIS A N 1
ATOM 2559 C CA . HIS A 1 346 ? -2.534 -0.321 10.708 1.00 90.75 346 HIS A CA 1
ATOM 2560 C C . HIS A 1 346 ? -2.394 0.548 9.460 1.00 90.75 346 HIS A C 1
ATOM 2562 O O . HIS A 1 346 ? -3.057 1.582 9.328 1.00 90.75 346 HIS A O 1
ATOM 2568 N N . VAL A 1 347 ? -1.515 0.141 8.546 1.00 91.25 347 VAL A N 1
ATOM 2569 C CA . VAL A 1 347 ? -1.226 0.875 7.307 1.00 91.25 347 VAL A CA 1
ATOM 2570 C C . VAL A 1 347 ? -1.945 0.218 6.151 1.00 91.25 347 VAL A C 1
ATOM 2572 O O . VAL A 1 347 ? -1.681 -0.930 5.828 1.00 91.25 347 VAL A O 1
ATOM 2575 N N . ILE A 1 348 ? -2.789 0.992 5.479 1.00 93.38 348 ILE A N 1
ATOM 2576 C CA . ILE A 1 348 ? -3.610 0.533 4.368 1.00 93.38 348 ILE A CA 1
ATOM 2577 C C . ILE A 1 348 ? -3.066 1.134 3.076 1.00 93.38 348 ILE A C 1
ATOM 2579 O O . ILE A 1 348 ? -3.174 2.344 2.850 1.00 93.38 348 ILE A O 1
ATOM 2583 N N . LEU A 1 349 ? -2.539 0.299 2.180 1.00 93.25 349 LEU A N 1
ATOM 2584 C CA . LEU A 1 349 ? -2.171 0.733 0.831 1.00 93.25 349 LEU A CA 1
ATOM 2585 C C . LEU A 1 349 ? -3.361 0.567 -0.123 1.00 93.25 349 LEU A C 1
ATOM 2587 O O . LEU A 1 349 ? -3.618 -0.502 -0.672 1.00 93.25 349 LEU A O 1
ATOM 2591 N N . ALA A 1 350 ? -4.091 1.650 -0.350 1.00 92.00 350 ALA A N 1
ATOM 2592 C CA . ALA A 1 350 ? -5.283 1.695 -1.180 1.00 92.00 350 ALA A CA 1
ATOM 2593 C C . ALA A 1 350 ? -4.953 1.952 -2.650 1.00 92.00 350 ALA A C 1
ATOM 2595 O O . ALA A 1 350 ? -4.502 3.037 -3.014 1.00 92.00 350 ALA A O 1
ATOM 2596 N N . GLY A 1 351 ? -5.232 0.972 -3.505 1.00 90.00 351 GLY A N 1
ATOM 2597 C CA . GLY A 1 351 ? -5.083 1.095 -4.951 1.00 90.00 351 GLY A CA 1
ATOM 2598 C C . GLY A 1 351 ? -6.413 1.051 -5.711 1.00 90.00 351 GLY A C 1
ATOM 2599 O O . GLY A 1 351 ? -7.493 1.039 -5.114 1.00 90.00 351 GLY A O 1
ATOM 2600 N N . PRO A 1 352 ? -6.352 0.946 -7.048 1.00 84.44 352 PRO A N 1
ATOM 2601 C CA . PRO A 1 352 ? -7.524 0.978 -7.931 1.00 84.44 352 PRO A CA 1
ATOM 2602 C C . PRO A 1 352 ? -8.565 -0.121 -7.685 1.00 84.44 352 PRO A C 1
ATOM 2604 O O . PRO A 1 352 ? -9.703 -0.004 -8.131 1.00 84.44 352 PRO A O 1
ATOM 2607 N N . ARG A 1 353 ? -8.177 -1.217 -7.021 1.00 85.69 353 ARG A N 1
ATOM 2608 C CA . ARG A 1 353 ? -9.052 -2.361 -6.714 1.00 85.69 353 ARG A CA 1
ATOM 2609 C C . ARG A 1 353 ? -9.382 -2.460 -5.220 1.00 85.69 353 ARG A C 1
ATOM 2611 O O . ARG A 1 353 ? -9.800 -3.521 -4.771 1.00 85.69 353 ARG A O 1
ATOM 2618 N N . GLY A 1 354 ? -9.181 -1.380 -4.464 1.00 88.62 354 GLY A N 1
ATOM 2619 C CA . GLY A 1 354 ? -9.293 -1.367 -3.006 1.00 88.62 354 GLY A CA 1
ATOM 2620 C C . GLY A 1 354 ? -7.937 -1.546 -2.312 1.00 88.62 354 GLY A C 1
ATOM 2621 O O . GLY A 1 354 ? -6.893 -1.379 -2.958 1.00 88.62 354 GLY A O 1
ATOM 2622 N N . PRO A 1 355 ? -7.928 -1.853 -1.005 1.00 91.94 355 PRO A N 1
ATOM 2623 C CA . PRO A 1 355 ? -6.695 -2.011 -0.239 1.00 91.94 355 PRO A CA 1
ATOM 2624 C C . PRO A 1 355 ? -5.912 -3.236 -0.722 1.00 91.94 355 PRO A C 1
ATOM 2626 O O . PRO A 1 355 ? -6.508 -4.274 -1.015 1.00 91.94 355 PRO A O 1
ATOM 2629 N N . LEU A 1 356 ? -4.595 -3.106 -0.874 1.00 90.56 356 LEU A N 1
ATOM 2630 C CA . LEU A 1 356 ? -3.680 -4.202 -1.178 1.00 90.56 356 LEU A CA 1
ATOM 2631 C C . LEU A 1 356 ? -3.218 -4.831 0.134 1.00 90.56 356 LEU A C 1
ATOM 2633 O O . LEU A 1 356 ? -2.276 -4.352 0.751 1.00 90.56 356 LEU A O 1
ATOM 2637 N N . GLU A 1 357 ? -3.868 -5.925 0.507 1.00 88.38 357 GLU A N 1
ATOM 2638 C CA . GLU A 1 357 ? -3.699 -6.576 1.803 1.00 88.38 357 GLU A CA 1
ATOM 2639 C C . GLU A 1 357 ? -3.459 -8.066 1.631 1.00 88.38 357 GLU A C 1
ATOM 2641 O O . GLU A 1 357 ? -3.756 -8.644 0.579 1.00 88.38 357 GLU A O 1
ATOM 2646 N N . VAL A 1 358 ? -2.974 -8.701 2.690 1.00 81.00 358 VAL A N 1
ATOM 2647 C CA . VAL A 1 358 ? -2.984 -10.157 2.827 1.00 81.00 358 VAL A CA 1
ATOM 2648 C C . VAL A 1 358 ? -4.209 -10.510 3.661 1.00 81.00 358 VAL A C 1
ATOM 2650 O O . VAL A 1 358 ? -4.237 -10.188 4.848 1.00 81.00 358 VAL A O 1
ATOM 2653 N N . PRO A 1 359 ? -5.250 -11.126 3.073 1.00 73.56 359 PRO A N 1
ATOM 2654 C CA . PRO A 1 359 ? -6.389 -11.590 3.842 1.00 73.56 359 PRO A CA 1
ATOM 2655 C C . PRO A 1 359 ? -5.936 -12.574 4.910 1.00 73.56 359 PRO A C 1
ATOM 2657 O O . PRO A 1 359 ? -5.038 -13.389 4.673 1.00 73.56 359 PRO A O 1
ATOM 2660 N N . LEU A 1 360 ? -6.618 -12.544 6.053 1.00 63.22 360 LEU A N 1
ATOM 2661 C CA . LEU A 1 360 ? -6.546 -13.637 7.013 1.00 63.22 360 LEU A CA 1
ATOM 2662 C C . LEU A 1 360 ? -6.731 -14.973 6.269 1.00 63.22 360 LEU A C 1
ATOM 2664 O O . LEU A 1 360 ? -7.716 -15.124 5.538 1.00 63.22 360 LEU A O 1
ATOM 2668 N N . PRO A 1 361 ? -5.804 -15.938 6.406 1.00 53.09 361 PRO A N 1
ATOM 2669 C CA . PRO A 1 361 ? -5.991 -17.245 5.796 1.00 53.09 361 PRO A CA 1
ATOM 2670 C C . PRO A 1 361 ? -7.271 -17.894 6.335 1.00 53.09 361 PRO A C 1
ATOM 2672 O O . PRO A 1 361 ? -7.632 -17.690 7.498 1.00 53.09 361 PRO A O 1
ATOM 2675 N N . ASP A 1 362 ? -7.922 -18.719 5.504 1.00 42.03 362 ASP A N 1
ATOM 2676 C CA . ASP A 1 362 ? -9.000 -19.607 5.948 1.00 42.03 362 ASP A CA 1
ATOM 2677 C C . ASP A 1 362 ? -8.508 -20.374 7.188 1.00 42.03 362 ASP A C 1
ATOM 2679 O O . ASP A 1 362 ? -7.538 -21.135 7.142 1.00 42.03 362 ASP A O 1
ATOM 2683 N N . ARG A 1 363 ? -9.134 -20.079 8.330 1.00 48.56 363 ARG A N 1
ATOM 2684 C CA . ARG A 1 363 ? -8.647 -20.359 9.689 1.00 48.56 363 ARG A CA 1
ATOM 2685 C C . ARG A 1 363 ? -8.564 -21.864 9.981 1.00 48.56 363 ARG A C 1
ATOM 2687 O O . ARG A 1 363 ? -9.453 -22.425 10.617 1.00 48.56 363 ARG A O 1
ATOM 2694 N N . ALA A 1 364 ? -7.496 -22.529 9.545 1.00 34.97 364 ALA A N 1
ATOM 2695 C CA . ALA A 1 364 ? -7.224 -23.929 9.888 1.00 34.97 364 ALA A CA 1
ATOM 2696 C C . ALA A 1 364 ? -6.340 -24.087 11.143 1.00 34.97 364 ALA A C 1
ATOM 2698 O O . ALA A 1 364 ? -6.414 -25.119 11.810 1.00 34.97 364 ALA A O 1
ATOM 2699 N N . ALA A 1 365 ? -5.540 -23.074 11.500 1.00 36.88 365 ALA A N 1
ATOM 2700 C CA . ALA A 1 365 ? -4.689 -23.086 12.689 1.00 36.88 365 ALA A CA 1
ATOM 2701 C C . ALA A 1 365 ? -5.203 -22.074 13.731 1.00 36.88 365 ALA A C 1
ATOM 2703 O O . ALA A 1 365 ? -5.346 -20.899 13.398 1.00 36.88 365 ALA A O 1
ATOM 2704 N N . PRO A 1 366 ? -5.510 -22.498 14.970 1.00 39.62 366 PRO A N 1
ATOM 2705 C CA . PRO A 1 366 ? -5.912 -21.578 16.025 1.00 39.62 366 PRO A CA 1
ATOM 2706 C C . PRO A 1 366 ? -4.696 -20.835 16.588 1.00 39.62 366 PRO A C 1
ATOM 2708 O O . PRO A 1 366 ? -3.722 -21.476 16.986 1.00 39.62 366 PRO A O 1
ATOM 2711 N N . VAL A 1 367 ? -4.772 -19.509 16.704 1.00 44.38 367 VAL A N 1
ATOM 2712 C CA . VAL A 1 367 ? -3.934 -18.792 17.668 1.00 44.38 367 VAL A CA 1
ATOM 2713 C C . VAL A 1 367 ? -4.437 -19.109 19.065 1.00 44.38 367 VAL A C 1
ATOM 2715 O O . VAL A 1 367 ? -5.626 -19.284 19.342 1.00 44.38 367 VAL A O 1
ATOM 2718 N N . ILE A 1 368 ? -3.476 -19.296 19.948 1.00 48.59 368 ILE A N 1
ATOM 2719 C CA . ILE A 1 368 ? -3.739 -19.635 21.327 1.00 48.59 368 ILE A CA 1
ATOM 2720 C C . ILE A 1 368 ? -3.576 -18.347 22.104 1.00 48.59 368 ILE A C 1
ATOM 2722 O O . ILE A 1 368 ? -2.492 -17.769 22.125 1.00 48.59 368 ILE A O 1
ATOM 2726 N N . ASP A 1 369 ? -4.668 -17.908 22.701 1.00 51.97 369 ASP A N 1
ATOM 2727 C CA . ASP A 1 369 ? -4.668 -16.791 23.613 1.00 51.97 369 ASP A CA 1
ATOM 2728 C C . ASP A 1 369 ? -4.525 -17.298 25.041 1.00 51.97 369 ASP A C 1
ATOM 2730 O O . ASP A 1 369 ? -5.103 -18.320 25.432 1.00 51.97 369 ASP A O 1
ATOM 2734 N N . PHE A 1 370 ? -3.696 -16.592 25.794 1.00 55.09 370 PHE A N 1
ATOM 2735 C CA . PHE A 1 370 ? -3.347 -16.927 27.159 1.00 55.09 370 PHE A CA 1
ATOM 2736 C C . PHE A 1 370 ? -3.861 -15.815 28.052 1.00 55.09 370 PHE A C 1
ATOM 2738 O O . PHE A 1 370 ? -3.243 -14.764 28.185 1.00 55.09 370 PHE A O 1
ATOM 2745 N N . ARG A 1 371 ? -4.977 -16.070 28.719 1.00 60.00 371 ARG A N 1
ATOM 2746 C CA . ARG A 1 371 ? -5.543 -15.130 29.673 1.00 60.00 371 ARG A CA 1
ATOM 2747 C C . ARG A 1 371 ? -5.148 -15.525 31.085 1.00 60.00 371 ARG A C 1
ATOM 2749 O O . ARG A 1 371 ? -5.404 -16.641 31.536 1.00 60.00 371 ARG A O 1
ATOM 2756 N N . TYR A 1 372 ? -4.551 -14.606 31.832 1.00 68.38 372 TYR A N 1
ATOM 2757 C CA . TYR A 1 372 ? -4.318 -14.824 33.257 1.00 68.38 372 TYR A CA 1
ATOM 2758 C C . TYR A 1 372 ? -5.651 -14.789 34.023 1.00 68.38 372 TYR A C 1
ATOM 2760 O O . TYR A 1 372 ? -6.337 -13.769 34.045 1.00 68.38 372 TYR A O 1
ATOM 2768 N N . ALA A 1 373 ? -6.005 -15.895 34.681 1.00 74.25 373 ALA A N 1
ATOM 2769 C CA . ALA A 1 373 ? -7.273 -16.046 35.404 1.00 74.25 373 ALA A CA 1
ATOM 2770 C C . ALA A 1 373 ? -7.135 -15.844 36.926 1.00 74.25 373 ALA A C 1
ATOM 2772 O O . ALA A 1 373 ? -8.119 -15.899 37.664 1.00 74.25 373 ALA A O 1
ATOM 2773 N N . GLY A 1 374 ? -5.915 -15.592 37.410 1.00 68.38 374 GLY A N 1
ATOM 2774 C CA . GLY A 1 374 ? -5.628 -15.340 38.819 1.00 68.38 374 GLY A CA 1
ATOM 2775 C C . GLY A 1 374 ? -4.599 -16.295 39.420 1.00 68.38 374 GLY A C 1
ATOM 2776 O O . GLY A 1 374 ? -4.225 -17.315 38.837 1.00 68.38 374 GLY A O 1
ATOM 2777 N N . SER A 1 375 ? -4.149 -15.957 40.628 1.00 79.56 375 SER A N 1
ATOM 2778 C CA . SER A 1 375 ? -3.265 -16.797 41.436 1.00 79.56 375 SER A CA 1
ATOM 2779 C C . SER A 1 375 ? -3.810 -16.915 42.851 1.00 79.56 375 SER A C 1
ATOM 2781 O O . SER A 1 375 ? -4.272 -15.934 43.433 1.00 79.56 375 SER A O 1
ATOM 2783 N N . THR A 1 376 ? -3.716 -18.107 43.426 1.00 74.94 376 THR A N 1
ATOM 2784 C CA . THR A 1 376 ? -4.027 -18.354 44.839 1.00 74.94 376 THR A CA 1
ATOM 2785 C C . THR A 1 376 ? -2.736 -18.599 45.611 1.00 74.94 376 THR A C 1
ATOM 2787 O O . THR A 1 376 ? -1.920 -19.428 45.201 1.00 74.94 376 THR A O 1
ATOM 2790 N N . GLY A 1 377 ? -2.549 -17.866 46.713 1.00 57.25 377 GLY A N 1
ATOM 2791 C CA . GLY A 1 377 ? -1.338 -17.910 47.539 1.00 57.25 377 GLY A CA 1
ATOM 2792 C C . GLY A 1 377 ? -1.436 -18.822 48.771 1.00 57.25 377 GLY A C 1
ATOM 2793 O O . GLY A 1 377 ? -2.488 -18.915 49.402 1.00 57.25 377 GLY A O 1
ATOM 2794 N N . GLY A 1 378 ? -0.301 -19.445 49.116 1.00 73.06 378 GLY A N 1
ATOM 2795 C CA . GLY A 1 378 ? -0.042 -20.323 50.267 1.00 73.06 378 GLY A CA 1
ATOM 2796 C C . GLY A 1 378 ? 1.463 -20.647 50.368 1.00 73.06 378 GLY A C 1
ATOM 2797 O O . GLY A 1 378 ? 2.286 -19.835 49.957 1.00 73.06 378 GLY A O 1
ATOM 2798 N N . SER A 1 379 ? 1.856 -21.832 50.859 1.00 75.50 379 SER A N 1
ATOM 2799 C CA . SER A 1 379 ? 3.264 -22.301 50.797 1.00 75.50 379 SER A CA 1
ATOM 2800 C C . SER A 1 379 ? 3.748 -22.619 49.371 1.00 75.50 379 SER A C 1
ATOM 2802 O O . SER A 1 379 ? 4.946 -22.761 49.140 1.00 75.50 379 SER A O 1
ATOM 2804 N N . LEU A 1 380 ? 2.812 -22.706 48.424 1.00 60.88 380 LEU A N 1
ATOM 2805 C CA . LEU A 1 380 ? 3.008 -22.784 46.981 1.00 60.88 380 LEU A CA 1
ATOM 2806 C C . LEU A 1 380 ? 2.117 -21.723 46.324 1.00 60.88 380 LEU A C 1
ATOM 2808 O O . LEU A 1 380 ? 1.019 -21.444 46.815 1.00 60.88 380 LEU A O 1
ATOM 2812 N N . VAL A 1 381 ? 2.588 -21.142 45.222 1.00 69.56 381 VAL A N 1
ATOM 2813 C CA . VAL A 1 381 ? 1.793 -20.238 44.383 1.00 69.56 381 VAL A CA 1
ATOM 2814 C C . VAL A 1 381 ? 1.221 -21.055 43.234 1.00 69.56 381 VAL A C 1
ATOM 2816 O O . VAL A 1 381 ? 1.976 -21.583 42.421 1.00 69.56 381 VAL A O 1
ATOM 2819 N N . ASN A 1 382 ? -0.106 -21.152 43.177 1.00 76.00 382 ASN A N 1
ATOM 2820 C CA . ASN A 1 382 ? -0.806 -21.748 42.044 1.00 76.00 382 ASN A CA 1
ATOM 2821 C C . ASN A 1 382 ? -1.340 -20.628 41.155 1.00 76.00 382 ASN A C 1
ATOM 2823 O O . ASN A 1 382 ? -2.146 -19.814 41.610 1.00 76.00 382 ASN A O 1
ATOM 2827 N N . THR A 1 383 ? -0.903 -20.614 39.900 1.00 74.50 383 THR A N 1
ATOM 2828 C CA . THR A 1 383 ? -1.345 -19.673 38.868 1.00 74.50 383 THR A CA 1
ATOM 2829 C C . THR A 1 383 ? -2.259 -20.389 37.884 1.00 74.50 383 THR A C 1
ATOM 2831 O O . THR A 1 383 ? -1.933 -21.482 37.423 1.00 74.50 383 THR A O 1
ATOM 2834 N N . THR A 1 384 ? -3.395 -19.772 37.561 1.00 80.56 384 THR A N 1
ATOM 2835 C CA . THR A 1 384 ? -4.334 -20.277 36.554 1.00 80.56 384 THR A CA 1
ATOM 2836 C C . THR A 1 384 ? -4.220 -19.431 35.294 1.00 80.56 384 THR A C 1
ATOM 2838 O O . THR A 1 384 ? -4.325 -18.205 35.348 1.00 80.56 384 THR A O 1
ATOM 2841 N N . ILE A 1 385 ? -4.007 -20.098 34.162 1.00 69.56 385 ILE A N 1
ATOM 2842 C CA . ILE A 1 385 ? -4.034 -19.492 32.833 1.00 69.56 385 ILE A CA 1
ATOM 2843 C C . ILE A 1 385 ? -5.194 -20.140 32.086 1.00 69.56 385 ILE A C 1
ATOM 2845 O O . ILE A 1 385 ? -5.237 -21.363 31.939 1.00 69.56 385 ILE A O 1
ATOM 2849 N N . GLU A 1 386 ? -6.144 -19.324 31.653 1.00 72.25 386 GLU A N 1
ATOM 2850 C CA . GLU A 1 386 ? -7.173 -19.727 30.711 1.00 72.25 386 GLU A CA 1
ATOM 2851 C C . GLU A 1 386 ? -6.572 -19.713 29.313 1.00 72.25 386 GLU A C 1
ATOM 2853 O O . GLU A 1 386 ? -6.011 -18.718 28.859 1.00 72.25 386 GLU A O 1
ATOM 2858 N N . VAL A 1 387 ? -6.666 -20.857 28.647 1.00 56.12 387 VAL A N 1
ATOM 2859 C CA . VAL A 1 387 ? -6.207 -21.015 27.276 1.00 56.12 387 VAL A CA 1
ATOM 2860 C C . VAL A 1 387 ? -7.440 -20.999 26.394 1.00 56.12 387 VAL A C 1
ATOM 2862 O O . VAL A 1 387 ? -8.241 -21.938 26.427 1.00 56.12 387 VAL A O 1
ATOM 2865 N N . SER A 1 388 ? -7.607 -19.930 25.626 1.00 56.09 388 SER A N 1
ATOM 2866 C CA . SER A 1 388 ? -8.705 -19.799 24.678 1.00 56.09 388 SER A CA 1
ATOM 2867 C C . SER A 1 388 ? -8.161 -19.870 23.251 1.00 56.09 388 SER A C 1
ATOM 2869 O O . SER A 1 388 ? -6.997 -19.567 22.986 1.00 56.09 388 SER A O 1
ATOM 2871 N N . ARG A 1 389 ? -8.978 -20.348 22.307 1.00 47.38 389 ARG A N 1
ATOM 2872 C CA . ARG A 1 389 ? -8.639 -20.164 20.893 1.00 47.38 389 ARG A CA 1
ATOM 2873 C C . ARG A 1 389 ? -9.041 -18.750 20.527 1.00 47.38 389 ARG A C 1
ATOM 2875 O O . ARG A 1 389 ? -10.235 -18.488 20.391 1.00 47.38 389 ARG A O 1
ATOM 2882 N N . VAL A 1 390 ? -8.062 -17.891 20.298 1.00 49.28 390 VAL A N 1
ATOM 2883 C CA . VAL A 1 390 ? -8.289 -16.694 19.499 1.00 49.28 390 VAL A CA 1
ATOM 2884 C C . VAL A 1 390 ? -8.085 -17.096 18.050 1.00 49.28 390 VAL A C 1
ATOM 2886 O O . VAL A 1 390 ? -7.141 -17.791 17.684 1.00 49.28 390 VAL A O 1
ATOM 2889 N N . HIS A 1 391 ? -9.011 -16.717 17.184 1.00 40.03 391 HIS A N 1
ATOM 2890 C CA . HIS A 1 391 ? -8.839 -16.968 15.762 1.00 40.03 391 HIS A CA 1
ATOM 2891 C C . HIS A 1 391 ? -7.838 -15.960 15.176 1.00 40.03 391 HIS A C 1
ATOM 2893 O O . HIS A 1 391 ? -8.207 -15.062 14.435 1.00 40.03 391 HIS A O 1
ATOM 2899 N N . GLY A 1 392 ? -6.569 -16.106 15.528 1.00 34.62 392 GLY A N 1
ATOM 2900 C CA . GLY A 1 392 ? -5.427 -15.478 14.872 1.00 34.62 392 GLY A CA 1
ATOM 2901 C C . GLY A 1 392 ? -4.640 -16.524 14.081 1.00 34.62 392 GLY A C 1
ATOM 2902 O O . GLY A 1 392 ? -4.812 -17.727 14.281 1.00 34.62 392 GLY A O 1
ATOM 2903 N N . ALA A 1 393 ? -3.796 -16.072 13.160 1.00 32.72 393 ALA A N 1
ATOM 2904 C CA . ALA A 1 393 ? -3.105 -16.917 12.191 1.00 32.72 393 ALA A CA 1
ATOM 2905 C C . ALA A 1 393 ? -1.800 -17.541 12.728 1.00 32.72 393 ALA A C 1
ATOM 2907 O O . ALA A 1 393 ? -1.042 -16.894 13.448 1.00 32.72 393 ALA A O 1
ATOM 2908 N N . ALA A 1 394 ? -1.494 -18.768 12.286 1.00 26.16 394 ALA A N 1
ATOM 2909 C CA . ALA A 1 394 ? -0.137 -19.318 12.288 1.00 26.16 394 ALA A CA 1
ATOM 2910 C C . ALA A 1 394 ? 0.240 -19.815 10.872 1.00 26.16 394 ALA A C 1
ATOM 2912 O O . ALA A 1 394 ? -0.631 -20.331 10.165 1.00 26.16 394 ALA A O 1
ATOM 2913 N N . PRO A 1 395 ? 1.509 -19.639 10.458 1.00 29.83 395 PRO A N 1
ATOM 2914 C CA . PRO A 1 395 ? 1.985 -19.828 9.089 1.00 29.83 395 PRO A CA 1
ATOM 2915 C C . PRO A 1 395 ? 2.229 -21.306 8.753 1.00 29.83 395 PRO A C 1
ATOM 2917 O O . PRO A 1 395 ? 2.477 -22.120 9.646 1.00 29.83 395 PRO A O 1
ATOM 2920 N N . ALA A 1 396 ? 2.217 -21.626 7.458 1.00 30.66 396 ALA A N 1
ATOM 2921 C CA . ALA A 1 396 ? 2.845 -22.825 6.906 1.00 30.66 396 ALA A CA 1
ATOM 2922 C C . ALA A 1 396 ? 4.034 -22.415 6.037 1.00 30.66 396 ALA A C 1
ATOM 2924 O O . ALA A 1 396 ? 3.849 -21.481 5.222 1.00 30.66 396 ALA A O 1
#

Mean predicted aligned error: 14.77 Å

Secondary structure (DSSP, 8-state):
---------------------------------------PPP------HHHHHHHHHHHHHHHHHHHHHHHHHHHHSPBPHHHHHH--S--TT-EEEEEEEEEEEEEEEETTEEEEEEEETT--S--STT--SEEEPTTS---TT-EEEEEEE-EEEEETTEEEEE-TTB-TTTTHHHHHHHHHHHHHHHHTBEEEEEEEE-TT-PEEEEEEEGGG--B-GGG--EEEEEEPPSTTT-TTSS-S--B-SHHHHHHHHHHHHHHHHHHTTSS-TTEEEEEEES-GGG-B-TTSSEEEE-SSSSSSB-BTBEEEE---TT--TTEEEEEEEEEESTTSSS--S-EEEEEEEEEBTEE---PPP-S-SPEEEEEEEEEE-SSS-EEEEEEEEE------

Nearest PDB structures (foldseek):
  7tys-assembly1_A  TM=3.072E-01  e=7.171E-01  Rattus norvegicus
  7akk-assembly1_E  TM=2.018E-01  e=3.463E-01  Homo sapiens
  2x6c-assembly1_A  TM=2.633E-01  e=1.858E+00  Paramagnetospirillum magnetotacticum
  7tdj-assembly1_D  TM=1.978E-01  e=4.068E+00  Oryctolagus cuniculus

Radius of gyration: 37.06 Å; Cα contacts (8 Å, |Δi|>4): 724; chains: 1; bounding box: 103×87×118 Å

Solvent-accessible surface area (backbone atoms only — not comparable to full-atom values): 22677 Å² total; per-residue (Å²): 134,80,90,81,86,85,84,86,88,83,89,78,90,86,80,82,91,82,90,88,85,89,87,81,91,88,85,85,88,86,84,89,80,83,90,80,93,72,84,75,72,80,77,77,73,74,81,60,68,66,58,58,51,53,51,50,52,52,50,52,50,51,51,52,51,51,52,52,52,49,52,50,47,69,71,68,46,64,33,42,57,40,56,59,51,68,42,73,74,54,52,59,75,43,73,44,43,35,39,40,36,26,70,39,80,34,74,49,60,35,65,88,42,70,42,23,28,32,22,44,47,68,65,86,84,63,85,56,85,85,33,24,42,26,60,49,63,65,91,60,89,85,55,73,72,38,79,47,75,53,68,39,56,26,36,63,33,26,50,41,78,28,50,30,32,50,35,86,49,34,28,44,49,56,64,40,48,63,50,50,49,20,57,52,40,35,56,54,11,46,80,37,42,21,32,62,42,48,63,51,63,51,98,84,54,36,33,32,27,34,34,40,34,59,47,72,47,68,40,63,27,74,77,28,24,36,40,34,34,28,54,52,41,68,48,80,74,42,89,88,49,93,63,74,58,60,39,18,28,43,64,48,45,49,50,52,42,52,49,53,51,49,37,55,61,51,18,51,60,39,74,60,62,67,46,45,79,74,46,52,29,82,21,41,66,65,38,50,21,91,85,65,36,40,31,50,41,68,63,78,72,80,79,44,49,28,66,63,19,31,46,34,38,38,70,80,87,83,64,54,83,50,34,35,35,56,34,37,43,33,36,35,39,53,31,40,84,73,58,49,101,44,19,21,39,35,56,41,46,32,38,66,87,45,56,66,42,61,45,64,68,85,84,82,45,72,24,77,29,60,24,80,72,51,70,52,83,68,102,58,80,50,73,44,69,46,79,43,78,38,93,41,85,67,89,134

Sequence (396 aa):
MADSTPLGPTESTVAGARDLGDSEVDGFRLLADIEDSMEAPPEVAPPRPRFRRRKLIAILAAVAVAAAAFAAWEILRARSIGEVYAMSHLSAGAQIPLQGTITGVARENTSYGPRVYLQLDHSTVCGGPSSGDVLGDPNASYRIGDSYGTTLHLQSFTINGDPAVWTPELVCPFPALERAIGEVMDAVSAVDHVRLVYNGTDAGLWSHYEILTENGDGFRPDILPVVLLKPLPVQGANPELPAGGPIDSAARFQTLAGLLYLEMSGAVGGQYFGFDVADQMLSLSAGTSSNGTLRFVDGNGNGLADSGDRIDVRLPSSVPSNTWNVYVLELGNFSSAARTYVGGVHVILAGPRGPLEVPLPDRAAPVIDFRYAGSTGGSLVNTTIEVSRVHGAAPA